Protein 1TBU (pdb70)

Structure (mmCIF, N/CA/C/O backbone):
data_1TBU
#
_entry.id   1TBU
#
_cell.length_a   80.261
_cell.length_b   80.261
_cell.length_c   137.079
_cell.angle_alpha   90.00
_cell.angle_beta   90.00
_cell.angle_gamma   120.00
#
_symmetry.space_group_name_H-M   'P 31 2 1'
#
loop_
_entity.id
_entity.type
_entity.pdbx_description
1 polymer 'Peroxisomal acyl-coenzyme A thioester hydrolase 1'
2 non-polymer 'FORMIC ACID'
3 water water
#
loop_
_atom_site.group_PDB
_atom_site.id
_atom_site.type_symbol
_atom_site.label_atom_id
_atom_site.label_alt_id
_atom_site.label_comp_id
_atom_site.label_asym_id
_atom_site.label_entity_id
_atom_site.label_seq_id
_atom_site.pdbx_PDB_ins_code
_atom_site.Cartn_x
_atom_site.Cartn_y
_atom_site.Cartn_z
_atom_site.occupancy
_atom_site.B_iso_or_equiv
_atom_site.auth_seq_id
_atom_site.auth_comp_id
_atom_site.auth_asym_id
_atom_site.auth_atom_id
_atom_site.pdbx_PDB_model_num
ATOM 1 N N . LYS A 1 13 ? 28.704 26.440 11.454 1.00 59.22 13 LYS A N 1
ATOM 2 C CA . LYS A 1 13 ? 29.972 26.646 10.695 1.00 60.20 13 LYS A CA 1
ATOM 3 C C . LYS A 1 13 ? 30.466 28.079 10.857 1.00 60.25 13 LYS A C 1
ATOM 4 O O . LYS A 1 13 ? 31.134 28.640 9.966 1.00 61.60 13 LYS A O 1
ATOM 10 N N . ILE A 1 14 ? 30.240 28.594 12.058 1.00 60.18 14 ILE A N 1
ATOM 11 C CA . ILE A 1 14 ? 29.959 30.008 12.347 1.00 59.37 14 ILE A CA 1
ATOM 12 C C . ILE A 1 14 ? 29.203 29.923 13.695 1.00 59.08 14 ILE A C 1
ATOM 13 O O . ILE A 1 14 ? 29.390 30.748 14.593 1.00 59.12 14 ILE A O 1
ATOM 18 N N . LEU A 1 15 ? 28.362 28.886 13.807 1.00 58.10 15 LEU A N 1
ATOM 19 C CA . LEU A 1 15 ? 27.927 28.334 15.088 1.00 57.45 15 LEU A CA 1
ATOM 20 C C . LEU A 1 15 ? 28.856 27.138 15.482 1.00 56.80 15 LEU A C 1
ATOM 21 O O . LEU A 1 15 ? 28.401 26.047 15.858 1.00 57.01 15 LEU A O 1
ATOM 26 N N . GLU A 1 16 ? 30.163 27.334 15.362 1.00 55.08 16 GLU A N 1
ATOM 27 C CA . GLU A 1 16 ? 31.107 26.246 15.585 1.00 53.89 16 GLU A CA 1
ATOM 28 C C . GLU A 1 16 ? 31.726 26.504 16.921 1.00 51.60 16 GLU A C 1
ATOM 29 O O . GLU A 1 16 ? 32.178 27.604 17.174 1.00 50.82 16 GLU A O 1
ATOM 35 N N . LEU A 1 17 ? 31.704 25.506 17.793 1.00 50.37 17 LEU A N 1
ATOM 36 C CA . LEU A 1 17 ? 32.389 25.591 19.079 1.00 48.38 17 LEU A CA 1
ATOM 37 C C . LEU A 1 17 ? 33.625 24.707 19.148 1.00 46.77 17 LEU A C 1
ATOM 38 O O . LEU A 1 17 ? 33.667 23.632 18.599 1.00 45.99 17 LEU A O 1
ATOM 43 N N . VAL A 1 18 ? 34.628 25.190 19.853 1.00 45.19 18 VAL A N 1
ATOM 44 C CA . VAL A 1 18 ? 35.797 24.426 20.169 1.00 44.20 18 VAL A CA 1
ATOM 45 C C . VAL A 1 18 ? 35.679 23.937 21.592 1.00 43.04 18 VAL A C 1
ATOM 46 O O . VAL A 1 18 ? 35.636 24.738 22.510 1.00 42.08 18 VAL A O 1
ATOM 50 N N . PRO A 1 19 ? 35.689 22.627 21.793 1.00 42.60 19 PRO A N 1
ATOM 51 C CA . PRO A 1 19 ? 35.737 22.080 23.145 1.00 41.93 19 PRO A CA 1
ATOM 52 C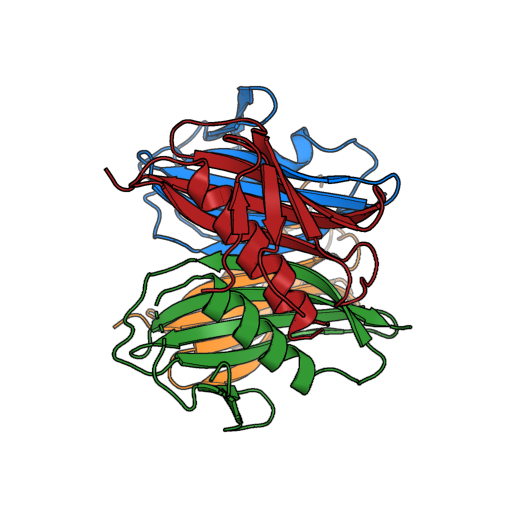 C . PRO A 1 19 ? 37.005 22.458 23.843 1.00 41.65 19 PRO A C 1
ATOM 53 O O . PRO A 1 19 ? 38.059 22.492 23.242 1.00 43.38 19 PRO A O 1
ATOM 57 N N . LEU A 1 20 ? 36.904 22.811 25.100 1.00 40.66 20 LEU A N 1
ATOM 58 C CA . LEU A 1 20 ? 38.072 23.058 25.900 1.00 39.88 20 LEU A CA 1
ATOM 59 C C . LEU A 1 20 ? 38.208 22.064 27.024 1.00 38.21 20 LEU A C 1
ATOM 60 O O . LEU A 1 20 ? 39.269 22.012 27.665 1.00 40.26 20 LEU A O 1
ATOM 65 N N . SER A 1 21 ? 37.137 21.340 27.318 1.00 34.95 21 SER A N 1
ATOM 66 C CA . SER A 1 21 ? 37.097 20.395 28.413 1.00 34.22 21 SER A CA 1
ATOM 67 C C . SER A 1 21 ? 35.797 19.618 28.247 1.00 33.40 21 SER A C 1
ATOM 68 O O . SER A 1 21 ? 35.078 19.835 27.268 1.00 32.77 21 SER A O 1
ATOM 71 N N . PRO A 1 22 ? 35.449 18.722 29.162 1.00 31.72 22 PRO A N 1
ATOM 72 C CA . PRO A 1 22 ? 34.163 18.047 29.016 1.00 31.81 22 PRO A CA 1
ATOM 73 C C . PRO A 1 22 ? 32.891 18.960 29.035 1.00 31.99 22 PRO A C 1
ATOM 74 O O . PRO A 1 22 ? 31.865 18.524 28.523 1.00 32.14 22 PRO A O 1
ATOM 78 N N . THR A 1 23 ? 33.000 20.191 29.546 1.00 31.62 23 THR A N 1
ATOM 79 C CA . THR A 1 23 ? 31.876 21.057 29.810 1.00 31.01 23 THR A CA 1
ATOM 80 C C . THR A 1 23 ? 32.081 22.465 29.373 1.00 31.18 23 THR A C 1
ATOM 81 O O . THR A 1 23 ? 31.271 23.270 29.710 1.00 31.67 23 THR A O 1
ATOM 85 N N . SER A 1 24 ? 33.155 22.790 28.665 1.00 31.14 24 SER A N 1
ATOM 86 C CA . SER A 1 24 ? 33.447 24.171 28.306 1.00 31.40 24 SER A CA 1
ATOM 87 C C . SER A 1 24 ? 33.828 24.229 26.845 1.00 31.83 24 SER A C 1
ATOM 88 O O . SER A 1 24 ? 34.445 23.273 26.322 1.00 32.29 24 SER A O 1
ATOM 91 N N . PHE A 1 25 ? 33.410 25.315 26.189 1.00 31.82 25 PHE A N 1
ATOM 92 C CA . PHE A 1 25 ? 33.439 25.468 24.734 1.00 33.98 25 PHE A CA 1
ATOM 93 C C . PHE A 1 25 ? 33.630 26.949 24.411 1.00 35.85 25 PHE A C 1
ATOM 94 O O . PHE A 1 25 ? 32.960 27.786 25.051 1.00 35.64 25 PHE A O 1
ATOM 102 N N . VAL A 1 26 ? 34.528 27.281 23.458 1.00 37.68 26 VAL A N 1
ATOM 103 C CA . VAL A 1 26 ? 34.709 28.670 22.981 1.00 39.11 26 VAL A CA 1
ATOM 104 C C . VAL A 1 26 ? 34.205 28.761 21.573 1.00 40.17 26 VAL A C 1
ATOM 105 O O . VAL A 1 26 ? 34.290 27.820 20.822 1.00 40.80 26 VAL A O 1
ATOM 109 N N . THR A 1 27 ? 33.765 29.933 21.175 1.00 41.89 27 THR A N 1
ATOM 110 C CA . THR A 1 27 ? 33.450 30.176 19.776 1.00 43.43 27 THR A CA 1
ATOM 111 C C . THR A 1 27 ? 34.761 30.242 18.971 1.00 45.89 27 THR A C 1
ATOM 112 O O . THR A 1 27 ? 35.764 30.810 19.435 1.00 43.72 27 THR A O 1
ATOM 116 N N . LYS A 1 28 ? 34.706 29.647 17.784 1.00 49.97 28 LYS A N 1
ATOM 117 C CA . LYS A 1 28 ? 35.836 29.502 16.859 1.00 53.84 28 LYS A CA 1
ATOM 118 C C . LYS A 1 28 ? 35.968 30.793 16.114 1.00 56.87 28 LYS A C 1
ATOM 119 O O . LYS A 1 28 ? 37.055 31.353 16.023 1.00 57.46 28 LYS A O 1
ATOM 125 N N . TYR A 1 29 ? 34.833 31.231 15.571 1.00 60.56 29 TYR A N 1
ATOM 126 C CA . TYR A 1 29 ? 34.693 32.522 14.905 1.00 63.64 29 TYR A CA 1
ATOM 127 C C . TYR A 1 29 ? 33.948 33.603 15.722 1.00 66.77 29 TYR A C 1
ATOM 128 O O . TYR A 1 29 ? 33.245 33.316 16.714 1.00 66.68 29 TYR A O 1
ATOM 137 N N . LEU A 1 30 ? 34.096 34.848 15.262 1.00 69.69 30 LEU A N 1
ATOM 138 C CA . LEU A 1 30 ? 33.526 36.021 15.927 1.00 71.57 30 LEU A CA 1
ATOM 139 C C . LEU A 1 30 ? 31.975 35.972 15.937 1.00 72.70 30 LEU A C 1
ATOM 140 O O . LEU A 1 30 ? 31.357 35.857 14.866 1.00 72.96 30 LEU A O 1
ATOM 145 N N . PRO A 1 31 ? 31.351 36.042 17.125 1.00 73.62 31 PRO A N 1
ATOM 146 C CA . PRO A 1 31 ? 29.890 36.244 17.220 1.00 74.17 31 PRO A CA 1
ATOM 147 C C . PRO A 1 31 ? 29.405 37.536 16.556 1.00 74.35 31 PRO A C 1
ATOM 148 O O . PRO A 1 31 ? 28.383 37.494 15.872 1.00 75.10 31 PRO A O 1
ATOM 152 N N . THR A 1 40 ? 26.324 40.478 20.710 1.00 54.69 40 THR A N 1
ATOM 153 C CA . THR A 1 40 ? 25.992 39.178 20.113 1.00 52.89 40 THR A CA 1
ATOM 154 C C . THR A 1 40 ? 24.525 39.118 19.818 1.00 51.72 40 THR A C 1
ATOM 155 O O . THR A 1 40 ? 23.724 39.609 20.625 1.00 53.71 40 THR A O 1
ATOM 159 N N . PHE A 1 41 ? 24.122 38.494 18.719 1.00 49.38 41 PHE A N 1
ATOM 160 C CA . PHE A 1 41 ? 22.704 38.241 18.613 1.00 47.53 41 PHE A CA 1
ATOM 161 C C . PHE A 1 41 ? 22.225 37.122 19.579 1.00 44.23 41 PHE A C 1
ATOM 162 O O . PHE A 1 41 ? 22.901 36.094 19.785 1.00 43.09 41 PHE A O 1
ATOM 170 N N . GLY A 1 42 ? 21.063 37.364 20.174 1.00 40.30 42 GLY A N 1
ATOM 171 C CA . GLY A 1 42 ? 20.408 36.425 21.058 1.00 38.19 42 GLY A CA 1
ATOM 172 C C . GLY A 1 42 ? 20.295 35.047 20.433 1.00 37.43 42 GLY A C 1
ATOM 173 O O . GLY A 1 42 ? 20.505 34.039 21.101 1.00 35.66 42 GLY A O 1
ATOM 174 N N . GLY A 1 43 ? 19.953 35.018 19.139 1.00 35.71 43 GLY A N 1
ATOM 175 C CA . GLY A 1 43 ? 19.711 33.790 18.414 1.00 35.36 43 GLY A CA 1
ATOM 176 C C . GLY A 1 43 ? 20.937 32.914 18.325 1.00 34.74 43 GLY A C 1
ATOM 177 O O . GLY A 1 43 ? 20.829 31.696 18.401 1.00 36.59 43 GLY A O 1
ATOM 178 N N . THR A 1 44 ? 22.090 33.553 18.192 1.00 33.30 44 THR A N 1
ATOM 179 C CA . THR A 1 44 ? 23.393 32.911 18.227 1.00 32.94 44 THR A CA 1
ATOM 180 C C . THR A 1 44 ? 23.722 32.366 19.632 1.00 32.00 44 THR A C 1
ATOM 181 O O . THR A 1 44 ? 24.202 31.252 19.774 1.00 30.90 44 THR A O 1
ATOM 185 N N . LEU A 1 45 ? 23.473 33.167 20.653 1.00 31.11 45 LEU A N 1
ATOM 186 C CA . LEU A 1 45 ? 23.619 32.751 22.037 1.00 32.70 45 LEU A CA 1
ATOM 187 C C . LEU A 1 45 ? 22.833 31.477 22.328 1.00 32.86 45 LEU A C 1
ATOM 188 O O . LEU A 1 45 ? 23.343 30.517 22.898 1.00 32.39 45 LEU A O 1
ATOM 193 N N . VAL A 1 46 ? 21.596 31.476 21.890 1.00 33.00 46 VAL A N 1
ATOM 194 C CA . VAL A 1 46 ? 20.716 30.389 22.187 1.00 33.86 46 VAL A CA 1
ATOM 195 C C . VAL A 1 46 ? 21.156 29.126 21.469 1.00 34.34 46 VAL A C 1
ATOM 196 O O . VAL A 1 46 ? 21.245 28.043 22.093 1.00 34.05 46 VAL A O 1
ATOM 200 N N . SER A 1 47 ? 21.483 29.266 20.182 1.00 33.66 47 SER A N 1
ATOM 201 C CA . SER A 1 47 ? 21.863 28.119 19.364 1.00 33.43 47 SER A CA 1
ATOM 202 C C . SER A 1 47 ? 23.217 27.514 19.769 1.00 33.75 47 SER A C 1
ATOM 203 O O . SER A 1 47 ? 23.396 26.296 19.791 1.00 34.31 47 SER A O 1
ATOM 206 N N . GLN A 1 48 ? 24.198 28.364 20.037 1.00 33.16 48 GLN A N 1
ATOM 207 C CA . GLN A 1 48 ? 25.485 27.886 20.506 1.00 33.27 48 GLN A CA 1
ATOM 208 C C . GLN A 1 48 ? 25.310 27.171 21.863 1.00 32.82 48 GLN A C 1
ATOM 209 O O . GLN A 1 48 ? 25.883 26.134 22.098 1.00 31.85 48 GLN A O 1
ATOM 215 N N . SER A 1 49 ? 24.466 27.703 22.734 1.00 31.60 49 SER A N 1
ATOM 216 C CA . SER A 1 49 ? 24.317 27.109 24.064 1.00 31.12 49 SER A CA 1
ATOM 217 C C . SER A 1 49 ? 23.604 25.730 23.935 1.00 30.03 49 SER A C 1
ATOM 218 O O . SER A 1 49 ? 23.894 24.778 24.650 1.00 28.41 49 SER A O 1
ATOM 221 N N . LEU A 1 50 ? 22.706 25.608 22.974 1.00 30.44 50 LEU A N 1
ATOM 222 C CA . LEU A 1 50 ? 22.035 24.335 22.719 1.00 30.68 50 LEU A CA 1
ATOM 223 C C . LEU A 1 50 ? 23.046 23.282 22.148 1.00 30.62 50 LEU A C 1
ATOM 224 O O . LEU A 1 50 ? 23.067 22.123 22.585 1.00 29.44 50 LEU A O 1
ATOM 229 N N . LEU A 1 51 ? 23.876 23.697 21.200 1.00 30.23 51 LEU A N 1
ATOM 230 C CA . LEU A 1 51 ? 24.905 22.818 20.630 1.00 31.76 51 LEU A CA 1
ATOM 231 C C . LEU A 1 51 ? 25.933 22.348 21.676 1.00 31.42 51 LEU A C 1
ATOM 232 O O . LEU A 1 51 ? 26.287 21.190 21.704 1.00 30.88 51 LEU A O 1
ATOM 237 N N . ALA A 1 52 ? 26.376 23.258 22.540 1.00 30.73 52 ALA A N 1
ATOM 238 C CA . ALA A 1 52 ? 27.217 22.938 23.688 1.00 30.49 52 ALA A CA 1
ATOM 239 C C . ALA A 1 52 ? 26.586 21.886 24.557 1.00 30.43 52 ALA A C 1
ATOM 240 O O . ALA A 1 52 ? 27.247 20.891 24.953 1.00 32.31 52 ALA A O 1
ATOM 242 N N . SER A 1 53 ? 25.306 22.063 24.867 1.00 29.60 53 SER A N 1
ATOM 243 C CA . SER A 1 53 ? 24.629 21.128 25.753 1.00 29.06 53 SER A CA 1
ATOM 244 C C . SER A 1 53 ? 24.516 19.767 25.060 1.00 30.14 53 SER A C 1
ATOM 245 O O . SER A 1 53 ? 24.615 18.749 25.707 1.00 31.45 53 SER A O 1
ATOM 248 N N . LEU A 1 54 ? 24.350 19.747 23.744 1.00 30.97 54 LEU A N 1
ATOM 249 C CA . LEU A 1 54 ? 24.131 18.491 23.041 1.00 32.07 54 LEU A CA 1
ATOM 250 C C . LEU A 1 54 ? 25.361 17.570 23.087 1.00 32.01 54 LEU A C 1
ATOM 251 O O . LEU A 1 54 ? 25.228 16.355 23.132 1.00 31.10 54 LEU A O 1
ATOM 256 N N . HIS A 1 55 ? 26.541 18.157 23.062 1.00 33.21 55 HIS A N 1
ATOM 257 C CA . HIS A 1 55 ? 27.786 17.421 23.331 1.00 34.66 55 HIS A CA 1
ATOM 258 C C . HIS A 1 55 ? 27.924 16.722 24.703 1.00 33.81 55 HIS A C 1
ATOM 259 O O . HIS A 1 55 ? 28.825 15.921 24.850 1.00 34.55 55 HIS A O 1
ATOM 266 N N . THR A 1 56 ? 27.070 17.020 25.693 1.00 32.72 56 THR A N 1
ATOM 267 C CA . THR A 1 56 ? 27.250 16.481 27.058 1.00 31.67 56 THR A CA 1
ATOM 268 C C . THR A 1 56 ? 26.126 15.572 27.536 1.00 31.52 56 THR A C 1
ATOM 269 O O . THR A 1 56 ? 26.106 15.119 28.655 1.00 31.45 56 THR A O 1
ATOM 273 N N . VAL A 1 57 ? 25.240 15.254 26.639 1.00 32.11 57 VAL A N 1
ATOM 274 C CA . VAL A 1 57 ? 24.044 14.540 26.941 1.00 33.51 57 VAL A CA 1
ATOM 275 C C . VAL A 1 57 ? 24.096 13.308 26.035 1.00 33.77 57 VAL A C 1
ATOM 276 O O . VAL A 1 57 ? 24.588 13.396 24.891 1.00 31.56 57 VAL A O 1
ATOM 280 N N . PRO A 1 58 ? 23.640 12.151 26.518 1.00 35.61 58 PRO A N 1
ATOM 281 C CA . PRO A 1 58 ? 23.697 10.952 25.679 1.00 36.63 58 PRO A CA 1
ATOM 282 C C . PRO A 1 58 ? 22.871 11.144 24.410 1.00 38.21 58 PRO A C 1
ATOM 283 O O . PRO A 1 58 ? 21.887 11.886 24.371 1.00 38.37 58 PRO A O 1
ATOM 287 N N . LEU A 1 59 ? 23.309 10.473 23.366 1.00 39.73 59 LEU A N 1
ATOM 288 C CA . LEU A 1 59 ? 22.705 10.568 22.041 1.00 41.11 59 LEU A CA 1
ATOM 289 C C . LEU A 1 59 ? 21.202 10.282 21.936 1.00 40.32 59 LEU A C 1
ATOM 290 O O . LEU A 1 59 ? 20.520 10.793 21.056 1.00 39.56 59 LEU A O 1
ATOM 295 N N . ASN A 1 60 ? 20.697 9.451 22.819 1.00 40.39 60 ASN A N 1
ATOM 296 C CA . ASN A 1 60 ? 19.276 9.144 22.799 1.00 41.11 60 ASN A CA 1
ATOM 297 C C . ASN A 1 60 ? 18.401 10.146 23.620 1.00 40.32 60 ASN A C 1
ATOM 298 O O . ASN A 1 60 ? 17.243 9.868 23.828 1.00 41.61 60 ASN A O 1
ATOM 303 N N . PHE A 1 61 ? 18.944 11.279 24.089 1.00 38.57 61 PHE A N 1
ATOM 304 C CA . PHE A 1 61 ? 18.117 12.261 24.813 1.00 37.88 61 PHE A CA 1
ATOM 305 C C . PHE A 1 61 ? 17.867 13.432 23.871 1.00 37.68 61 PHE A C 1
ATOM 306 O O . PHE A 1 61 ? 18.757 13.835 23.132 1.00 38.07 61 PHE A O 1
ATOM 314 N N . PHE A 1 62 ? 16.661 13.973 23.907 1.00 37.04 62 PHE A N 1
ATOM 315 C CA . PHE A 1 62 ? 16.276 15.062 23.029 1.00 36.59 62 PHE A CA 1
ATOM 316 C C . PHE A 1 62 ? 15.643 16.225 23.830 1.00 34.44 62 PHE A C 1
ATOM 317 O O . PHE A 1 62 ? 14.935 16.016 24.841 1.00 30.12 62 PHE A O 1
ATOM 325 N N . PRO A 1 63 ? 15.954 17.450 23.406 1.00 32.53 63 PRO A N 1
ATOM 326 C CA . PRO A 1 63 ? 15.465 18.643 24.114 1.00 32.20 63 PRO A CA 1
ATOM 327 C C . PRO A 1 63 ? 13.942 18.730 24.084 1.00 30.40 63 PRO A C 1
ATOM 328 O O . PRO A 1 63 ? 13.407 18.598 23.003 1.00 31.40 63 PRO A O 1
ATOM 332 N N . THR A 1 64 ? 13.262 18.909 25.208 1.00 29.58 64 THR A N 1
ATOM 333 C CA . THR A 1 64 ? 11.807 19.204 25.176 1.00 28.77 64 THR A CA 1
ATOM 334 C C . THR A 1 64 ? 11.479 20.692 25.285 1.00 28.49 64 THR A C 1
ATOM 335 O O . THR A 1 64 ? 10.453 21.158 24.762 1.00 28.19 64 THR A O 1
ATOM 339 N N . SER A 1 65 ? 12.320 21.411 26.011 1.00 27.82 65 SER A N 1
ATOM 340 C CA . SER A 1 65 ? 12.190 22.862 26.142 1.00 26.87 65 SER A CA 1
ATOM 341 C C . SER A 1 65 ? 13.512 23.524 26.518 1.00 26.62 65 SER A C 1
ATOM 342 O O . SER A 1 65 ? 14.465 22.896 26.970 1.00 25.29 65 SER A O 1
ATOM 345 N N . LEU A 1 66 ? 13.545 24.819 26.313 1.00 26.24 66 LEU A N 1
ATOM 346 C CA . LEU A 1 66 ? 14.753 25.586 26.557 1.00 26.80 66 LEU A CA 1
ATOM 347 C C . LEU A 1 66 ? 14.317 26.980 27.073 1.00 26.40 66 LEU A C 1
ATOM 348 O O . LEU A 1 66 ? 13.304 27.540 26.623 1.00 25.97 66 LEU A O 1
ATOM 353 N N . HIS A 1 67 ? 15.098 27.540 27.972 1.00 25.03 67 HIS A N 1
ATOM 354 C CA . HIS A 1 67 ? 14.685 28.716 28.717 1.00 24.68 67 HIS A CA 1
ATOM 355 C C . HIS A 1 67 ? 15.958 29.545 28.819 1.00 25.58 67 HIS A C 1
ATOM 356 O O . HIS A 1 67 ? 16.906 29.101 29.473 1.00 24.29 67 HIS A O 1
ATOM 363 N N . SER A 1 68 ? 15.980 30.729 28.190 1.00 24.37 68 SER A N 1
ATOM 364 C CA . SER A 1 68 ? 17.193 31.524 28.063 1.00 24.46 68 SER A CA 1
ATOM 365 C C . SER A 1 68 ? 16.964 32.927 28.653 1.00 25.48 68 SER A C 1
ATOM 366 O O . SER A 1 68 ? 15.914 33.515 28.446 1.00 25.97 68 SER A O 1
ATOM 369 N N . TYR A 1 69 ? 17.987 33.456 29.315 1.00 24.83 69 TYR A N 1
ATOM 370 C CA . TYR A 1 69 ? 17.944 34.655 30.085 1.00 25.18 69 TYR A CA 1
ATOM 371 C C . TYR A 1 69 ? 19.084 35.538 29.594 1.00 27.02 69 TYR A C 1
ATOM 372 O O . TYR A 1 69 ? 20.224 35.086 29.504 1.00 27.48 69 TYR A O 1
ATOM 381 N N . PHE A 1 70 ? 18.744 36.763 29.173 1.00 28.52 70 PHE A N 1
ATOM 382 C CA . PHE A 1 70 ? 19.670 37.704 28.559 1.00 30.07 70 PHE A CA 1
ATOM 383 C C . PHE A 1 70 ? 20.112 38.561 29.666 1.00 32.37 70 PHE A C 1
ATOM 384 O O . PHE A 1 70 ? 19.361 39.403 30.137 1.00 32.13 70 PHE A O 1
ATOM 392 N N . ILE A 1 71 ? 21.305 38.283 30.169 1.00 35.59 71 ILE A N 1
ATOM 393 C CA . ILE A 1 71 ? 21.757 38.901 31.407 1.00 37.84 71 ILE A CA 1
ATOM 394 C C . ILE A 1 71 ? 22.529 40.208 31.198 1.00 39.74 71 ILE A C 1
ATOM 395 O O . ILE A 1 71 ? 22.360 41.120 31.956 1.00 40.68 71 ILE A O 1
ATOM 400 N N . LYS A 1 72 ? 23.354 40.293 30.173 1.00 42.34 72 LYS A N 1
ATOM 401 C CA . LYS A 1 72 ? 24.084 41.521 29.856 1.00 45.20 72 LYS A CA 1
ATOM 402 C C . LYS A 1 72 ? 24.412 41.481 28.363 1.00 46.60 72 LYS A C 1
ATOM 403 O O . LYS A 1 72 ? 24.606 40.395 27.802 1.00 46.94 72 LYS A O 1
ATOM 409 N N . GLY A 1 73 ? 24.455 42.645 27.710 1.00 48.35 73 GLY A N 1
ATOM 410 C CA . GLY A 1 73 ? 24.623 42.712 26.263 1.00 49.54 73 GLY A CA 1
ATOM 411 C C . GLY A 1 73 ? 25.960 42.147 25.802 1.00 50.93 73 GLY A C 1
ATOM 412 O O . GLY A 1 73 ? 26.958 42.369 26.436 1.00 51.37 73 GLY A O 1
ATOM 413 N N . GLY A 1 74 ? 25.980 41.388 24.723 1.00 52.74 74 GLY A N 1
ATOM 414 C CA . GLY A 1 74 ? 27.234 40.863 24.221 1.00 55.06 74 GLY A CA 1
ATOM 415 C C . GLY A 1 74 ? 27.933 41.796 23.243 1.00 56.65 74 GLY A C 1
ATOM 416 O O . GLY A 1 74 ? 27.306 42.693 22.715 1.00 57.22 74 GLY A O 1
ATOM 417 N N . ASP A 1 75 ? 29.235 41.620 23.021 1.00 58.93 75 ASP A N 1
ATOM 418 C CA . ASP A 1 75 ? 29.866 42.239 21.846 1.00 60.34 75 ASP A CA 1
ATOM 419 C C . ASP A 1 75 ? 30.373 41.159 20.928 1.00 60.76 75 ASP A C 1
ATOM 420 O O . ASP A 1 75 ? 30.949 40.159 21.367 1.00 60.21 75 ASP A O 1
ATOM 425 N N . PRO A 1 76 ? 30.148 41.364 19.635 1.00 61.67 76 PRO A N 1
ATOM 426 C CA . PRO A 1 76 ? 30.368 40.307 18.650 1.00 61.66 76 PRO A CA 1
ATOM 427 C C . PRO A 1 76 ? 31.805 40.302 18.185 1.00 61.09 76 PRO A C 1
ATOM 428 O O . PRO A 1 76 ? 32.203 39.425 17.427 1.00 61.75 76 PRO A O 1
ATOM 432 N N . ARG A 1 77 ? 32.573 41.284 18.650 1.00 60.55 77 ARG A N 1
ATOM 433 C CA . ARG A 1 77 ? 34.009 41.346 18.427 1.00 59.92 77 ARG A CA 1
ATOM 434 C C . ARG A 1 77 ? 34.781 40.525 19.476 1.00 59.24 77 ARG A C 1
ATOM 435 O O . ARG A 1 77 ? 36.020 40.589 19.525 1.00 60.21 77 ARG A O 1
ATOM 443 N N . THR A 1 78 ? 34.067 39.801 20.349 1.00 57.35 78 THR A N 1
ATOM 444 C CA . THR A 1 78 ? 34.716 38.985 21.382 1.00 55.59 78 THR A CA 1
ATOM 445 C C . THR A 1 78 ? 34.210 37.548 21.355 1.00 52.81 78 THR A C 1
ATOM 446 O O . THR A 1 78 ? 33.085 37.276 20.959 1.00 50.97 78 THR A O 1
ATOM 450 N N . LYS A 1 79 ? 35.062 36.630 21.796 1.00 49.89 79 LYS A N 1
ATOM 451 C CA . LYS A 1 79 ? 34.707 35.225 21.799 1.00 48.18 79 LYS A CA 1
ATOM 452 C C . LYS A 1 79 ? 33.760 34.977 22.968 1.00 44.92 79 LYS A C 1
ATOM 453 O O . LYS A 1 79 ? 33.808 35.686 23.982 1.00 45.06 79 LYS A O 1
ATOM 459 N N . ILE A 1 80 ? 32.910 33.973 22.834 1.00 41.82 80 ILE A N 1
ATOM 460 C CA . ILE A 1 80 ? 32.027 33.559 23.940 1.00 39.05 80 ILE A CA 1
ATOM 461 C C . ILE A 1 80 ? 32.460 32.188 24.447 1.00 37.21 80 ILE A C 1
ATOM 462 O O . ILE A 1 80 ? 32.696 31.274 23.675 1.00 36.14 80 ILE A O 1
ATOM 467 N N . THR A 1 81 ? 32.538 32.065 25.755 1.00 35.34 81 THR A N 1
ATOM 468 C CA . THR A 1 81 ? 32.874 30.808 26.407 1.00 34.81 81 THR A CA 1
ATOM 469 C C . THR A 1 81 ? 31.623 30.271 27.088 1.00 32.85 81 THR A C 1
ATOM 470 O O . THR A 1 81 ? 30.958 31.006 27.810 1.00 33.26 81 THR A O 1
ATOM 474 N N . TYR A 1 82 ? 31.270 29.023 26.782 1.00 31.22 82 TYR A N 1
ATOM 475 C CA . TYR A 1 82 ? 30.053 28.379 27.275 1.00 30.34 82 TYR A CA 1
ATOM 476 C C . TYR A 1 82 ? 30.472 27.326 28.279 1.00 30.62 82 TYR A C 1
ATOM 477 O O . TYR A 1 82 ? 31.457 26.613 28.090 1.00 31.56 82 TYR A O 1
ATOM 486 N N . HIS A 1 83 ? 29.767 27.260 29.398 1.00 29.79 83 HIS A N 1
ATOM 487 C CA . HIS A 1 83 ? 30.015 26.245 30.410 1.00 28.87 83 HIS A CA 1
ATOM 488 C C . HIS A 1 83 ? 28.721 25.532 30.638 1.00 29.09 83 HIS A C 1
ATOM 489 O O . HIS A 1 83 ? 27.708 26.212 30.957 1.00 29.13 83 HIS A O 1
ATOM 496 N N . VAL A 1 84 ? 28.756 24.202 30.516 1.00 28.03 84 VAL A N 1
ATOM 497 C CA . VAL A 1 84 ? 27.624 23.352 30.728 1.00 29.21 84 VAL A CA 1
ATOM 498 C C . VAL A 1 84 ? 27.698 22.823 32.162 1.00 31.03 84 VAL A C 1
ATOM 499 O O . VAL A 1 84 ? 28.738 22.248 32.591 1.00 29.67 84 VAL A O 1
ATOM 503 N N . GLN A 1 85 ? 26.599 23.011 32.905 1.00 32.13 85 GLN A N 1
ATOM 504 C CA . GLN A 1 85 ? 26.529 22.665 34.337 1.00 33.69 85 GLN A CA 1
ATOM 505 C C . GLN A 1 85 ? 25.354 21.754 34.508 1.00 34.23 85 GLN A C 1
ATOM 506 O O . GLN A 1 85 ? 24.229 22.020 34.029 1.00 34.87 85 GLN A O 1
ATOM 512 N N . ASN A 1 86 ? 25.596 20.611 35.114 1.00 34.40 86 ASN A N 1
ATOM 513 C CA . ASN A 1 86 ? 24.554 19.615 35.232 1.00 36.24 86 ASN A CA 1
ATOM 514 C C . ASN A 1 86 ? 23.632 20.062 36.380 1.00 35.20 86 ASN A C 1
ATOM 515 O O . ASN A 1 86 ? 24.099 20.540 37.416 1.00 34.30 86 ASN A O 1
ATOM 520 N N . LEU A 1 87 ? 22.329 19.945 36.164 1.00 34.68 87 LEU A N 1
ATOM 521 C CA . LEU A 1 87 ? 21.346 20.353 37.172 1.00 34.21 87 LEU A CA 1
ATOM 522 C C . LEU A 1 87 ? 20.681 19.124 37.778 1.00 34.81 87 LEU A C 1
ATOM 523 O O . LEU A 1 87 ? 20.520 19.036 38.966 1.00 34.90 87 LEU A O 1
ATOM 528 N N . ARG A 1 88 ? 20.279 18.201 36.938 1.00 36.96 88 ARG A N 1
ATOM 529 C CA . ARG A 1 88 ? 19.649 16.995 37.375 1.00 39.86 88 ARG A CA 1
ATOM 530 C C . ARG A 1 88 ? 19.603 15.938 36.268 1.00 42.47 88 ARG A C 1
ATOM 531 O O . ARG A 1 88 ? 19.421 16.245 35.094 1.00 41.09 88 ARG A O 1
ATOM 539 N N . ASN A 1 89 ? 19.803 14.691 36.706 1.00 46.33 89 ASN A N 1
ATOM 540 C CA . ASN A 1 89 ? 19.783 13.457 35.912 1.00 49.07 89 ASN A CA 1
ATOM 541 C C . ASN A 1 89 ? 18.754 12.465 36.438 1.00 49.67 89 ASN A C 1
ATOM 542 O O . ASN A 1 89 ? 18.484 12.383 37.639 1.00 50.64 89 ASN A O 1
ATOM 547 N N . GLY A 1 90 ? 18.266 11.655 35.515 1.00 50.16 90 GLY A N 1
ATOM 548 C CA . GLY A 1 90 ? 17.514 10.454 35.805 1.00 49.75 90 GLY A CA 1
ATOM 549 C C . GLY A 1 90 ? 17.691 9.587 34.575 1.00 49.95 90 GLY A C 1
ATOM 550 O O . GLY A 1 90 ? 18.457 9.927 33.650 1.00 49.86 90 GLY A O 1
ATOM 551 N N . ARG A 1 91 ? 16.984 8.468 34.549 1.00 50.13 91 ARG A N 1
ATOM 552 C CA . ARG A 1 91 ? 16.990 7.603 33.375 1.00 49.72 91 ARG A CA 1
ATOM 553 C C . ARG A 1 91 ? 16.090 8.193 32.303 1.00 48.73 91 ARG A C 1
ATOM 554 O O . ARG A 1 91 ? 16.312 7.965 31.105 1.00 49.38 91 ARG A O 1
ATOM 562 N N . ASN A 1 92 ? 15.094 8.976 32.716 1.00 47.31 92 ASN A N 1
ATOM 563 C CA . ASN A 1 92 ? 14.140 9.545 31.754 1.00 45.82 92 ASN A CA 1
ATOM 564 C C . ASN A 1 92 ? 14.309 11.031 31.397 1.00 43.49 92 ASN A C 1
ATOM 565 O O . ASN A 1 92 ? 13.837 11.486 30.343 1.00 43.15 92 ASN A O 1
ATOM 570 N N . PHE A 1 93 ? 14.976 11.787 32.261 1.00 41.96 93 PHE A N 1
ATOM 571 C CA . PHE A 1 93 ? 15.075 13.246 32.117 1.00 40.04 93 PHE A CA 1
ATOM 572 C C . PHE A 1 93 ? 16.471 13.702 32.471 1.00 36.72 93 PHE A C 1
ATOM 573 O O . PHE A 1 93 ? 17.073 13.180 33.380 1.00 36.07 93 PHE A O 1
ATOM 581 N N . ILE A 1 94 ? 16.964 14.716 31.767 1.00 33.90 94 ILE A N 1
ATOM 582 C CA . ILE A 1 94 ? 18.209 15.422 32.111 1.00 31.05 94 ILE A CA 1
ATOM 583 C C . ILE A 1 94 ? 17.958 16.942 32.028 1.00 29.51 94 ILE A C 1
ATOM 584 O O . ILE A 1 94 ? 17.388 17.435 31.057 1.00 29.35 94 ILE A O 1
ATOM 589 N N . HIS A 1 95 ? 18.305 17.667 33.086 1.00 28.34 95 HIS A N 1
ATOM 590 C CA . HIS A 1 95 ? 18.367 19.123 33.089 1.00 26.83 95 HIS A CA 1
ATOM 591 C C . HIS A 1 95 ? 19.776 19.681 33.072 1.00 26.78 95 HIS A C 1
ATOM 592 O O . HIS A 1 95 ? 20.594 19.320 33.923 1.00 25.55 95 HIS A O 1
ATOM 599 N N . LYS A 1 96 ? 20.063 20.575 32.123 1.00 25.08 96 LYS A N 1
ATOM 600 C CA . LYS A 1 96 ? 21.333 21.239 32.051 1.00 25.75 96 LYS A CA 1
ATOM 601 C C . LYS A 1 96 ? 21.205 22.784 32.114 1.00 26.70 96 LYS A C 1
ATOM 602 O O . LYS A 1 96 ? 20.164 23.370 31.706 1.00 28.13 96 LYS A O 1
ATOM 608 N N . GLN A 1 97 ? 22.221 23.442 32.654 1.00 24.50 97 GLN A N 1
ATOM 609 C CA . GLN A 1 97 ? 22.329 24.853 32.535 1.00 25.08 97 GLN A CA 1
ATOM 610 C C . GLN A 1 97 ? 23.523 25.164 31.665 1.00 25.44 97 GLN A C 1
ATOM 611 O O . GLN A 1 97 ? 24.550 24.540 31.792 1.00 25.83 97 GLN A O 1
ATOM 617 N N . VAL A 1 98 ? 23.407 26.138 30.772 1.00 25.65 98 VAL A N 1
ATOM 618 C CA . VAL A 1 98 ? 24.544 26.599 30.005 1.00 24.81 98 VAL A CA 1
ATOM 619 C C . VAL A 1 98 ? 24.739 28.056 30.195 1.00 26.57 98 VAL A C 1
ATOM 620 O O . VAL A 1 98 ? 23.854 28.856 29.806 1.00 28.80 98 VAL A O 1
ATOM 624 N N . SER A 1 99 ? 25.912 28.454 30.704 1.00 27.40 99 SER A N 1
ATOM 625 C CA . SER A 1 99 ? 26.221 29.869 30.888 1.00 29.23 99 SER A CA 1
ATOM 626 C C . SER A 1 99 ? 27.307 30.369 29.912 1.00 29.25 99 SER A C 1
ATOM 627 O O . SER A 1 99 ? 28.271 29.669 29.606 1.00 28.61 99 SER A O 1
ATOM 630 N N . ALA A 1 100 ? 27.166 31.614 29.508 1.00 29.88 100 ALA A N 1
ATOM 631 C CA . ALA A 1 100 ? 27.979 32.202 28.472 1.00 31.71 100 ALA A CA 1
ATOM 632 C C . ALA A 1 100 ? 28.677 33.411 29.070 1.00 33.72 100 ALA A C 1
ATOM 633 O O . ALA A 1 100 ? 28.045 34.254 29.747 1.00 35.05 100 ALA A O 1
ATOM 635 N N . TYR A 1 101 ? 29.980 33.478 28.818 1.00 34.48 101 TYR A N 1
ATOM 636 C CA . TYR A 1 101 ? 30.872 34.463 29.403 1.00 35.12 101 TYR A CA 1
ATOM 637 C C . TYR A 1 101 ? 31.666 35.160 28.329 1.00 36.27 101 TYR A C 1
ATOM 638 O O . TYR A 1 101 ? 32.071 34.549 27.316 1.00 36.53 101 TYR A O 1
ATOM 647 N N . GLN A 1 102 ? 31.851 36.451 28.551 1.00 37.23 102 GLN A N 1
ATOM 648 C CA . GLN A 1 102 ? 32.717 37.317 27.754 1.00 38.94 102 GLN A CA 1
ATOM 649 C C . GLN A 1 102 ? 33.497 38.168 28.771 1.00 40.46 102 GLN A C 1
ATOM 650 O O . GLN A 1 102 ? 32.896 38.775 29.666 1.00 40.22 102 GLN A O 1
ATOM 656 N N . HIS A 1 103 ? 34.825 38.167 28.675 1.00 42.74 103 HIS A N 1
ATOM 657 C CA . HIS A 1 103 ? 35.664 39.023 29.543 1.00 44.03 103 HIS A CA 1
ATOM 658 C C . HIS A 1 103 ? 35.377 38.738 30.976 1.00 44.27 103 HIS A C 1
ATOM 659 O O . HIS A 1 103 ? 35.199 39.666 31.768 1.00 44.97 103 HIS A O 1
ATOM 666 N N . ASP A 1 104 ? 35.266 37.457 31.294 1.00 44.96 104 ASP A N 1
ATOM 667 C CA . ASP A 1 104 ? 35.029 37.033 32.662 1.00 45.41 104 ASP A CA 1
ATOM 668 C C . ASP A 1 104 ? 33.699 37.598 33.242 1.00 44.83 104 ASP A C 1
ATOM 669 O O . ASP A 1 104 ? 33.568 37.793 34.440 1.00 46.65 104 ASP A O 1
ATOM 674 N N . LYS A 1 105 ? 32.718 37.845 32.388 1.00 43.76 105 LYS A N 1
ATOM 675 C CA . LYS A 1 105 ? 31.415 38.334 32.833 1.00 43.77 105 LYS A CA 1
ATOM 676 C C . LYS A 1 105 ? 30.267 37.476 32.265 1.00 41.09 105 LYS A C 1
ATOM 677 O O . LYS A 1 105 ? 30.216 37.197 31.084 1.00 38.79 105 LYS A O 1
ATOM 683 N N . LEU A 1 106 ? 29.344 37.088 33.124 1.00 38.87 106 LEU A N 1
ATOM 684 C CA . LEU A 1 106 ? 28.217 36.287 32.690 1.00 37.23 106 LEU A CA 1
ATOM 685 C C . LEU A 1 106 ? 27.334 37.193 31.842 1.00 36.36 106 LEU A C 1
ATOM 686 O O . LEU A 1 106 ? 26.924 38.275 32.301 1.00 35.85 106 LEU A O 1
ATOM 691 N N . ILE A 1 107 ? 27.076 36.784 30.607 1.00 33.71 107 ILE A N 1
ATOM 692 C CA . ILE A 1 107 ? 26.220 37.576 29.755 1.00 34.00 107 ILE A CA 1
ATOM 693 C C . ILE A 1 107 ? 24.854 36.931 29.472 1.00 32.76 107 ILE A C 1
ATOM 694 O O . ILE A 1 107 ? 23.915 37.608 29.068 1.00 32.68 107 ILE A O 1
ATOM 699 N N . PHE A 1 108 ? 24.726 35.633 29.738 1.00 31.22 108 PHE A N 1
ATOM 700 C CA . PHE A 1 108 ? 23.623 34.866 29.196 1.00 29.84 108 PHE A CA 1
ATOM 701 C C . PHE A 1 108 ? 23.623 33.468 29.817 1.00 29.69 108 PHE A C 1
ATOM 702 O O . PHE A 1 108 ? 24.682 32.862 30.004 1.00 28.56 108 PHE A O 1
ATOM 710 N N . THR A 1 109 ? 22.433 32.986 30.158 1.00 27.94 109 THR A N 1
ATOM 711 C CA . THR A 1 109 ? 22.299 31.677 30.681 1.00 27.91 109 THR A CA 1
ATOM 712 C C . THR A 1 109 ? 21.020 30.991 30.164 1.00 27.84 109 THR A C 1
ATOM 713 O O . THR A 1 109 ? 19.967 31.615 29.886 1.00 27.96 109 THR A O 1
ATOM 717 N N . SER A 1 110 ? 21.119 29.696 29.993 1.00 27.39 110 SER A N 1
ATOM 718 C CA . SER A 1 110 ? 20.007 28.948 29.475 1.00 27.81 110 SER A CA 1
ATOM 719 C C . SER A 1 110 ? 19.855 27.631 30.295 1.00 26.98 110 SER A C 1
ATOM 720 O O . SER A 1 110 ? 20.850 27.053 30.754 1.00 27.66 110 SER A O 1
ATOM 723 N N . MET A 1 111 ? 18.611 27.250 30.598 1.00 23.83 111 MET A N 1
ATOM 724 C CA . MET A 1 111 ? 18.267 25.949 31.061 1.00 23.95 111 MET A CA 1
ATOM 725 C C . MET A 1 111 ? 17.662 25.098 29.901 1.00 24.41 111 MET A C 1
ATOM 726 O O . MET A 1 111 ? 16.754 25.536 29.211 1.00 24.23 111 MET A O 1
ATOM 731 N N . ILE A 1 112 ? 18.228 23.924 29.652 1.00 24.35 112 ILE A N 1
ATOM 732 C CA . ILE A 1 112 ? 17.736 23.028 28.610 1.00 24.44 112 ILE A CA 1
ATOM 733 C C . ILE A 1 112 ? 17.290 21.721 29.268 1.00 25.34 112 ILE A C 1
ATOM 734 O O . ILE A 1 112 ? 18.020 21.127 30.068 1.00 25.89 112 ILE A O 1
ATOM 739 N N . LEU A 1 113 ? 16.068 21.317 28.973 1.00 25.76 113 LEU A N 1
ATOM 740 C CA . LEU A 1 113 ? 15.434 20.122 29.516 1.00 26.99 113 LEU A CA 1
ATOM 741 C C . LEU A 1 113 ? 15.357 19.082 28.415 1.00 28.01 113 LEU A C 1
ATOM 742 O O . LEU A 1 113 ? 14.971 19.385 27.285 1.00 28.63 113 LEU A O 1
ATOM 747 N N . PHE A 1 114 ? 15.794 17.865 28.720 1.00 29.44 114 PHE A N 1
ATOM 748 C CA . PHE A 1 114 ? 15.886 16.788 27.748 1.00 29.57 114 PHE A CA 1
ATOM 749 C C . PHE A 1 114 ? 15.046 15.570 28.200 1.00 31.08 114 PHE A C 1
ATOM 750 O O . PHE A 1 114 ? 14.862 15.330 29.390 1.00 31.50 114 PHE A O 1
ATOM 758 N N . ALA A 1 115 ? 14.546 14.789 27.270 1.00 32.69 115 ALA A N 1
ATOM 759 C CA . ALA A 1 115 ? 13.831 13.551 27.632 1.00 34.97 115 ALA A CA 1
ATOM 760 C C . ALA A 1 115 ? 14.346 12.422 26.736 1.00 36.93 115 ALA A C 1
ATOM 761 O O . ALA A 1 115 ? 14.879 12.670 25.651 1.00 36.93 115 ALA A O 1
ATOM 763 N N . VAL A 1 116 ? 14.232 11.211 27.243 1.00 39.20 116 VAL A N 1
ATOM 764 C CA . VAL A 1 116 ? 14.789 10.024 26.592 1.00 41.73 116 VAL A CA 1
ATOM 765 C C . VAL A 1 116 ? 13.886 9.534 25.463 1.00 42.62 116 VAL A C 1
ATOM 766 O O . VAL A 1 116 ? 12.687 9.843 25.456 1.00 43.60 116 VAL A O 1
ATOM 770 N N . LYS B 1 13 ? 21.404 36.397 8.155 1.00 62.22 13 LYS B N 1
ATOM 771 C CA . LYS B 1 13 ? 21.109 35.935 6.752 1.00 62.39 13 LYS B CA 1
ATOM 772 C C . LYS B 1 13 ? 21.229 34.405 6.609 1.00 62.51 13 LYS B C 1
ATOM 773 O O . LYS B 1 13 ? 22.239 33.792 7.034 1.00 63.08 13 LYS B O 1
ATOM 779 N N . ILE B 1 14 ? 20.208 33.794 5.997 1.00 61.94 14 ILE B N 1
ATOM 780 C CA . ILE B 1 14 ? 19.965 32.345 6.141 1.00 60.80 14 ILE B CA 1
ATOM 781 C C . ILE B 1 14 ? 18.750 32.068 7.057 1.00 59.81 14 ILE B C 1
ATOM 782 O O . ILE B 1 14 ? 18.026 31.083 6.882 1.00 60.19 14 ILE B O 1
ATOM 787 N N . LEU B 1 15 ? 18.547 32.951 8.038 1.00 57.97 15 LEU B N 1
ATOM 788 C CA . LEU B 1 15 ? 17.405 32.884 8.951 1.00 56.46 15 LEU B CA 1
ATOM 789 C C . LEU B 1 15 ? 16.287 33.887 8.545 1.00 54.57 15 LEU B C 1
ATOM 790 O O . LEU B 1 15 ? 15.273 33.986 9.221 1.00 53.71 15 LEU B O 1
ATOM 795 N N . GLU B 1 16 ? 16.501 34.599 7.429 1.00 52.87 16 GLU B N 1
ATOM 796 C CA . GLU B 1 16 ? 15.601 35.619 6.873 1.00 50.93 16 GLU B CA 1
ATOM 797 C C . GLU B 1 16 ? 14.176 35.125 6.785 1.00 48.03 16 GLU B C 1
ATOM 798 O O . GLU B 1 16 ? 13.912 33.999 6.363 1.00 46.62 16 GLU B O 1
ATOM 804 N N . LEU B 1 17 ? 13.270 35.991 7.224 1.00 45.78 17 LEU B N 1
ATOM 805 C CA . LEU B 1 17 ? 11.852 35.751 7.187 1.00 43.82 17 LEU B CA 1
ATOM 806 C C . LEU B 1 17 ? 11.217 36.757 6.222 1.00 42.81 17 LEU B C 1
ATOM 807 O O . LEU B 1 17 ? 11.689 37.868 6.091 1.00 41.99 17 LEU B O 1
ATOM 812 N N . VAL B 1 18 ? 10.144 36.351 5.575 1.00 41.79 18 VAL B N 1
ATOM 813 C CA . VAL B 1 18 ? 9.340 37.225 4.757 1.00 41.92 18 VAL B CA 1
ATOM 814 C C . VAL B 1 18 ? 8.102 37.519 5.585 1.00 41.11 18 VAL B C 1
ATOM 815 O O . VAL B 1 18 ? 7.391 36.590 5.968 1.00 40.60 18 VAL B O 1
ATOM 819 N N . PRO B 1 19 ? 7.862 38.790 5.876 1.00 40.94 19 PRO B N 1
ATOM 820 C CA . PRO B 1 19 ? 6.662 39.199 6.609 1.00 40.79 19 PRO B CA 1
ATOM 821 C C . PRO B 1 19 ? 5.430 39.060 5.753 1.00 40.26 19 PRO B C 1
ATOM 822 O O . PRO B 1 19 ? 5.425 39.590 4.654 1.00 39.93 19 PRO B O 1
ATOM 826 N N . LEU B 1 20 ? 4.447 38.313 6.236 1.00 39.74 20 LEU B N 1
ATOM 827 C CA . LEU B 1 20 ? 3.173 38.150 5.590 1.00 39.44 20 LEU B CA 1
ATOM 828 C C . LEU B 1 20 ? 2.205 39.215 6.067 1.00 40.04 20 LEU B C 1
ATOM 829 O O . LEU B 1 20 ? 1.219 39.553 5.394 1.00 39.91 20 LEU B O 1
ATOM 834 N N . SER B 1 21 ? 2.474 39.711 7.267 1.00 40.13 21 SER B N 1
ATOM 835 C CA . SER B 1 21 ? 1.656 40.710 7.910 1.00 40.17 21 SER B CA 1
ATOM 836 C C . SER B 1 21 ? 2.474 41.267 9.086 1.00 40.91 21 SER B C 1
ATOM 837 O O . SER B 1 21 ? 3.655 40.882 9.281 1.00 40.02 21 SER B O 1
ATOM 840 N N . PRO B 1 22 ? 1.894 42.196 9.839 1.00 40.23 22 PRO B N 1
ATOM 841 C CA . PRO B 1 22 ? 2.603 42.708 11.029 1.00 40.42 22 PRO B CA 1
ATOM 842 C C . PRO B 1 22 ? 2.872 41.610 12.078 1.00 39.77 22 PRO B C 1
ATOM 843 O O . PRO B 1 22 ? 3.800 41.761 12.834 1.00 39.11 22 PRO B O 1
ATOM 847 N N . THR B 1 23 ? 2.100 40.533 12.102 1.00 39.43 23 THR B N 1
ATOM 848 C CA . THR B 1 23 ? 2.327 39.481 13.088 1.00 39.54 23 THR B CA 1
ATOM 849 C C . THR B 1 23 ? 2.554 38.054 12.514 1.00 38.70 23 THR B C 1
ATOM 850 O O . THR B 1 23 ? 2.407 37.074 13.245 1.00 37.59 23 THR B O 1
ATOM 854 N N . SER B 1 24 ? 2.885 37.949 11.221 1.00 37.83 24 SER B N 1
ATOM 855 C CA . SER B 1 24 ? 3.049 36.651 10.545 1.00 37.15 24 SER B CA 1
ATOM 856 C C . SER B 1 24 ? 4.234 36.691 9.622 1.00 36.62 24 SER B C 1
ATOM 857 O O . SER B 1 24 ? 4.460 37.675 8.940 1.00 35.31 24 SER B O 1
ATOM 860 N N . PHE B 1 25 ? 5.035 35.636 9.659 1.00 37.25 25 PHE B N 1
ATOM 861 C CA . PHE B 1 25 ? 6.2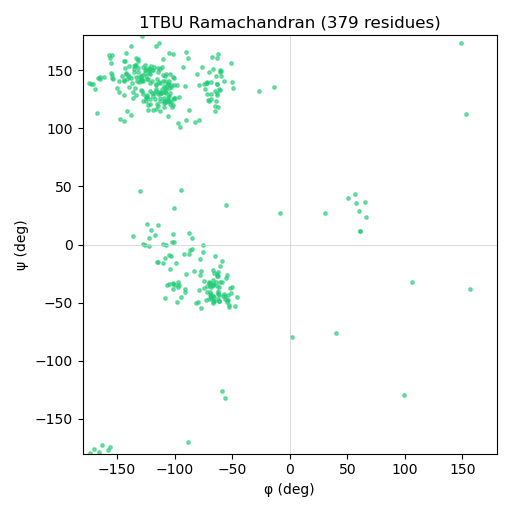75 35.575 8.897 1.00 37.58 25 PHE B CA 1
ATOM 862 C C . PHE B 1 25 ? 6.442 34.169 8.419 1.00 38.62 25 PHE B C 1
ATOM 863 O O . PHE B 1 25 ? 5.933 33.261 9.050 1.00 39.86 25 PHE B O 1
ATOM 871 N N . VAL B 1 26 ? 7.128 33.990 7.297 1.00 39.34 26 VAL B N 1
ATOM 872 C CA . VAL B 1 26 ? 7.491 32.658 6.800 1.00 40.11 26 VAL B CA 1
ATOM 873 C C . VAL B 1 26 ? 8.944 32.705 6.351 1.00 39.82 26 VAL B C 1
ATOM 874 O O . VAL B 1 26 ? 9.440 33.713 5.913 1.00 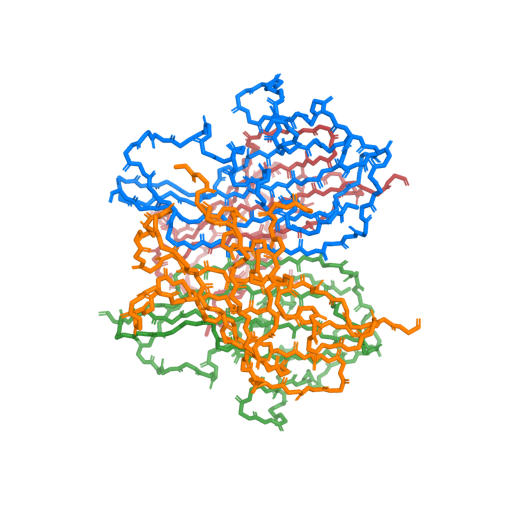37.78 26 VAL B O 1
ATOM 878 N N . THR B 1 27 ? 9.624 31.590 6.491 1.00 41.92 27 THR B N 1
ATOM 879 C CA . THR B 1 27 ? 10.984 31.439 6.012 1.00 44.07 27 THR B CA 1
ATOM 880 C C . THR B 1 27 ? 11.041 31.725 4.498 1.00 47.05 27 THR B C 1
ATOM 881 O O . THR B 1 27 ? 10.118 31.367 3.755 1.00 46.91 27 THR B O 1
ATOM 885 N N . LYS B 1 28 ? 12.099 32.402 4.083 1.00 50.11 28 LYS B N 1
ATOM 886 C CA . LYS B 1 28 ? 12.356 32.700 2.687 1.00 54.12 28 LYS B CA 1
ATOM 887 C C . LYS B 1 28 ? 12.903 31.434 2.001 1.00 56.36 28 LYS B C 1
ATOM 888 O O . LYS B 1 28 ? 12.336 30.953 1.031 1.00 55.75 28 LYS B O 1
ATOM 894 N N . TYR B 1 29 ? 13.978 30.877 2.569 1.00 59.80 29 TYR B N 1
ATOM 895 C CA . TYR B 1 29 ? 14.745 29.766 1.985 1.00 62.26 29 TYR B CA 1
ATOM 896 C C . TYR B 1 29 ? 14.843 28.536 2.887 1.00 64.27 29 TYR B C 1
ATOM 897 O O . TYR B 1 29 ? 15.514 28.609 3.928 1.00 65.33 29 TYR B O 1
ATOM 906 N N . LEU B 1 30 ? 14.267 27.396 2.474 1.00 66.01 30 LEU B N 1
ATOM 907 C CA . LEU B 1 30 ? 14.273 26.162 3.314 1.00 67.09 30 LEU B CA 1
ATOM 908 C C . LEU B 1 30 ? 15.679 25.744 3.849 1.00 67.56 30 LEU B C 1
ATOM 909 O O . LEU B 1 30 ? 15.885 24.626 4.382 1.00 68.37 30 LEU B O 1
ATOM 914 N N . GLY B 1 39 ? 19.785 17.515 15.593 1.00 58.39 39 GLY B N 1
ATOM 915 C CA . GLY B 1 39 ? 20.563 18.428 16.417 1.00 58.18 39 GLY B CA 1
ATOM 916 C C . GLY B 1 39 ? 19.991 19.835 16.496 1.00 58.01 39 GLY B C 1
ATOM 917 O O . GLY B 1 39 ? 19.398 20.159 17.534 1.00 59.66 39 GLY B O 1
ATOM 918 N N . THR B 1 40 ? 20.155 20.665 15.434 1.00 57.23 40 THR B N 1
ATOM 919 C CA . THR B 1 40 ? 19.695 22.095 15.459 1.00 55.77 40 THR B CA 1
ATOM 920 C C . THR B 1 40 ? 18.813 22.677 14.299 1.00 52.87 40 THR B C 1
ATOM 921 O O . THR B 1 40 ? 18.919 23.800 13.830 1.00 51.52 40 THR B O 1
ATOM 925 N N . PHE B 1 41 ? 17.835 21.891 13.955 1.00 49.75 41 PHE B N 1
ATOM 926 C CA . PHE B 1 41 ? 16.571 22.463 13.667 1.00 48.04 41 PHE B CA 1
ATOM 927 C C . PHE B 1 41 ? 16.190 23.421 14.861 1.00 44.90 41 PHE B C 1
ATOM 928 O O . PHE B 1 41 ? 15.628 24.485 14.652 1.00 43.28 41 PHE B O 1
ATOM 936 N N . GLY B 1 42 ? 16.548 23.039 16.082 1.00 41.39 42 GLY B N 1
ATOM 937 C CA . GLY B 1 42 ? 16.112 23.721 17.271 1.00 39.56 42 GLY B CA 1
ATOM 938 C C . GLY B 1 42 ? 16.568 25.159 17.342 1.00 37.62 42 GLY B C 1
ATOM 939 O O . GLY B 1 42 ? 15.788 26.058 17.632 1.00 36.22 42 GLY B O 1
ATOM 940 N N . GLY B 1 43 ? 17.844 25.358 17.102 1.00 35.42 43 GLY B N 1
ATOM 941 C CA . GLY B 1 43 ? 18.426 26.667 17.175 1.00 35.46 43 GLY B CA 1
ATOM 942 C C . GLY B 1 43 ? 17.852 27.586 16.136 1.00 34.85 43 GLY B C 1
ATOM 943 O O . GLY B 1 43 ? 17.732 28.794 16.348 1.00 34.98 43 GLY B O 1
ATOM 944 N N . THR B 1 44 ? 17.490 27.012 15.001 1.00 34.17 44 THR B N 1
ATOM 945 C CA . THR B 1 44 ? 16.885 27.765 13.923 1.00 33.30 44 THR B CA 1
ATOM 946 C C . THR B 1 44 ? 15.471 28.244 14.278 1.00 31.77 44 THR B C 1
ATOM 947 O O . THR B 1 44 ? 15.128 29.395 14.026 1.00 29.54 44 THR B O 1
ATOM 951 N N . LEU B 1 45 ? 14.683 27.356 14.880 1.00 30.60 45 LEU B N 1
ATOM 952 C CA . LEU B 1 45 ? 13.349 27.666 15.327 1.00 31.12 45 LEU B CA 1
ATOM 953 C C . LEU B 1 45 ? 13.329 28.759 16.408 1.00 30.74 45 LEU B C 1
ATOM 954 O O . LEU B 1 45 ? 12.494 29.654 16.363 1.00 31.34 45 LEU B O 1
ATOM 959 N N . VAL B 1 46 ? 14.262 28.686 17.338 1.00 30.32 46 VAL B N 1
ATOM 960 C CA . VAL B 1 46 ? 14.363 29.664 18.402 1.00 30.47 46 VAL B CA 1
ATOM 961 C C . VAL B 1 46 ? 14.787 30.974 17.812 1.00 30.61 46 VAL B C 1
ATOM 962 O O . VAL B 1 46 ? 14.162 32.015 18.090 1.00 29.65 46 VAL B O 1
ATOM 966 N N . SER B 1 47 ? 15.795 30.905 16.934 1.00 30.50 47 SER B N 1
ATOM 967 C CA . SER B 1 47 ? 16.326 32.091 16.296 1.00 30.29 47 SER B CA 1
ATOM 968 C C . SER B 1 47 ? 15.313 32.833 15.437 1.00 29.78 47 SER B C 1
ATOM 969 O O . SER B 1 47 ? 15.196 34.026 15.560 1.00 29.57 47 SER B O 1
ATOM 972 N N . GLN B 1 48 ? 14.598 32.138 14.577 1.00 29.31 48 GLN B N 1
ATOM 973 C CA . GLN B 1 48 ? 13.601 32.788 13.759 1.00 30.19 48 GLN B CA 1
ATOM 974 C C . GLN B 1 48 ? 12.405 33.253 14.571 1.00 29.73 48 GLN B C 1
ATOM 975 O O . GLN B 1 48 ? 11.758 34.179 14.182 1.00 30.75 48 GLN B O 1
ATOM 981 N N . SER B 1 49 ? 12.063 32.542 15.627 1.00 29.24 49 SER B N 1
ATOM 982 C CA . SER B 1 49 ? 10.991 32.938 16.517 1.00 29.36 49 SER B CA 1
ATOM 983 C C . SER B 1 49 ? 11.305 34.291 17.162 1.00 28.77 49 SER B C 1
ATOM 984 O O . SER B 1 49 ? 10.443 35.166 17.247 1.00 26.95 49 SER B O 1
ATOM 987 N N . LEU B 1 50 ? 12.550 34.438 17.582 1.00 27.24 50 LEU B N 1
ATOM 988 C CA . LEU B 1 50 ? 12.994 35.643 18.217 1.00 28.26 50 LEU B CA 1
ATOM 989 C C . LEU B 1 50 ? 12.965 36.776 17.216 1.00 29.50 50 LEU B C 1
ATOM 990 O O . LEU B 1 50 ? 12.439 37.855 17.522 1.00 29.38 50 LEU B O 1
ATOM 995 N N . LEU B 1 51 ? 13.532 36.544 16.027 1.00 29.69 51 LEU B N 1
ATOM 996 C CA . LEU B 1 51 ? 13.501 37.552 14.978 1.00 30.05 51 LEU B CA 1
ATOM 997 C C . LEU B 1 51 ? 12.094 37.978 14.641 1.00 29.47 51 LEU B C 1
ATOM 998 O O . LEU B 1 51 ? 11.840 39.158 14.494 1.00 28.30 51 LEU B O 1
ATOM 1003 N N . ALA B 1 52 ? 11.181 37.024 14.512 1.00 28.11 52 ALA B N 1
ATOM 1004 C CA . ALA B 1 52 ? 9.808 37.370 14.242 1.00 28.79 52 ALA B CA 1
ATOM 1005 C C . ALA B 1 52 ? 9.238 38.343 15.308 1.00 28.98 52 ALA B C 1
ATOM 1006 O O . ALA B 1 52 ? 8.547 39.317 14.961 1.00 29.31 52 ALA B O 1
ATOM 1008 N N . SER B 1 53 ? 9.483 38.017 16.589 1.00 28.16 53 SER B N 1
ATOM 1009 C CA . SER B 1 53 ? 8.961 38.768 17.715 1.00 26.50 53 SER B CA 1
ATOM 1010 C C . SER B 1 53 ? 9.593 40.146 17.726 1.00 26.27 53 SER B C 1
ATOM 1011 O O . SER B 1 53 ? 8.925 41.112 18.062 1.00 25.39 53 SER B O 1
ATOM 1014 N N . LEU B 1 54 ? 10.852 40.243 17.323 1.00 26.41 54 LEU B N 1
ATOM 1015 C CA . LEU B 1 54 ? 11.554 41.506 17.315 1.00 28.02 54 LEU B CA 1
ATOM 1016 C C . LEU B 1 54 ? 10.973 42.509 16.305 1.00 29.42 54 LEU B C 1
ATOM 1017 O O . LEU B 1 54 ? 11.045 43.714 16.532 1.00 28.73 54 LEU B O 1
ATOM 1022 N N . HIS B 1 55 ? 10.308 41.999 15.277 1.00 31.19 55 HIS B N 1
ATOM 1023 C CA . HIS B 1 55 ? 9.566 42.856 14.354 1.00 33.11 55 HIS B CA 1
ATOM 1024 C C . HIS B 1 55 ? 8.244 43.416 14.874 1.00 32.40 55 HIS B C 1
ATOM 1025 O O . HIS B 1 55 ? 7.621 44.164 14.155 1.00 32.99 55 HIS B O 1
ATOM 1032 N N . THR B 1 56 ? 7.776 43.003 16.055 1.00 30.78 56 THR B N 1
ATOM 1033 C CA . THR B 1 56 ? 6.531 43.498 16.583 1.00 29.39 56 THR B CA 1
ATOM 1034 C C . THR B 1 56 ? 6.702 44.473 17.759 1.00 29.20 56 THR B C 1
ATOM 1035 O O . THR B 1 56 ? 5.701 44.957 18.287 1.00 28.84 56 THR B O 1
ATOM 1039 N N . VAL B 1 57 ? 7.941 44.756 18.164 1.00 29.09 57 VAL B N 1
ATOM 1040 C CA . VAL B 1 57 ? 8.179 45.617 19.316 1.00 28.53 57 VAL B CA 1
ATOM 1041 C C . VAL B 1 57 ? 9.092 46.750 18.968 1.00 27.77 57 VAL B C 1
ATOM 1042 O O . VAL B 1 57 ? 9.900 46.640 18.068 1.00 26.88 57 VAL B O 1
ATOM 1046 N N . PRO B 1 58 ? 8.980 47.853 19.709 1.00 28.25 58 PRO B N 1
ATOM 1047 C CA . PRO B 1 58 ? 9.840 49.016 19.490 1.00 28.56 58 PRO B CA 1
ATOM 1048 C C . PRO B 1 58 ? 11.285 48.752 19.736 1.00 29.21 58 PRO B C 1
ATOM 1049 O O . PRO B 1 58 ? 11.611 47.761 20.443 1.00 31.12 58 PRO B O 1
ATOM 1053 N N . LEU B 1 59 ? 12.139 49.602 19.185 1.00 29.75 59 LEU B N 1
ATOM 1054 C CA . LEU B 1 59 ? 13.583 49.396 19.202 1.00 31.77 59 LEU B CA 1
ATOM 1055 C C . LEU B 1 59 ? 14.130 49.113 20.611 1.00 34.30 59 LEU B C 1
ATOM 1056 O O . LEU B 1 59 ? 15.003 48.292 20.758 1.00 35.40 59 LEU B O 1
ATOM 1061 N N . ASN B 1 60 ? 13.581 49.769 21.636 1.00 36.20 60 ASN B N 1
ATOM 1062 C CA . ASN B 1 60 ? 14.191 49.773 22.960 1.00 37.05 60 ASN B CA 1
ATOM 1063 C C . ASN B 1 60 ? 13.525 48.811 23.945 1.00 37.16 60 ASN B C 1
ATOM 1064 O O . ASN B 1 60 ? 13.812 48.818 25.134 1.00 35.88 60 ASN B O 1
ATOM 1069 N N . PHE B 1 61 ? 12.623 47.991 23.412 1.00 37.12 61 PHE B N 1
ATOM 1070 C CA . PHE B 1 61 ? 12.138 46.845 24.119 1.00 36.71 61 PHE B CA 1
ATOM 1071 C C . PHE B 1 61 ? 13.071 45.680 23.767 1.00 36.15 61 PHE B C 1
ATOM 1072 O O . PHE B 1 61 ? 13.055 45.183 22.668 1.00 37.76 61 PHE B O 1
ATOM 1080 N N . PHE B 1 62 ? 13.908 45.279 24.717 1.00 34.76 62 PHE B N 1
ATOM 1081 C CA . PHE B 1 62 ? 14.851 44.162 24.533 1.00 33.99 62 PHE B CA 1
ATOM 1082 C C . PHE B 1 62 ? 14.388 42.897 25.251 1.00 31.71 62 PHE B C 1
ATOM 1083 O O . PHE B 1 62 ? 13.797 42.962 26.326 1.00 29.87 62 PHE B O 1
ATOM 1091 N N . PRO B 1 63 ? 14.705 41.754 24.664 1.00 30.03 63 PRO B N 1
ATOM 1092 C CA . PRO B 1 63 ? 14.316 40.455 25.216 1.00 28.72 63 PRO B CA 1
ATOM 1093 C C . PRO B 1 63 ? 15.008 40.246 26.562 1.00 27.15 63 PRO B C 1
ATOM 1094 O O . PRO B 1 63 ? 16.214 40.474 26.650 1.00 25.24 63 PRO B O 1
ATOM 1098 N N . THR B 1 64 ? 14.274 39.840 27.591 1.00 26.05 64 THR B N 1
ATOM 1099 C CA . THR B 1 64 ? 14.902 39.514 28.887 1.00 25.24 64 THR B CA 1
ATOM 1100 C C . THR B 1 64 ? 14.955 38.016 29.099 1.00 24.91 64 THR B C 1
ATOM 1101 O O . THR B 1 64 ? 15.916 37.488 29.708 1.00 23.48 64 THR B O 1
ATOM 1105 N N . SER B 1 65 ? 13.929 37.318 28.599 1.00 24.67 65 SER B N 1
ATOM 1106 C CA . SER B 1 65 ? 13.968 35.871 28.570 1.00 24.92 65 SER B CA 1
ATOM 1107 C C . SER B 1 65 ? 13.074 35.267 27.473 1.00 25.54 65 SER B C 1
ATOM 1108 O O . SER B 1 65 ? 12.127 35.907 26.987 1.00 24.77 65 SER B O 1
ATOM 1111 N N . LEU B 1 66 ? 13.408 34.048 27.064 1.00 26.45 66 LEU B N 1
ATOM 1112 C CA . LEU B 1 66 ? 12.579 33.237 26.190 1.00 27.30 66 LEU B CA 1
ATOM 1113 C C . LEU B 1 66 ? 12.406 31.833 26.687 1.00 25.96 66 LEU B C 1
ATOM 1114 O O . LEU B 1 66 ? 13.228 31.315 27.427 1.00 26.07 66 LEU B O 1
ATOM 1119 N N . HIS B 1 67 ? 11.346 31.204 26.225 1.00 25.08 67 HIS B N 1
ATOM 1120 C CA . HIS B 1 67 ? 10.981 29.912 26.701 1.00 25.05 67 HIS B CA 1
ATOM 1121 C C . HIS B 1 67 ? 10.355 29.168 25.590 1.00 25.70 67 HIS B C 1
ATOM 1122 O O . HIS B 1 67 ? 9.231 29.497 25.175 1.00 25.53 67 HIS B O 1
ATOM 1129 N N . SER B 1 68 ? 11.092 28.185 25.084 1.00 24.74 68 SER B N 1
ATOM 1130 C CA . SER B 1 68 ? 10.764 27.499 23.875 1.00 25.63 68 SER B CA 1
ATOM 1131 C C . SER B 1 68 ? 10.468 26.052 24.122 1.00 26.79 68 SER B C 1
ATOM 1132 O O . SER B 1 68 ? 11.250 25.385 24.797 1.00 27.57 68 SER B O 1
ATOM 1135 N N . TYR B 1 69 ? 9.351 25.582 23.559 1.00 26.65 69 TYR B N 1
ATOM 1136 C CA . TYR B 1 69 ? 8.856 24.244 23.691 1.00 27.22 69 TYR B CA 1
ATOM 1137 C C . TYR B 1 69 ? 8.903 23.527 22.328 1.00 28.86 69 TYR B C 1
ATOM 1138 O O . TYR B 1 69 ? 8.294 24.006 21.349 1.00 29.79 69 TYR B O 1
ATOM 1147 N N . PHE B 1 70 ? 9.675 22.432 22.265 1.00 30.22 70 PHE B N 1
ATOM 1148 C CA . PHE B 1 70 ? 9.772 21.539 21.101 1.00 32.98 70 PHE B CA 1
ATOM 1149 C C . PHE B 1 70 ? 8.611 20.597 21.017 1.00 34.42 70 PHE B C 1
ATOM 1150 O O . PHE B 1 70 ? 8.465 19.739 21.809 1.00 34.62 70 PHE B O 1
ATOM 1158 N N . ILE B 1 71 ? 7.719 20.819 20.077 1.00 38.31 71 ILE B N 1
ATOM 1159 C CA . ILE B 1 71 ? 6.434 20.104 20.083 1.00 40.30 71 ILE B CA 1
ATOM 1160 C C . ILE B 1 71 ? 6.394 18.940 19.075 1.00 42.35 71 ILE B C 1
ATOM 1161 O O . ILE B 1 71 ? 5.784 17.946 19.331 1.00 42.67 71 ILE B O 1
ATOM 1166 N N . LYS B 1 72 ? 7.079 19.075 17.957 1.00 45.73 72 LYS B N 1
ATOM 1167 C CA . LYS B 1 72 ? 7.090 18.058 16.911 1.00 48.41 72 LYS B CA 1
ATOM 1168 C C . LYS B 1 72 ? 8.279 18.387 15.971 1.00 49.61 72 LYS B C 1
ATOM 1169 O O . LYS B 1 72 ? 8.627 19.576 15.757 1.00 48.41 72 LYS B O 1
ATOM 1175 N N . GLY B 1 73 ? 8.942 17.341 15.461 1.00 51.36 73 GLY B N 1
ATOM 1176 C CA . GLY B 1 73 ? 10.053 17.511 14.534 1.00 52.52 73 GLY B CA 1
ATOM 1177 C C . GLY B 1 73 ? 9.637 18.241 13.262 1.00 54.09 73 GLY B C 1
ATOM 1178 O O . GLY B 1 73 ? 8.502 18.132 12.779 1.00 53.76 73 GLY B O 1
ATOM 1179 N N . GLY B 1 74 ? 10.542 19.046 12.734 1.00 56.48 74 GLY B N 1
ATOM 1180 C CA . GLY B 1 74 ? 10.239 19.793 11.528 1.00 58.32 74 GLY B CA 1
ATOM 1181 C C . GLY B 1 74 ? 10.582 19.008 10.286 1.00 59.85 74 GLY B C 1
ATOM 1182 O O . GLY B 1 74 ? 10.936 17.846 10.383 1.00 60.46 74 GLY B O 1
ATOM 1183 N N . ASP B 1 75 ? 10.544 19.676 9.136 1.00 61.74 75 ASP B N 1
ATOM 1184 C CA . ASP B 1 75 ? 10.537 19.001 7.856 1.00 63.45 75 ASP B CA 1
ATOM 1185 C C . ASP B 1 75 ? 11.678 19.375 6.896 1.00 64.20 75 ASP B C 1
ATOM 1186 O O . ASP B 1 75 ? 11.759 18.778 5.791 1.00 64.74 75 ASP B O 1
ATOM 1191 N N . PRO B 1 76 ? 12.643 20.181 7.343 1.00 64.24 76 PRO B N 1
ATOM 1192 C CA . PRO B 1 76 ? 13.419 21.125 6.504 1.00 64.12 76 PRO B CA 1
ATOM 1193 C C . PRO B 1 76 ? 13.241 21.062 4.965 1.00 63.34 76 PRO B C 1
ATOM 1194 O O . PRO B 1 76 ? 14.126 21.452 4.222 1.00 64.10 76 PRO B O 1
ATOM 1198 N N . ARG B 1 77 ? 12.079 20.602 4.523 1.00 62.39 77 ARG B N 1
ATOM 1199 C CA . ARG B 1 77 ? 11.726 20.481 3.130 1.00 61.04 77 ARG B CA 1
ATOM 1200 C C . ARG B 1 77 ? 10.396 21.205 2.974 1.00 59.72 77 ARG B C 1
ATOM 1201 O O . ARG B 1 77 ? 9.841 21.228 1.868 1.00 60.01 77 ARG B O 1
ATOM 1209 N N . THR B 1 78 ? 9.864 21.776 4.069 1.00 57.41 78 THR B N 1
ATOM 1210 C CA . THR B 1 78 ? 8.837 22.808 3.938 1.00 55.41 78 THR B CA 1
ATOM 1211 C C . THR B 1 78 ? 9.122 24.079 4.782 1.00 52.62 78 THR B C 1
ATOM 1212 O O . THR B 1 78 ? 9.787 24.061 5.816 1.00 53.50 78 THR B O 1
ATOM 1216 N N . LYS B 1 79 ? 8.746 25.195 4.190 1.00 49.11 79 LYS B N 1
ATOM 1217 C CA . LYS B 1 79 ? 8.305 26.399 4.853 1.00 46.71 79 LYS B CA 1
ATOM 1218 C C . LYS B 1 79 ? 7.960 26.296 6.363 1.00 43.29 79 LYS B C 1
ATOM 1219 O O . LYS B 1 79 ? 7.247 25.391 6.778 1.00 41.73 79 LYS B O 1
ATOM 1225 N N . ILE B 1 80 ? 8.420 27.268 7.143 1.00 39.80 80 ILE B N 1
ATOM 1226 C CA . ILE B 1 80 ? 7.903 27.483 8.506 1.00 37.35 80 ILE B CA 1
ATOM 1227 C C . ILE B 1 80 ? 7.204 28.800 8.567 1.00 34.82 80 ILE B C 1
ATOM 1228 O O . ILE B 1 80 ? 7.742 29.789 8.156 1.00 33.98 80 ILE B O 1
ATOM 1233 N N . THR B 1 81 ? 5.984 28.793 9.083 1.00 34.07 81 THR B N 1
ATOM 1234 C CA . THR B 1 81 ? 5.206 30.007 9.282 1.00 32.92 81 THR B CA 1
ATOM 1235 C C . THR B 1 81 ? 5.145 30.367 10.780 1.00 31.11 81 THR B C 1
ATOM 1236 O O . THR B 1 81 ? 4.746 29.572 11.598 1.00 29.43 81 THR B O 1
ATOM 1240 N N . TYR B 1 82 ? 5.571 31.563 11.132 1.00 30.49 82 TYR B N 1
ATOM 1241 C CA . TYR B 1 82 ? 5.511 32.052 12.533 1.00 30.36 82 TYR B CA 1
ATOM 1242 C C . TYR B 1 82 ? 4.370 33.058 12.720 1.00 30.27 82 TYR B C 1
ATOM 1243 O O . TYR B 1 82 ? 4.249 34.022 11.958 1.00 30.57 82 TYR B O 1
ATOM 1252 N N . HIS B 1 83 ? 3.552 32.838 13.745 1.00 30.33 83 HIS B N 1
ATOM 1253 C CA . HIS B 1 83 ? 2.548 33.798 14.183 1.00 31.31 83 HIS B CA 1
ATOM 1254 C C . HIS B 1 83 ? 2.919 34.355 15.561 1.00 30.44 83 HIS B C 1
ATOM 1255 O O . HIS B 1 83 ? 3.229 33.589 16.486 1.00 30.38 83 HIS B O 1
ATOM 1262 N N . VAL B 1 84 ? 2.885 35.679 15.685 1.00 29.85 84 VAL B N 1
ATOM 1263 C CA . VAL B 1 84 ? 3.234 36.397 16.911 1.00 30.08 84 VAL B CA 1
ATOM 1264 C C . VAL B 1 84 ? 1.932 36.875 17.519 1.00 31.96 84 VAL B C 1
ATOM 1265 O O . VAL B 1 84 ? 1.128 37.537 16.872 1.00 32.17 84 VAL B O 1
ATOM 1269 N N . GLN B 1 85 ? 1.693 36.514 18.768 1.00 33.13 85 GLN B N 1
ATOM 1270 C CA . GLN B 1 85 ? 0.486 36.931 19.451 1.00 34.46 85 GLN B CA 1
ATOM 1271 C C . GLN B 1 85 ? 0.901 37.714 20.713 1.00 34.34 85 GLN B C 1
ATOM 1272 O O . GLN B 1 85 ? 1.866 37.357 21.387 1.00 30.70 85 GLN B O 1
ATOM 1278 N N . ASN B 1 86 ? 0.192 38.806 20.981 1.00 35.17 86 ASN B N 1
ATOM 1279 C CA . ASN B 1 86 ? 0.477 39.673 22.124 1.00 37.19 86 ASN B CA 1
ATOM 1280 C C . ASN B 1 86 ? -0.263 39.134 23.303 1.00 38.81 86 ASN B C 1
ATOM 1281 O O . ASN B 1 86 ? -1.479 39.080 23.262 1.00 39.26 86 ASN B O 1
ATOM 1286 N N . LEU B 1 87 ? 0.468 38.685 24.317 1.00 40.45 87 LEU B N 1
ATOM 1287 C CA . LEU B 1 87 ? -0.149 38.023 25.472 1.00 43.12 87 LEU B CA 1
ATOM 1288 C C . LEU B 1 87 ? -0.493 38.989 26.577 1.00 44.31 87 LEU B C 1
ATOM 1289 O O . LEU B 1 87 ? -1.546 38.879 27.186 1.00 44.60 87 LEU B O 1
ATOM 1294 N N . ARG B 1 88 ? 0.408 39.919 26.821 1.00 45.60 88 ARG B N 1
ATOM 1295 C CA . ARG B 1 88 ? 0.306 40.812 27.962 1.00 47.77 88 ARG B CA 1
ATOM 1296 C C . ARG B 1 88 ? 1.198 42.025 27.734 1.00 48.55 88 ARG B C 1
ATOM 1297 O O . ARG B 1 88 ? 2.243 41.956 27.064 1.00 48.08 88 ARG B O 1
ATOM 1305 N N . ASN B 1 89 ? 0.700 43.149 28.217 1.00 49.63 89 ASN B N 1
ATOM 1306 C CA . ASN B 1 89 ? 1.478 44.357 28.436 1.00 50.38 89 ASN B CA 1
ATOM 1307 C C . ASN B 1 89 ? 1.418 44.701 29.932 1.00 50.46 89 ASN B C 1
ATOM 1308 O O . ASN B 1 89 ? 0.404 44.468 30.591 1.00 50.02 89 ASN B O 1
ATOM 1313 N N . GLY B 1 90 ? 2.549 45.144 30.458 1.00 51.05 90 GLY B N 1
ATOM 1314 C CA . GLY B 1 90 ? 2.644 45.836 31.730 1.00 51.86 90 GLY B CA 1
ATOM 1315 C C . GLY B 1 90 ? 3.414 47.111 31.456 1.00 52.18 90 GLY B C 1
ATOM 1316 O O . GLY B 1 90 ? 3.783 47.356 30.312 1.00 52.74 90 GLY B O 1
ATOM 1317 N N . ARG B 1 91 ? 3.640 47.947 32.464 1.00 53.41 91 ARG B N 1
ATOM 1318 C CA . ARG B 1 91 ? 4.341 49.232 32.244 1.00 53.64 91 ARG B CA 1
ATOM 1319 C C . ARG B 1 91 ? 5.597 49.033 31.408 1.00 52.27 91 ARG B C 1
ATOM 1320 O O . ARG B 1 91 ? 5.834 49.661 30.344 1.00 52.99 91 ARG B O 1
ATOM 1328 N N . ASN B 1 92 ? 6.380 48.098 31.917 1.00 49.54 92 ASN B N 1
ATOM 1329 C CA . ASN B 1 92 ? 7.759 47.956 31.561 1.00 47.84 92 ASN B CA 1
ATOM 1330 C C . ASN B 1 92 ? 8.031 46.780 30.628 1.00 45.28 92 ASN B C 1
ATOM 1331 O O . ASN B 1 92 ? 9.153 46.638 30.133 1.00 44.60 92 ASN B O 1
ATOM 1336 N N . PHE B 1 93 ? 7.017 45.943 30.413 1.00 41.73 93 PHE B N 1
ATOM 1337 C CA . PHE B 1 93 ? 7.231 44.667 29.733 1.00 39.85 93 PHE B CA 1
ATOM 1338 C C . PHE B 1 93 ? 6.193 44.339 28.656 1.00 36.63 93 PHE B C 1
ATOM 1339 O O . PHE B 1 93 ? 5.065 44.807 28.652 1.00 35.67 93 PHE B O 1
ATOM 1347 N N . ILE B 1 94 ? 6.635 43.542 27.716 1.00 34.18 94 ILE B N 1
ATOM 1348 C CA . ILE B 1 94 ? 5.785 43.014 26.671 1.00 33.00 94 ILE B CA 1
ATOM 1349 C C . ILE B 1 94 ? 6.019 41.519 26.656 1.00 30.42 94 ILE B C 1
ATOM 1350 O O . ILE B 1 94 ? 7.150 41.073 26.684 1.00 29.22 94 ILE B O 1
ATOM 1355 N N . HIS B 1 95 ? 4.956 40.760 26.615 1.00 29.03 95 HIS B N 1
ATOM 1356 C CA . HIS B 1 95 ? 5.044 39.321 26.515 1.00 30.21 95 HIS B CA 1
ATOM 1357 C C . HIS B 1 95 ? 4.451 38.825 25.232 1.00 27.94 95 HIS B C 1
ATOM 1358 O O . HIS B 1 95 ? 3.250 38.932 25.076 1.00 28.50 95 HIS B O 1
ATOM 1365 N N . LYS B 1 96 ? 5.246 38.215 24.362 1.00 27.50 96 LYS B N 1
ATOM 1366 C CA . LYS B 1 96 ? 4.741 37.606 23.103 1.00 27.16 96 LYS B CA 1
ATOM 1367 C C . LYS B 1 96 ? 4.728 36.094 23.111 1.00 28.03 96 LYS B C 1
ATOM 1368 O O . LYS B 1 96 ? 5.610 35.468 23.705 1.00 29.44 96 LYS B O 1
ATOM 1374 N N . GLN B 1 97 ? 3.758 35.479 22.440 1.00 27.46 97 GLN B N 1
ATOM 1375 C CA . GLN B 1 97 ? 3.833 34.079 22.134 1.00 28.01 97 GLN B CA 1
ATOM 1376 C C . GLN B 1 97 ? 4.066 33.899 20.629 1.00 28.70 97 GLN B C 1
ATOM 1377 O O . GLN B 1 97 ? 3.310 34.419 19.818 1.00 28.84 97 GLN B O 1
ATOM 1383 N N . VAL B 1 98 ? 5.150 33.195 20.267 1.00 28.57 98 VAL B N 1
ATOM 1384 C CA . VAL B 1 98 ? 5.447 32.871 18.876 1.00 27.97 98 VAL B CA 1
ATOM 1385 C C . VAL B 1 98 ? 5.234 31.386 18.645 1.00 29.67 98 VAL B C 1
ATOM 1386 O O . VAL B 1 98 ? 5.874 30.561 19.273 1.00 29.92 98 VAL B O 1
ATOM 1390 N N . SER B 1 99 ? 4.348 31.076 17.697 1.00 30.38 99 SER B N 1
ATOM 1391 C CA . SER B 1 99 ? 4.009 29.726 17.316 1.00 31.50 99 SER B CA 1
ATOM 1392 C C . SER B 1 99 ? 4.516 29.472 15.877 1.00 31.67 99 SER B C 1
ATOM 1393 O O . SER B 1 99 ? 4.324 30.298 14.975 1.00 32.08 99 SER B O 1
ATOM 1396 N N . ALA B 1 100 ? 5.221 28.366 15.691 1.00 32.21 100 ALA B N 1
ATOM 1397 C CA . ALA B 1 100 ? 5.703 27.927 14.393 1.00 32.56 100 ALA B CA 1
ATOM 1398 C C . ALA B 1 100 ? 4.876 26.752 13.880 1.00 33.46 100 ALA B C 1
ATOM 1399 O O . ALA B 1 100 ? 4.548 25.828 14.614 1.00 33.61 100 ALA B O 1
ATOM 1401 N N . TYR B 1 101 ? 4.581 26.823 12.588 1.00 34.98 101 TYR B N 1
ATOM 1402 C CA . TYR B 1 101 ? 3.774 25.860 11.875 1.00 36.06 101 TYR B CA 1
ATOM 1403 C C . TYR B 1 101 ? 4.413 25.417 10.580 1.00 36.75 101 TYR B C 1
ATOM 1404 O O . TYR B 1 101 ? 5.159 26.154 9.906 1.00 37.50 101 TYR B O 1
ATOM 1413 N N . GLN B 1 102 ? 4.050 24.199 10.233 1.00 38.76 102 GLN B N 1
ATOM 1414 C CA . GLN B 1 102 ? 4.359 23.534 8.950 1.00 39.46 102 GLN B CA 1
ATOM 1415 C C . GLN B 1 102 ? 3.132 22.695 8.623 1.00 39.91 102 GLN B C 1
ATOM 1416 O O . GLN B 1 102 ? 2.635 21.992 9.499 1.00 39.18 102 GLN B O 1
ATOM 1422 N N . HIS B 1 103 ? 2.589 22.846 7.406 1.00 42.07 103 HIS B N 1
ATOM 1423 C CA . HIS B 1 103 ? 1.326 22.161 6.984 1.00 43.22 103 HIS B CA 1
ATOM 1424 C C . HIS B 1 103 ? 0.118 22.457 7.865 1.00 43.42 103 HIS B C 1
ATOM 1425 O O . HIS B 1 103 ? -0.711 21.574 8.127 1.00 43.02 103 HIS B O 1
ATOM 1432 N N . ASP B 1 104 ? 0.044 23.689 8.357 1.00 43.70 104 ASP B N 1
ATOM 1433 C CA . ASP B 1 104 ? -0.962 24.075 9.356 1.00 44.63 104 ASP B CA 1
ATOM 1434 C C . ASP B 1 104 ? -0.908 23.316 10.701 1.00 43.73 104 ASP B C 1
ATOM 1435 O O . ASP B 1 104 ? -1.796 23.448 11.526 1.00 44.89 104 ASP B O 1
ATOM 1440 N N . LYS B 1 105 ? 0.153 22.557 10.960 1.00 43.15 105 LYS B N 1
ATOM 1441 C CA . LYS B 1 105 ? 0.335 21.916 12.280 1.00 42.35 105 LYS B CA 1
ATOM 1442 C C . LYS B 1 105 ? 1.385 22.636 13.186 1.00 39.70 105 LYS B C 1
ATOM 1443 O O . LYS B 1 105 ? 2.477 22.963 12.760 1.00 37.89 105 LYS B O 1
ATOM 1449 N N . LEU B 1 106 ? 1.059 22.817 14.456 1.00 39.33 106 LEU B N 1
ATOM 1450 C CA . LEU B 1 106 ? 2.016 23.388 15.443 1.00 38.17 106 LEU B CA 1
ATOM 1451 C C . LEU B 1 106 ? 3.264 22.528 15.646 1.00 36.96 106 LEU B C 1
ATOM 1452 O O . LEU B 1 106 ? 3.152 21.402 16.048 1.00 37.21 106 LEU B O 1
ATOM 1457 N N . ILE B 1 107 ? 4.456 23.053 15.349 1.00 36.60 107 ILE B N 1
ATOM 1458 C CA . ILE B 1 107 ? 5.690 22.303 15.596 1.00 35.32 107 ILE B CA 1
ATOM 1459 C C . ILE B 1 107 ? 6.537 22.859 16.779 1.00 35.60 107 ILE B C 1
ATOM 1460 O O . ILE B 1 107 ? 7.473 22.191 17.257 1.00 35.31 107 ILE B O 1
ATOM 1465 N N . PHE B 1 108 ? 6.197 24.049 17.264 1.00 33.79 108 PHE B N 1
ATOM 1466 C CA . PHE B 1 108 ? 7.089 24.786 18.158 1.00 34.12 108 PHE B CA 1
ATOM 1467 C C . PHE B 1 108 ? 6.397 26.066 18.678 1.00 34.09 108 PHE B C 1
ATOM 1468 O O . PHE B 1 108 ? 5.669 26.710 17.924 1.00 33.48 108 PHE B O 1
ATOM 1476 N N . THR B 1 109 ? 6.563 26.393 19.962 1.00 33.85 109 THR B N 1
ATOM 1477 C CA . THR B 1 109 ? 6.180 27.724 20.494 1.00 33.47 109 THR B CA 1
ATOM 1478 C C . THR B 1 109 ? 7.252 28.271 21.396 1.00 33.08 109 THR B C 1
ATOM 1479 O O . THR B 1 109 ? 7.905 27.513 22.109 1.00 32.34 109 THR B O 1
ATOM 1483 N N . SER B 1 110 ? 7.346 29.594 21.443 1.00 31.72 110 SER B N 1
ATOM 1484 C CA . SER B 1 110 ? 8.054 30.275 22.491 1.00 31.80 110 SER B CA 1
ATOM 1485 C C . SER B 1 110 ? 7.270 31.417 23.116 1.00 30.58 110 SER B C 1
ATOM 1486 O O . SER B 1 110 ? 6.555 32.128 22.426 1.00 31.43 110 SER B O 1
ATOM 1489 N N . MET B 1 111 ? 7.520 31.638 24.404 1.00 28.87 111 MET B N 1
ATOM 1490 C CA . MET B 1 111 ? 7.066 32.779 25.125 1.00 28.22 111 MET B CA 1
ATOM 1491 C C . MET B 1 111 ? 8.310 33.674 25.217 1.00 27.34 111 MET B C 1
ATOM 1492 O O . MET B 1 111 ? 9.345 33.252 25.701 1.00 26.63 111 MET B O 1
ATOM 1497 N N . ILE B 1 112 ? 8.257 34.869 24.655 1.00 25.89 112 ILE B N 1
ATOM 1498 C CA . ILE B 1 112 ? 9.381 35.782 24.683 1.00 25.60 112 ILE B CA 1
ATOM 1499 C C . ILE B 1 112 ? 8.971 37.029 25.448 1.00 25.94 112 ILE B C 1
ATOM 1500 O O . ILE B 1 112 ? 7.932 37.653 25.156 1.00 26.14 112 ILE B O 1
ATOM 1505 N N . LEU B 1 113 ? 9.751 37.360 26.466 1.00 26.30 113 LEU B N 1
ATOM 1506 C CA . LEU B 1 113 ? 9.509 38.498 27.340 1.00 27.01 113 LEU B CA 1
ATOM 1507 C C . LEU B 1 113 ? 10.505 39.586 27.036 1.00 27.52 113 LEU B C 1
ATOM 1508 O O . LEU B 1 113 ? 11.704 39.340 26.860 1.00 26.71 113 LEU B O 1
ATOM 1513 N N . PHE B 1 114 ? 9.999 40.810 26.986 1.00 28.28 114 PHE B N 1
ATOM 1514 C CA . PHE B 1 114 ? 10.794 41.990 26.664 1.00 29.41 114 PHE B CA 1
ATOM 1515 C C . PHE B 1 114 ? 10.648 43.039 27.759 1.00 30.37 114 PHE B C 1
ATOM 1516 O O . PHE B 1 114 ? 9.583 43.182 28.378 1.00 30.21 114 PHE B O 1
ATOM 1524 N N . ALA B 1 115 ? 11.708 43.794 27.980 1.00 32.39 115 ALA B N 1
ATOM 1525 C CA . ALA B 1 115 ? 11.641 44.966 28.855 1.00 34.33 115 ALA B CA 1
ATOM 1526 C C . ALA B 1 115 ? 12.198 46.189 28.166 1.00 35.90 115 ALA B C 1
ATOM 1527 O O . ALA B 1 115 ? 13.141 46.072 27.397 1.00 34.37 115 ALA B O 1
ATOM 1529 N N . VAL B 1 116 ? 11.602 47.351 28.480 1.00 38.75 116 VAL B N 1
ATOM 1530 C CA . VAL B 1 116 ? 12.121 48.635 28.034 1.00 41.88 116 VAL B CA 1
ATOM 1531 C C . VAL B 1 116 ? 13.343 48.967 28.802 1.00 44.06 116 VAL B C 1
ATOM 1532 O O . VAL B 1 116 ? 13.369 48.843 30.059 1.00 43.19 116 VAL B O 1
ATOM 1536 N N . GLN B 1 117 ? 14.337 49.404 28.040 1.00 46.78 117 GLN B N 1
ATOM 1537 C CA . GLN B 1 117 ? 15.439 50.164 28.565 1.00 49.41 117 GLN B CA 1
ATOM 1538 C C . GLN B 1 117 ? 15.194 51.647 28.228 1.00 50.97 117 GLN B C 1
ATOM 1539 O O . GLN B 1 117 ? 14.650 51.984 27.166 1.00 51.79 117 GLN B O 1
ATOM 1545 N N . ARG B 1 118 ? 15.597 52.521 29.146 1.00 52.87 118 ARG B N 1
ATOM 1546 C CA . ARG B 1 118 ? 15.342 53.961 29.074 1.00 53.92 118 ARG B CA 1
ATOM 1547 C C . ARG B 1 118 ? 16.636 54.797 29.143 1.00 53.88 118 ARG B C 1
ATOM 1548 O O . ARG B 1 118 ? 17.673 54.324 29.639 1.00 54.31 118 ARG B O 1
ATOM 1556 N N . ILE C 1 14 ? 5.597 39.064 57.477 1.00 53.40 14 ILE C N 1
ATOM 1557 C CA . ILE C 1 14 ? 6.325 40.011 56.554 1.00 53.53 14 ILE C CA 1
ATOM 1558 C C . ILE C 1 14 ? 7.168 39.327 55.463 1.00 53.74 14 ILE C C 1
ATOM 1559 O O . ILE C 1 14 ? 8.318 39.689 55.261 1.00 55.02 14 ILE C O 1
ATOM 1564 N N . LEU C 1 15 ? 6.586 38.301 54.809 1.00 52.84 15 LEU C N 1
ATOM 1565 C CA . LEU C 1 15 ? 6.921 37.795 53.465 1.00 50.81 15 LEU C CA 1
ATOM 1566 C C . LEU C 1 15 ? 5.662 38.100 52.627 1.00 49.85 15 LEU C C 1
ATOM 1567 O O . LEU C 1 15 ? 5.452 37.591 51.520 1.00 49.63 15 LEU C O 1
ATOM 1572 N N . GLU C 1 16 ? 4.837 38.983 53.182 1.00 47.95 16 GLU C N 1
ATOM 1573 C CA . GLU C 1 16 ? 3.460 39.228 52.765 1.00 46.60 16 GLU C CA 1
ATOM 1574 C C . GLU C 1 16 ? 3.382 40.005 51.457 1.00 44.55 16 GLU C C 1
ATOM 1575 O O . GLU C 1 16 ? 4.114 40.967 51.256 1.00 42.67 16 GLU C O 1
ATOM 1581 N N . LEU C 1 17 ? 2.457 39.591 50.597 1.00 43.34 17 LEU C N 1
ATOM 1582 C CA . LEU C 1 17 ? 2.217 40.226 49.303 1.00 42.70 17 LEU C CA 1
ATOM 1583 C C . LEU C 1 17 ? 0.784 40.727 49.217 1.00 41.16 17 LEU C C 1
ATOM 1584 O O . LEU C 1 17 ? -0.081 40.160 49.833 1.00 40.70 17 LEU C O 1
ATOM 1589 N N . VAL C 1 18 ? 0.584 41.758 48.400 1.00 40.24 18 VAL C N 1
ATOM 1590 C CA . VAL C 1 18 ? -0.679 42.349 48.046 1.00 40.16 18 VAL C CA 1
ATOM 1591 C C . VAL C 1 18 ? -0.995 42.093 46.559 1.00 40.10 18 VAL C C 1
ATOM 1592 O O . VAL C 1 18 ? -0.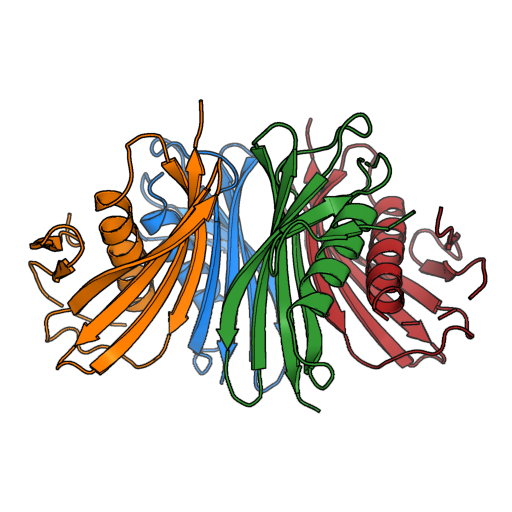305 42.599 45.697 1.00 39.12 18 VAL C O 1
ATOM 1596 N N . PRO C 1 19 ? -2.054 41.331 46.253 1.00 40.43 19 PRO C N 1
ATOM 1597 C CA . PRO C 1 19 ? -2.517 41.159 44.869 1.00 39.83 19 PRO C CA 1
ATOM 1598 C C . PRO C 1 19 ? -3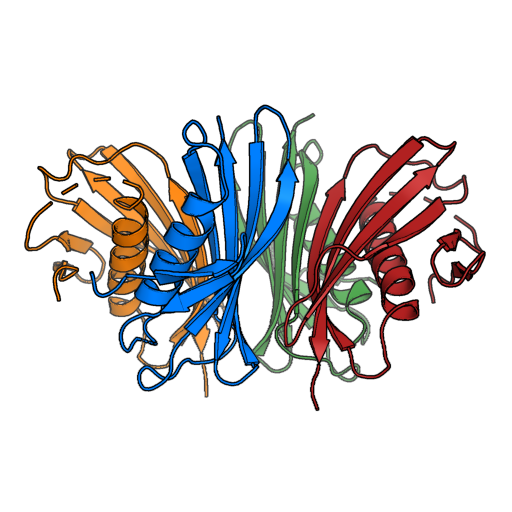.039 42.400 44.202 1.00 39.64 19 PRO C C 1
ATOM 1599 O O . PRO C 1 19 ? -4.029 42.945 44.596 1.00 41.52 19 PRO C O 1
ATOM 1603 N N . LEU C 1 20 ? -2.376 42.865 43.169 1.00 39.48 20 LEU C N 1
ATOM 1604 C CA . LEU C 1 20 ? -2.885 43.968 42.391 1.00 39.09 20 LEU C CA 1
ATOM 1605 C C . LEU C 1 20 ? -3.708 43.411 41.251 1.00 38.39 20 LEU C C 1
ATOM 1606 O O . LEU C 1 20 ? -4.314 44.159 40.481 1.00 40.08 20 LEU C O 1
ATOM 1611 N N . SER C 1 21 ? -3.683 42.102 41.062 1.00 36.17 21 SER C N 1
ATOM 1612 C CA . SER C 1 21 ? -4.367 41.546 39.904 1.00 34.49 21 SER C CA 1
ATOM 1613 C C . SER C 1 21 ? -4.325 40.052 40.008 1.00 33.52 21 SER C C 1
ATOM 1614 O O . SER C 1 21 ? -3.781 39.492 40.969 1.00 32.96 21 SER C O 1
ATOM 1617 N N . PRO C 1 22 ? -4.894 39.356 39.036 1.00 33.05 22 PRO C N 1
ATOM 1618 C CA . PRO C 1 22 ? -4.815 37.890 39.090 1.00 31.78 22 PRO C CA 1
ATOM 1619 C C . PRO C 1 22 ? -3.349 37.372 39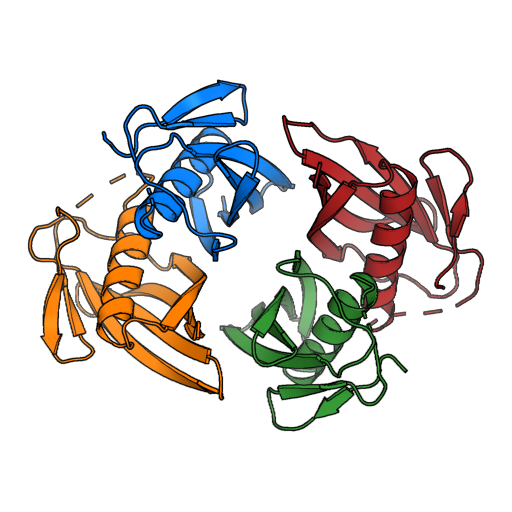.004 1.00 31.18 22 PRO C C 1
ATOM 1620 O O . PRO C 1 22 ? -3.041 36.264 39.516 1.00 29.26 22 PRO C O 1
ATOM 1624 N N . THR C 1 23 ? -2.476 38.191 38.394 1.00 31.24 23 THR C N 1
ATOM 1625 C CA . THR C 1 23 ? -1.086 37.799 38.104 1.00 32.02 23 THR C CA 1
ATOM 1626 C C . THR C 1 23 ? -0.002 38.695 38.700 1.00 32.41 23 THR C C 1
ATOM 1627 O O . THR C 1 23 ? 1.164 38.429 38.535 1.00 33.02 23 THR C O 1
ATOM 1631 N N . SER C 1 24 ? -0.366 39.741 39.387 1.00 33.32 24 SER C N 1
ATOM 1632 C CA . SER C 1 24 ? 0.614 40.704 39.845 1.00 34.69 24 SER C CA 1
ATOM 1633 C C . SER C 1 24 ? 0.422 40.963 41.348 1.00 34.98 24 SER C C 1
ATOM 1634 O O . SER C 1 24 ? -0.710 40.958 41.859 1.00 34.16 24 SER C O 1
ATOM 1637 N N . PHE C 1 25 ? 1.554 41.097 42.049 1.00 34.78 25 PHE C N 1
ATOM 1638 C CA . PHE C 1 25 ? 1.645 41.097 43.511 1.00 34.41 25 PHE C CA 1
ATOM 1639 C C . PHE C 1 25 ? 2.761 42.105 43.900 1.00 35.12 25 PHE C C 1
ATOM 1640 O O . PHE C 1 25 ? 3.736 42.196 43.159 1.00 34.33 25 PHE C O 1
ATOM 1648 N N . VAL C 1 26 ? 2.578 42.905 44.978 1.00 35.19 26 VAL C N 1
ATOM 1649 C CA . VAL C 1 26 ? 3.603 43.819 45.508 1.00 35.92 26 VAL C CA 1
ATOM 1650 C C . VAL C 1 26 ? 3.817 43.419 46.931 1.00 35.63 26 VAL C C 1
ATOM 1651 O O . VAL C 1 26 ? 2.892 43.046 47.636 1.00 34.65 26 VAL C O 1
ATOM 1655 N N . THR C 1 27 ? 5.033 43.583 47.392 1.00 34.72 27 THR C N 1
ATOM 1656 C CA . THR C 1 27 ? 5.292 43.381 48.788 1.00 35.26 27 THR C CA 1
ATOM 1657 C C . THR C 1 27 ? 4.501 44.436 49.603 1.00 35.40 27 THR C C 1
ATOM 1658 O O . THR C 1 27 ? 4.279 45.561 49.155 1.00 32.84 27 THR C O 1
ATOM 1662 N N . LYS C 1 28 ? 4.046 43.995 50.762 1.00 37.59 28 LYS C N 1
ATOM 1663 C CA . LYS C 1 28 ? 3.327 44.838 51.723 1.00 39.97 28 LYS C CA 1
ATOM 1664 C C . LYS C 1 28 ? 4.327 45.685 52.516 1.00 40.88 28 LYS C C 1
ATOM 1665 O O . LYS C 1 28 ? 4.139 46.875 52.659 1.00 39.25 28 LYS C O 1
ATOM 1671 N N . TYR C 1 29 ? 5.355 45.014 53.034 1.00 43.31 29 TYR C N 1
ATOM 1672 C CA . TYR C 1 29 ? 6.445 45.643 53.764 1.00 45.89 29 TYR C CA 1
ATOM 1673 C C . TYR C 1 29 ? 7.694 45.784 52.862 1.00 47.50 29 TYR C C 1
ATOM 1674 O O . TYR C 1 29 ? 7.768 45.213 51.763 1.00 47.07 29 TYR C O 1
ATOM 1683 N N . LEU C 1 30 ? 8.627 46.634 53.298 1.00 49.07 30 LEU C N 1
ATOM 1684 C CA . LEU C 1 30 ? 9.845 46.869 52.531 1.00 49.95 30 LEU C CA 1
ATOM 1685 C C . LEU C 1 30 ? 10.715 45.617 52.663 1.00 50.95 30 LEU C C 1
ATOM 1686 O O . LEU C 1 30 ? 10.751 45.035 53.739 1.00 50.54 30 LEU C O 1
ATOM 1691 N N . PRO C 1 31 ? 11.361 45.179 51.569 1.00 51.74 31 PRO C N 1
ATOM 1692 C CA . PRO C 1 31 ? 12.400 44.142 51.644 1.00 52.41 31 PRO C CA 1
ATOM 1693 C C . PRO C 1 31 ? 13.531 44.537 52.607 1.00 53.35 31 PRO C C 1
ATOM 1694 O O . PRO C 1 31 ? 13.738 43.808 53.591 1.00 54.63 31 PRO C O 1
ATOM 1698 N N . THR C 1 40 ? 19.124 43.257 48.956 1.00 52.53 40 THR C N 1
ATOM 1699 C CA . THR C 1 40 ? 17.909 42.452 49.212 1.00 51.78 40 THR C CA 1
ATOM 1700 C C . THR C 1 40 ? 18.279 40.966 49.227 1.00 50.31 40 THR C C 1
ATOM 1701 O O . THR C 1 40 ? 18.981 40.494 48.326 1.00 51.40 40 THR C O 1
ATOM 1705 N N . PHE C 1 41 ? 17.834 40.240 50.247 1.00 47.30 41 PHE C N 1
ATOM 1706 C CA . PHE C 1 41 ? 18.193 38.858 50.361 1.00 45.71 41 PHE C CA 1
ATOM 1707 C C . PHE C 1 41 ? 17.472 38.102 49.177 1.00 44.04 41 PHE C C 1
ATOM 1708 O O . PHE C 1 41 ? 16.327 38.419 48.760 1.00 42.46 41 PHE C O 1
ATOM 1716 N N . GLY C 1 42 ? 18.216 37.167 48.601 1.00 41.13 42 GLY C N 1
ATOM 1717 C CA . GLY C 1 42 ? 17.788 36.436 47.438 1.00 39.23 42 GLY C CA 1
ATOM 1718 C C . GLY C 1 42 ? 16.751 35.444 47.890 1.00 38.16 42 GLY C C 1
ATOM 1719 O O . GLY C 1 42 ? 15.852 35.160 47.143 1.00 35.72 42 GLY C O 1
ATOM 1720 N N . GLY C 1 43 ? 16.886 34.958 49.140 1.00 37.69 43 GLY C N 1
ATOM 1721 C CA . GLY C 1 43 ? 15.912 34.095 49.782 1.00 36.88 43 GLY C CA 1
ATOM 1722 C C . GLY C 1 43 ? 14.535 34.702 49.887 1.00 35.67 43 GLY C C 1
ATOM 1723 O O . GLY C 1 43 ? 13.555 33.992 49.799 1.00 37.93 43 GLY C O 1
ATOM 1724 N N . THR C 1 44 ? 14.452 36.005 50.044 1.00 34.23 44 THR C N 1
ATOM 1725 C CA . THR C 1 44 ? 13.181 36.694 50.078 1.00 34.04 44 THR C CA 1
ATOM 1726 C C . THR C 1 44 ? 12.515 36.740 48.684 1.00 32.96 44 THR C C 1
ATOM 1727 O O . THR C 1 44 ? 11.309 36.684 48.535 1.00 31.30 44 THR C O 1
ATOM 1731 N N . LEU C 1 45 ? 13.359 36.972 47.704 1.00 32.72 45 LEU C N 1
ATOM 1732 C CA . LEU C 1 45 ? 13.009 36.992 46.310 1.00 32.76 45 LEU C CA 1
ATOM 1733 C C . LEU C 1 45 ? 12.494 35.605 45.894 1.00 32.23 45 LEU C C 1
ATOM 1734 O O . LEU C 1 45 ? 11.450 35.495 45.273 1.00 29.48 45 LEU C O 1
ATOM 1739 N N . VAL C 1 46 ? 13.193 34.541 46.276 1.00 32.96 46 VAL C N 1
ATOM 1740 C CA . VAL C 1 46 ? 12.758 33.221 45.846 1.00 33.65 46 VAL C CA 1
ATOM 1741 C C . VAL C 1 46 ? 11.455 32.836 46.531 1.00 33.77 46 VAL C C 1
ATOM 1742 O O . VAL C 1 46 ? 10.575 32.259 45.885 1.00 33.46 46 VAL C O 1
ATOM 1746 N N . SER C 1 47 ? 11.351 33.144 47.822 1.00 33.14 47 SER C N 1
ATOM 1747 C CA . SER C 1 47 ? 10.196 32.755 48.627 1.00 33.52 47 SER C CA 1
ATOM 1748 C C . SER C 1 47 ? 8.932 33.472 48.184 1.00 32.53 47 SER C C 1
ATOM 1749 O O . SER C 1 47 ? 7.906 32.825 48.056 1.00 31.72 47 SER C O 1
ATOM 1752 N N . GLN C 1 48 ? 9.027 34.784 47.938 1.00 30.92 48 GLN C N 1
ATOM 1753 C CA . GLN C 1 48 ? 7.850 35.566 47.608 1.00 31.12 48 GLN C CA 1
ATOM 1754 C C . GLN C 1 48 ? 7.432 35.244 46.181 1.00 31.28 48 GLN C C 1
ATOM 1755 O O . GLN C 1 48 ? 6.246 35.160 45.884 1.00 31.91 48 GLN C O 1
ATOM 1761 N N . SER C 1 49 ? 8.406 35.049 45.301 1.00 30.09 49 SER C N 1
ATOM 1762 C CA . SER C 1 49 ? 8.098 34.647 43.944 1.00 29.99 49 SER C CA 1
ATOM 1763 C C . SER C 1 49 ? 7.377 33.296 43.921 1.00 28.96 49 SER C C 1
ATOM 1764 O O . SER C 1 49 ? 6.427 33.104 43.150 1.00 30.17 49 SER C O 1
ATOM 1767 N N . LEU C 1 50 ? 7.745 32.395 44.810 1.00 29.01 50 LEU C N 1
ATOM 1768 C CA . LEU C 1 50 ? 7.077 31.111 44.907 1.00 29.34 50 LEU C CA 1
ATOM 1769 C C . LEU C 1 50 ? 5.619 31.280 45.395 1.00 29.97 50 LEU C C 1
ATOM 1770 O O . LEU C 1 50 ? 4.678 30.705 44.791 1.00 29.08 50 LEU C O 1
ATOM 1775 N N . LEU C 1 51 ? 5.440 32.018 46.504 1.00 30.28 51 LEU C N 1
ATOM 1776 C CA . LEU C 1 51 ? 4.096 32.289 47.034 1.00 31.14 51 LEU C CA 1
ATOM 1777 C C . LEU C 1 51 ? 3.229 32.894 45.925 1.00 31.42 51 LEU C C 1
ATOM 1778 O O . LEU C 1 51 ? 2.083 32.499 45.722 1.00 31.11 51 LEU C O 1
ATOM 1783 N N . ALA C 1 52 ? 3.809 33.828 45.185 1.00 30.21 52 ALA C N 1
ATOM 1784 C CA . ALA C 1 52 ? 3.063 34.520 44.181 1.00 30.72 52 ALA C CA 1
ATOM 1785 C C . ALA C 1 52 ? 2.492 33.518 43.180 1.00 30.96 52 ALA C C 1
ATOM 1786 O O . ALA C 1 52 ? 1.310 33.595 42.821 1.00 32.42 52 ALA C O 1
ATOM 1788 N N . SER C 1 53 ? 3.320 32.567 42.777 1.00 30.08 53 SER C N 1
ATOM 1789 C CA . SER C 1 53 ? 2.974 31.577 41.759 1.00 30.00 53 SER C CA 1
ATOM 1790 C C . SER C 1 53 ? 1.894 30.618 42.305 1.00 30.25 53 SER C C 1
ATOM 1791 O O . SER C 1 53 ? 1.025 30.179 41.574 1.00 29.97 53 SER C O 1
ATOM 1794 N N . LEU C 1 54 ? 1.982 30.300 43.577 1.00 30.84 54 LEU C N 1
ATOM 1795 C CA . LEU C 1 54 ? 1.023 29.392 44.203 1.00 32.34 54 LEU C CA 1
ATOM 1796 C C . LEU C 1 54 ? -0.400 29.941 44.190 1.00 32.60 54 LEU C C 1
ATOM 1797 O O . LEU C 1 54 ? -1.345 29.167 44.205 1.00 32.48 54 LEU C O 1
ATOM 1802 N N . HIS C 1 55 ? -0.546 31.264 44.170 1.00 32.93 55 HIS C N 1
ATOM 1803 C CA . HIS C 1 55 ? -1.874 31.860 44.082 1.00 33.69 55 HIS C CA 1
ATOM 1804 C C . HIS C 1 55 ? -2.447 31.812 42.671 1.00 33.18 55 HIS C C 1
ATOM 1805 O O . HIS C 1 55 ? -3.626 32.080 42.520 1.00 34.38 55 HIS C O 1
ATOM 1812 N N . THR C 1 56 ? -1.639 31.500 41.645 1.00 32.89 56 THR C N 1
ATOM 1813 C CA . THR C 1 56 ? -2.126 31.416 40.251 1.00 32.18 56 THR C CA 1
ATOM 1814 C C . THR C 1 56 ? -2.344 30.001 39.721 1.00 32.44 56 THR C C 1
ATOM 1815 O O . THR C 1 56 ? -2.705 29.815 38.577 1.00 32.86 56 THR C O 1
ATOM 1819 N N . VAL C 1 57 ? -2.122 29.023 40.556 1.00 32.73 57 VAL C N 1
ATOM 1820 C CA . VAL C 1 57 ? -2.129 27.623 40.146 1.00 35.02 57 VAL C CA 1
ATOM 1821 C C . VAL C 1 57 ? -3.191 26.845 40.951 1.00 35.30 57 VAL C C 1
ATOM 1822 O O . VAL C 1 57 ? -3.380 27.161 42.129 1.00 33.68 57 VAL C O 1
ATOM 1826 N N . PRO C 1 58 ? -3.846 25.824 40.369 1.00 36.37 58 PRO C N 1
ATOM 1827 C CA . PRO C 1 58 ? -4.822 25.048 41.154 1.00 37.23 58 PRO C CA 1
ATOM 1828 C C . PRO C 1 58 ? -4.243 24.376 42.381 1.00 38.15 58 PRO C C 1
ATOM 1829 O O . PRO C 1 58 ? -3.067 23.955 42.393 1.00 38.61 58 PRO C O 1
ATOM 1833 N N . LEU C 1 59 ? -5.101 24.240 43.390 1.00 39.13 59 LEU C N 1
ATOM 1834 C CA . LEU C 1 59 ? -4.730 23.735 44.686 1.00 40.27 59 LEU C CA 1
ATOM 1835 C C . LEU C 1 59 ? -4.200 22.341 44.604 1.00 40.48 59 LEU C C 1
ATOM 1836 O O . LEU C 1 59 ? -3.357 22.015 45.373 1.00 41.44 59 LEU C O 1
ATOM 1841 N N . ASN C 1 60 ? -4.671 21.517 43.670 1.00 41.10 60 ASN C N 1
ATOM 1842 C CA . ASN C 1 60 ? -4.073 20.190 43.455 1.00 41.83 60 ASN C CA 1
ATOM 1843 C C . ASN C 1 60 ? -2.704 20.144 42.709 1.00 41.80 60 ASN C C 1
ATOM 1844 O O . ASN C 1 60 ? -2.134 19.067 42.510 1.00 43.40 60 ASN C O 1
ATOM 1849 N N . PHE C 1 61 ? -2.153 21.279 42.305 1.00 41.19 61 PHE C N 1
ATOM 1850 C CA . PHE C 1 61 ? -0.832 21.266 41.627 1.00 39.83 61 PHE C CA 1
ATOM 1851 C C . PHE C 1 61 ? 0.229 21.664 42.650 1.00 38.75 61 PHE C C 1
ATOM 1852 O O . PHE C 1 61 ? 0.019 22.576 43.423 1.00 38.68 61 PHE C O 1
ATOM 1860 N N . PHE C 1 62 ? 1.367 20.972 42.651 1.00 37.57 62 PHE C N 1
ATOM 1861 C CA . PHE C 1 62 ? 2.469 21.283 43.537 1.00 37.52 62 PHE C CA 1
ATOM 1862 C C . PHE C 1 62 ? 3.790 21.491 42.776 1.00 35.75 62 PHE C C 1
ATOM 1863 O O . PHE C 1 62 ? 4.035 20.850 41.765 1.00 33.50 62 PHE C O 1
ATOM 1871 N N . PRO C 1 63 ? 4.654 22.334 43.328 1.00 34.18 63 PRO C N 1
ATOM 1872 C CA . PRO C 1 63 ? 5.983 22.560 42.740 1.00 33.86 63 PRO C CA 1
ATOM 1873 C C . PRO C 1 63 ? 6.864 21.306 42.739 1.00 32.27 63 PRO C C 1
ATOM 1874 O O . PRO C 1 63 ? 7.019 20.663 43.764 1.00 32.22 63 PRO C O 1
ATOM 1878 N N . THR C 1 64 ? 7.458 20.995 41.586 1.00 30.84 64 THR C N 1
ATOM 1879 C CA . THR C 1 64 ? 8.515 19.980 41.513 1.00 29.52 64 THR C CA 1
ATOM 1880 C C . THR C 1 64 ? 9.924 20.594 41.443 1.00 28.33 64 THR C C 1
ATOM 1881 O O . THR C 1 64 ? 10.901 19.995 41.903 1.00 28.59 64 THR C O 1
ATOM 1885 N N . SER C 1 65 ? 10.065 21.734 40.795 1.00 26.63 65 SER C N 1
ATOM 1886 C CA . SER C 1 65 ? 11.335 22.410 40.815 1.00 25.35 65 SER C CA 1
ATOM 1887 C C . SER C 1 65 ? 11.181 23.896 40.598 1.00 25.79 65 SER C C 1
ATOM 1888 O O . SER C 1 65 ? 10.113 24.407 40.215 1.00 24.96 65 SER C O 1
ATOM 1891 N N . LEU C 1 66 ? 12.216 24.621 40.936 1.00 26.27 66 LEU C N 1
ATOM 1892 C CA . LEU C 1 66 ? 12.268 26.021 40.565 1.00 27.03 66 LEU C CA 1
ATOM 1893 C C . LEU C 1 66 ? 13.655 26.462 40.211 1.00 26.64 66 LEU C C 1
ATOM 1894 O O . LEU C 1 66 ? 14.639 25.878 40.634 1.00 25.97 66 LEU C O 1
ATOM 1899 N N . HIS C 1 67 ? 13.710 27.539 39.460 1.00 25.37 67 HIS C N 1
ATOM 1900 C CA . HIS C 1 67 ? 14.926 27.956 38.862 1.00 25.66 67 HIS C CA 1
ATOM 1901 C C . HIS C 1 67 ? 14.967 29.434 38.866 1.00 24.86 67 HIS C C 1
ATOM 1902 O O . HIS C 1 67 ? 14.239 30.033 38.100 1.00 25.37 67 HIS C O 1
ATOM 1909 N N . SER C 1 68 ? 15.787 30.020 39.749 1.00 23.36 68 SER C N 1
ATOM 1910 C CA . SER C 1 68 ? 15.829 31.454 39.936 1.00 23.19 68 SER C CA 1
ATOM 1911 C C . SER C 1 68 ? 17.105 32.111 39.437 1.00 23.58 68 SER C C 1
ATOM 1912 O O . SER C 1 68 ? 18.213 31.564 39.622 1.00 24.91 68 SER C O 1
ATOM 1915 N N . TYR C 1 69 ? 16.955 33.272 38.836 1.00 23.09 69 TYR C N 1
ATOM 1916 C CA . TYR C 1 69 ? 18.067 34.009 38.198 1.00 24.41 69 TYR C CA 1
ATOM 1917 C C . TYR C 1 69 ? 18.104 35.399 38.796 1.00 25.13 69 TYR C C 1
ATOM 1918 O O . TYR C 1 69 ? 17.091 36.111 38.804 1.00 21.88 69 TYR C O 1
ATOM 1927 N N . PHE C 1 70 ? 19.276 35.729 39.340 1.00 26.95 70 PHE C N 1
ATOM 1928 C CA . PHE C 1 70 ? 19.519 36.994 40.068 1.00 28.81 70 PHE C CA 1
ATOM 1929 C C . PHE C 1 70 ? 20.148 37.944 39.091 1.00 29.94 70 PHE C C 1
ATOM 1930 O O . PHE C 1 70 ? 21.297 37.809 38.773 1.00 30.22 70 PHE C O 1
ATOM 1938 N N . ILE C 1 71 ? 19.376 38.899 38.606 1.00 31.91 71 ILE C N 1
ATOM 1939 C CA . ILE C 1 71 ? 19.772 39.753 37.497 1.00 33.42 71 ILE C CA 1
ATOM 1940 C C . ILE C 1 71 ? 20.353 41.088 37.955 1.00 34.71 71 ILE C C 1
ATOM 1941 O O . ILE C 1 71 ? 21.279 41.590 37.342 1.00 36.24 71 ILE C O 1
ATOM 1946 N N . LYS C 1 72 ? 19.846 41.644 39.042 1.00 36.05 72 LYS C N 1
ATOM 1947 C CA . LYS C 1 72 ? 20.360 42.899 39.578 1.00 37.21 72 LYS C CA 1
ATOM 1948 C C . LYS C 1 72 ? 20.050 42.939 41.073 1.00 38.51 72 LYS C C 1
ATOM 1949 O O . LYS C 1 72 ? 19.035 42.418 41.524 1.00 38.44 72 LYS C O 1
ATOM 1955 N N . GLY C 1 73 ? 20.938 43.490 41.890 1.00 40.33 73 GLY C N 1
ATOM 1956 C CA . GLY C 1 73 ? 20.702 43.495 43.319 1.00 41.51 73 GLY C CA 1
ATOM 1957 C C . GLY C 1 73 ? 19.583 44.423 43.717 1.00 42.82 73 GLY C C 1
ATOM 1958 O O . GLY C 1 73 ? 19.333 45.377 42.999 1.00 43.79 73 GLY C O 1
ATOM 1959 N N . GLY C 1 74 ? 18.843 44.099 44.781 1.00 44.77 74 GLY C N 1
ATOM 1960 C CA . GLY C 1 74 ? 18.660 45.087 45.867 1.00 46.93 74 GLY C CA 1
ATOM 1961 C C . GLY C 1 74 ? 17.474 46.011 46.104 1.00 47.85 74 GLY C C 1
ATOM 1962 O O . GLY C 1 74 ? 16.343 45.615 45.972 1.00 50.21 74 GLY C O 1
ATOM 1963 N N . ASP C 1 75 ? 17.766 47.288 46.294 1.00 48.59 75 ASP C N 1
ATOM 1964 C CA . ASP C 1 75 ? 17.427 47.968 47.522 1.00 48.53 75 ASP C CA 1
ATOM 1965 C C . ASP C 1 75 ? 16.284 47.500 48.330 1.00 47.01 75 ASP C C 1
ATOM 1966 O O . ASP C 1 75 ? 15.173 47.324 47.870 1.00 45.87 75 ASP C O 1
ATOM 1971 N N . PRO C 1 76 ? 16.632 47.398 49.602 1.00 46.24 76 PRO C N 1
ATOM 1972 C CA . PRO C 1 76 ? 15.663 47.259 50.690 1.00 45.71 76 PRO C CA 1
ATOM 1973 C C . PRO C 1 76 ? 14.753 48.465 50.888 1.00 44.65 76 PRO C C 1
ATOM 1974 O O . PRO C 1 76 ? 13.785 48.329 51.586 1.00 44.82 76 PRO C O 1
ATOM 1978 N N . ARG C 1 77 ? 15.007 49.586 50.239 1.00 44.52 77 ARG C N 1
ATOM 1979 C CA . ARG C 1 77 ? 14.250 50.819 50.490 1.00 44.58 77 ARG C CA 1
ATOM 1980 C C . ARG C 1 77 ? 13.002 50.933 49.645 1.00 43.17 77 ARG C C 1
ATOM 1981 O O . ARG C 1 77 ? 12.234 51.877 49.828 1.00 43.05 77 ARG C O 1
ATOM 1989 N N . THR C 1 78 ? 12.811 50.028 48.684 1.00 41.37 78 THR C N 1
ATOM 1990 C CA . THR C 1 78 ? 11.615 50.107 47.848 1.00 39.73 78 THR C CA 1
ATOM 1991 C C . THR C 1 78 ? 10.934 48.742 47.706 1.00 38.44 78 THR C C 1
ATOM 1992 O O . THR C 1 78 ? 11.549 47.695 47.960 1.00 38.31 78 THR C O 1
ATOM 1996 N N . LYS C 1 79 ? 9.660 48.786 47.315 1.00 37.03 79 LYS C N 1
ATOM 1997 C CA . LYS C 1 79 ? 8.806 47.621 47.181 1.00 36.33 79 LYS C CA 1
ATOM 1998 C C . LYS C 1 79 ? 9.285 46.732 46.023 1.00 35.21 79 LYS C C 1
ATOM 1999 O O . LYS C 1 79 ? 10.005 47.179 45.125 1.00 34.75 79 LYS C O 1
ATOM 2005 N N . ILE C 1 80 ? 8.850 45.489 46.048 1.00 33.82 80 ILE C N 1
ATOM 2006 C CA . ILE C 1 80 ? 9.024 44.615 44.896 1.00 33.46 80 ILE C CA 1
ATOM 2007 C C . ILE C 1 80 ? 7.693 44.248 44.259 1.00 31.98 80 ILE C C 1
ATOM 2008 O O . ILE C 1 80 ? 6.787 43.817 44.935 1.00 31.23 80 ILE C O 1
ATOM 2013 N N . THR C 1 81 ? 7.606 44.397 42.941 1.00 31.68 81 THR C N 1
ATOM 2014 C CA . THR C 1 81 ? 6.447 43.936 42.178 1.00 31.83 81 THR C CA 1
ATOM 2015 C C . THR C 1 81 ? 6.813 42.636 41.466 1.00 31.67 81 THR C C 1
ATOM 2016 O O . THR C 1 81 ? 7.842 42.565 40.777 1.00 29.83 81 THR C O 1
ATOM 2020 N N . TYR C 1 82 ? 6.024 41.600 41.750 1.00 30.67 82 TYR C N 1
ATOM 2021 C CA . TYR C 1 82 ? 6.030 40.359 41.035 1.00 30.94 82 TYR C CA 1
ATOM 2022 C C . TYR C 1 82 ? 4.928 40.271 39.983 1.00 31.70 82 TYR C C 1
ATOM 2023 O O . TYR C 1 82 ? 3.779 40.609 40.237 1.00 31.30 82 TYR C O 1
ATOM 2032 N N . HIS C 1 83 ? 5.285 39.750 38.812 1.00 31.61 83 HIS C N 1
ATOM 2033 C CA . HIS C 1 83 ? 4.334 39.414 37.733 1.00 31.61 83 HIS C CA 1
ATOM 2034 C C . HIS C 1 83 ? 4.503 37.946 37.376 1.00 31.14 83 HIS C C 1
ATOM 2035 O O . HIS C 1 83 ? 5.604 37.491 37.076 1.00 30.83 83 HIS C O 1
ATOM 2042 N N . VAL C 1 84 ? 3.413 37.209 37.383 1.00 30.82 84 VAL C N 1
ATOM 2043 C CA . VAL C 1 84 ? 3.404 35.796 37.025 1.00 30.56 84 VAL C CA 1
ATOM 2044 C C . VAL C 1 84 ? 2.895 35.659 35.597 1.00 31.80 84 VAL C C 1
ATOM 2045 O O . VAL C 1 84 ? 1.773 36.131 35.252 1.00 32.57 84 VAL C O 1
ATOM 2049 N N . GLN C 1 85 ? 3.692 34.973 34.776 1.00 31.75 85 GLN C N 1
ATOM 2050 C CA . GLN C 1 85 ? 3.327 34.690 33.401 1.00 32.09 85 GLN C CA 1
ATOM 2051 C C . GLN C 1 85 ? 3.234 33.183 33.176 1.00 30.92 85 GLN C C 1
ATOM 2052 O O . GLN C 1 85 ? 4.116 32.432 33.544 1.00 29.96 85 GLN C O 1
ATOM 2058 N N . ASN C 1 86 ? 2.145 32.726 32.579 1.00 30.34 86 ASN C N 1
ATOM 2059 C CA . ASN C 1 86 ? 1.959 31.310 32.239 1.00 30.73 86 ASN C CA 1
ATOM 2060 C C . ASN C 1 86 ? 2.886 30.966 31.075 1.00 30.50 86 ASN C C 1
ATOM 2061 O O . ASN C 1 86 ? 2.974 31.697 30.137 1.00 31.25 86 ASN C O 1
ATOM 2066 N N . LEU C 1 87 ? 3.660 29.904 31.187 1.00 30.34 87 LEU C N 1
ATOM 2067 C CA . LEU C 1 87 ? 4.548 29.527 30.098 1.00 29.83 87 LEU C CA 1
ATOM 2068 C C . LEU C 1 87 ? 3.944 28.382 29.309 1.00 31.14 87 LEU C C 1
ATOM 2069 O O . LEU C 1 87 ? 4.022 28.337 28.129 1.00 30.78 87 LEU C O 1
ATOM 2074 N N . ARG C 1 88 ? 3.320 27.476 30.012 1.00 34.73 88 ARG C N 1
ATOM 2075 C CA . ARG C 1 88 ? 2.907 26.205 29.471 1.00 36.87 88 ARG C CA 1
ATOM 2076 C C . ARG C 1 88 ? 2.000 25.595 30.496 1.00 38.65 88 ARG C C 1
ATOM 2077 O O . ARG C 1 88 ? 2.285 25.614 31.673 1.00 38.06 88 ARG C O 1
ATOM 2085 N N . ASN C 1 89 ? 0.870 25.078 30.037 1.00 41.51 89 ASN C N 1
ATOM 2086 C CA . ASN C 1 89 ? 0.112 24.171 30.850 1.00 43.94 89 ASN C CA 1
ATOM 2087 C C . ASN C 1 89 ? -0.542 23.016 30.100 1.00 45.65 89 ASN C C 1
ATOM 2088 O O . ASN C 1 89 ? -0.612 22.937 28.850 1.00 46.04 89 ASN C O 1
ATOM 2093 N N . GLY C 1 90 ? -0.931 22.074 30.924 1.00 46.49 90 GLY C N 1
ATOM 2094 C CA . GLY C 1 90 ? -1.445 20.814 30.490 1.00 47.21 90 GLY C CA 1
ATOM 2095 C C . GLY C 1 90 ? -2.150 20.210 31.675 1.00 47.95 90 GLY C C 1
ATOM 2096 O O . GLY C 1 90 ? -2.315 20.841 32.762 1.00 47.23 90 GLY C O 1
ATOM 2097 N N . ARG C 1 91 ? -2.534 18.959 31.434 1.00 49.20 91 ARG C N 1
ATOM 2098 C CA . ARG C 1 91 ? -3.320 18.149 32.330 1.00 49.78 91 ARG C CA 1
ATOM 2099 C C . ARG C 1 91 ? -2.520 17.878 33.580 1.00 48.16 91 ARG C C 1
ATOM 2100 O O . ARG C 1 91 ? -3.015 18.059 34.686 1.00 47.98 91 ARG C O 1
ATOM 2108 N N . ASN C 1 92 ? -1.274 17.444 33.386 1.00 47.13 92 ASN C N 1
ATOM 2109 C CA . ASN C 1 92 ? -0.407 16.983 34.484 1.00 46.19 92 ASN C CA 1
ATOM 2110 C C . ASN C 1 92 ? 0.671 17.962 34.930 1.00 43.56 92 ASN C C 1
ATOM 2111 O O . ASN C 1 92 ? 1.326 17.728 35.929 1.00 43.60 92 ASN C O 1
ATOM 2116 N N . PHE C 1 93 ? 0.867 19.026 34.175 1.00 41.39 93 PHE C N 1
ATOM 2117 C CA . PHE C 1 93 ? 2.001 19.944 34.395 1.00 40.08 93 PHE C CA 1
ATOM 2118 C C . PHE C 1 93 ? 1.576 21.389 34.185 1.00 37.48 93 PHE C C 1
ATOM 2119 O O . PHE C 1 93 ? 0.779 21.655 33.308 1.00 36.46 93 PHE C O 1
ATOM 2127 N N . ILE C 1 94 ? 2.156 22.311 34.965 1.00 34.82 94 ILE C N 1
ATOM 2128 C CA . ILE C 1 94 ? 2.107 23.748 34.704 1.00 32.00 94 ILE C CA 1
ATOM 2129 C C . ILE C 1 94 ? 3.514 24.367 34.882 1.00 30.69 94 ILE C C 1
ATOM 2130 O O . ILE C 1 94 ? 4.203 24.116 35.879 1.00 28.66 94 ILE C O 1
ATOM 2135 N N . HIS C 1 95 ? 3.904 25.217 33.934 1.00 29.44 95 HIS C N 1
ATOM 2136 C CA . HIS C 1 95 ? 5.101 26.043 34.046 1.00 28.25 95 HIS C CA 1
ATOM 2137 C C . HIS C 1 95 ? 4.767 27.515 34.156 1.00 27.27 95 HIS C C 1
ATOM 2138 O O . HIS C 1 95 ? 4.116 28.084 33.240 1.00 26.72 95 HIS C O 1
ATOM 2145 N N . LYS C 1 96 ? 5.292 28.157 35.205 1.00 25.13 96 LYS C N 1
ATOM 2146 C CA . LYS C 1 96 ? 5.160 29.627 35.396 1.00 25.27 96 LYS C CA 1
ATOM 2147 C C . LYS C 1 96 ? 6.498 30.342 35.410 1.00 25.01 96 LYS C C 1
ATOM 2148 O O . LYS C 1 96 ? 7.494 29.758 35.782 1.00 25.37 96 LYS C O 1
ATOM 2154 N N . GLN C 1 97 ? 6.515 31.589 34.979 1.00 24.08 97 GLN C N 1
ATOM 2155 C CA . GLN C 1 97 ? 7.657 32.476 35.159 1.00 25.17 97 GLN C CA 1
ATOM 2156 C C . GLN C 1 97 ? 7.185 33.602 36.049 1.00 25.45 97 GLN C C 1
ATOM 2157 O O . GLN C 1 97 ? 6.123 34.169 35.814 1.00 25.33 97 GLN C O 1
ATOM 2163 N N . VAL C 1 98 ? 7.973 33.937 37.054 1.00 24.97 98 VAL C N 1
ATOM 2164 C CA . VAL C 1 98 ? 7.678 35.060 37.913 1.00 25.88 98 VAL C CA 1
ATOM 2165 C C . VAL C 1 98 ? 8.776 36.093 37.846 1.00 25.56 98 VAL C C 1
ATOM 2166 O O . VAL C 1 98 ? 9.893 35.785 38.201 1.00 27.28 98 VAL C O 1
ATOM 2170 N N . SER C 1 99 ? 8.487 37.282 37.362 1.00 26.11 99 SER C N 1
ATOM 2171 C CA . SER C 1 99 ? 9.485 38.374 37.260 1.00 27.16 99 SER C CA 1
ATOM 2172 C C . SER C 1 99 ? 9.279 39.391 38.356 1.00 27.02 99 SER C C 1
ATOM 2173 O O . SER C 1 99 ? 8.149 39.777 38.655 1.00 26.54 99 SER C O 1
ATOM 2176 N N . ALA C 1 100 ? 10.367 39.836 38.947 1.00 27.94 100 ALA C N 1
ATOM 2177 C CA . ALA C 1 100 ? 10.333 40.833 39.990 1.00 28.10 100 ALA C CA 1
ATOM 2178 C C . ALA C 1 100 ? 10.970 42.125 39.476 1.00 29.52 100 ALA C C 1
ATOM 2179 O O . ALA C 1 100 ? 12.068 42.107 38.908 1.00 29.09 100 ALA C O 1
ATOM 2181 N N . TYR C 1 101 ? 10.261 43.238 39.662 1.00 30.82 101 TYR C N 1
ATOM 2182 C CA . TYR C 1 101 ? 10.731 44.551 39.296 1.00 32.13 101 TYR C CA 1
ATOM 2183 C C . TYR C 1 101 ? 10.965 45.413 40.529 1.00 33.13 101 TYR C C 1
ATOM 2184 O O . TYR C 1 101 ? 10.334 45.238 41.542 1.00 33.31 101 TYR C O 1
ATOM 2193 N N . GLN C 1 102 ? 11.909 46.345 40.425 1.00 34.43 102 GLN C N 1
ATOM 2194 C CA . GLN C 1 102 ? 11.993 47.517 41.309 1.00 34.11 102 GLN C CA 1
ATOM 2195 C C . GLN C 1 102 ? 12.415 48.664 40.447 1.00 35.50 102 GLN C C 1
ATOM 2196 O O . GLN C 1 102 ? 13.263 48.492 39.568 1.00 34.87 102 GLN C O 1
ATOM 2202 N N . HIS C 1 103 ? 11.864 49.847 40.711 1.00 37.04 103 HIS C N 1
ATOM 2203 C CA . HIS C 1 103 ? 12.179 51.043 39.933 1.00 38.16 103 HIS C CA 1
ATOM 2204 C C . HIS C 1 103 ? 12.039 50.780 38.436 1.00 38.61 103 HIS C C 1
ATOM 2205 O O . HIS C 1 103 ? 12.830 51.281 37.640 1.00 38.37 103 HIS C O 1
ATOM 2212 N N . ASP C 1 104 ? 11.003 50.027 38.055 1.00 39.59 104 ASP C N 1
ATOM 2213 C CA . ASP C 1 104 ? 10.677 49.786 36.649 1.00 40.32 104 ASP C CA 1
ATOM 2214 C C . ASP C 1 104 ? 11.748 48.964 35.909 1.00 39.33 104 ASP C C 1
ATOM 2215 O O . ASP C 1 104 ? 11.891 49.063 34.680 1.00 39.49 104 ASP C O 1
ATOM 2220 N N . LYS C 1 105 ? 12.517 48.203 36.672 1.00 38.38 105 LYS C N 1
ATOM 2221 C CA . LYS C 1 105 ? 13.591 47.401 36.132 1.00 37.32 105 LYS C CA 1
ATOM 2222 C C . LYS C 1 105 ? 13.514 45.973 36.660 1.00 34.56 105 LYS C C 1
ATOM 2223 O O . LYS C 1 105 ? 13.235 45.767 37.825 1.00 33.26 105 LYS C O 1
ATOM 2229 N N . LEU C 1 106 ? 13.784 45.001 35.790 1.00 32.03 106 LEU C N 1
ATOM 2230 C CA . LEU C 1 106 ? 13.786 43.607 36.148 1.00 31.70 106 LEU C CA 1
ATOM 2231 C C . LEU C 1 106 ? 14.929 43.316 37.077 1.00 30.18 106 LEU C C 1
ATOM 2232 O O . LEU C 1 106 ? 16.035 43.648 36.795 1.00 31.74 106 LEU C O 1
ATOM 2237 N N . ILE C 1 107 ? 14.695 42.741 38.225 1.00 29.54 107 ILE C N 1
ATOM 2238 C CA . ILE C 1 107 ? 15.857 42.395 39.085 1.00 29.94 107 ILE C CA 1
ATOM 2239 C C . ILE C 1 107 ? 16.070 40.894 39.287 1.00 28.71 107 ILE C C 1
ATOM 2240 O O . ILE C 1 107 ? 17.123 40.489 39.736 1.00 28.45 107 ILE C O 1
ATOM 2245 N N . PHE C 1 108 ? 15.061 40.094 38.952 1.00 27.23 108 PHE C N 1
ATOM 2246 C CA . PHE C 1 108 ? 14.973 38.714 39.396 1.00 27.43 108 PHE C CA 1
ATOM 2247 C C . PHE C 1 108 ? 13.816 38.055 38.632 1.00 27.15 108 PHE C C 1
ATOM 2248 O O . PHE C 1 108 ? 12.789 38.691 38.337 1.00 25.52 108 PHE C O 1
ATOM 2256 N N . THR C 1 109 ? 14.060 36.826 38.206 1.00 26.83 109 THR C N 1
ATOM 2257 C CA . THR C 1 109 ? 13.093 36.048 37.472 1.00 26.96 109 THR C CA 1
ATOM 2258 C C . THR C 1 109 ? 13.238 34.597 37.899 1.00 27.14 109 THR C C 1
ATOM 2259 O O . THR C 1 109 ? 14.328 34.110 38.178 1.00 26.84 109 THR C O 1
ATOM 2263 N N . SER C 1 110 ? 12.109 33.927 38.003 1.00 27.57 110 SER C N 1
ATOM 2264 C CA . SER C 1 110 ? 12.076 32.566 38.443 1.00 27.98 110 SER C CA 1
ATOM 2265 C C . SER C 1 110 ? 11.130 31.729 37.586 1.00 27.31 110 SER C C 1
ATOM 2266 O O . SER C 1 110 ? 10.001 32.119 37.316 1.00 26.27 110 SER C O 1
ATOM 2269 N N . MET C 1 111 ? 11.601 30.572 37.133 1.00 26.10 111 MET C N 1
ATOM 2270 C CA . MET C 1 111 ? 10.731 29.591 36.522 1.00 25.42 111 MET C CA 1
ATOM 2271 C C . MET C 1 111 ? 10.362 28.497 37.517 1.00 25.29 111 MET C C 1
ATOM 2272 O O . MET C 1 111 ? 11.237 27.827 38.074 1.00 24.48 111 MET C O 1
ATOM 2277 N N . ILE C 1 112 ? 9.055 28.272 37.671 1.00 24.80 112 ILE C N 1
ATOM 2278 C CA . ILE C 1 112 ? 8.542 27.307 38.609 1.00 24.25 112 ILE C CA 1
ATOM 2279 C C . ILE C 1 112 ? 7.715 26.260 37.898 1.00 24.38 112 ILE C C 1
ATOM 2280 O O . ILE C 1 112 ? 6.804 26.568 37.139 1.00 23.42 112 ILE C O 1
ATOM 2285 N N . LEU C 1 113 ? 8.080 25.009 38.116 1.00 25.03 113 LEU C N 1
ATOM 2286 C CA . LEU C 1 113 ? 7.434 23.890 37.489 1.00 26.10 113 LEU C CA 1
ATOM 2287 C C . LEU C 1 113 ? 6.553 23.214 38.483 1.00 26.10 113 LEU C C 1
ATOM 2288 O O . LEU C 1 113 ? 6.963 22.967 39.599 1.00 26.66 113 LEU C O 1
ATOM 2293 N N . PHE C 1 114 ? 5.338 22.885 38.053 1.00 27.50 114 PHE C N 1
ATOM 2294 C CA . PHE C 1 114 ? 4.348 22.251 38.908 1.00 28.83 114 PHE C CA 1
ATOM 2295 C C . PHE C 1 114 ? 3.843 20.955 38.278 1.00 30.76 114 PHE C C 1
ATOM 2296 O O . PHE C 1 114 ? 3.779 20.813 37.041 1.00 30.41 114 PHE C O 1
ATOM 2304 N N . ALA C 1 115 ? 3.438 20.024 39.125 1.00 32.72 115 ALA C N 1
ATOM 2305 C CA . ALA C 1 115 ? 2.795 18.808 38.662 1.00 35.49 115 ALA C CA 1
ATOM 2306 C C . ALA C 1 115 ? 1.574 18.517 39.518 1.00 37.98 115 ALA C C 1
ATOM 2307 O O . ALA C 1 115 ? 1.515 18.906 40.660 1.00 36.22 115 ALA C O 1
ATOM 2309 N N . VAL C 1 116 ? 0.620 17.789 38.928 1.00 42.64 116 VAL C N 1
ATOM 2310 C CA . VAL C 1 116 ? -0.637 17.416 39.577 1.00 45.56 116 VAL C CA 1
ATOM 2311 C C . VAL C 1 116 ? -0.419 16.226 40.472 1.00 48.53 116 VAL C C 1
ATOM 2312 O O . VAL C 1 116 ? 0.449 15.428 40.212 1.00 48.81 116 VAL C O 1
ATOM 2316 N N . GLN C 1 117 ? -1.161 16.175 41.579 1.00 52.96 117 GLN C N 1
ATOM 2317 C CA . GLN C 1 117 ? -1.428 14.939 42.366 1.00 55.36 117 GLN C CA 1
ATOM 2318 C C . GLN C 1 117 ? -0.730 13.653 41.903 1.00 56.89 117 GLN C C 1
ATOM 2319 O O . GLN C 1 117 ? -1.411 12.642 41.628 1.00 58.53 117 GLN C O 1
ATOM 2325 N N . ILE D 1 14 ? 17.616 35.595 61.456 1.00 61.06 14 ILE D N 1
ATOM 2326 C CA . ILE D 1 14 ? 17.365 35.198 60.024 1.00 61.53 14 ILE D CA 1
ATOM 2327 C C . ILE D 1 14 ? 17.560 33.689 59.753 1.00 61.10 14 ILE D C 1
ATOM 2328 O O . ILE D 1 14 ? 18.711 33.231 59.621 1.00 62.02 14 ILE D O 1
ATOM 2333 N N . LEU D 1 15 ? 16.443 32.941 59.663 1.00 59.75 15 LEU D N 1
ATOM 2334 C CA . LEU D 1 15 ? 16.414 31.492 59.326 1.00 57.98 15 LEU D CA 1
ATOM 2335 C C . LEU D 1 15 ? 17.659 30.688 59.779 1.00 57.09 15 LEU D C 1
ATOM 2336 O O . LEU D 1 15 ? 17.979 29.620 59.226 1.00 56.14 15 LEU D O 1
ATOM 2341 N N . GLU D 1 16 ? 18.296 31.189 60.837 1.00 56.01 16 GLU D N 1
ATOM 2342 C CA . GLU D 1 16 ? 19.665 30.826 61.226 1.00 55.72 16 GLU D CA 1
ATOM 2343 C C . GLU D 1 16 ? 19.908 29.319 61.309 1.00 53.86 16 GLU D C 1
ATOM 2344 O O . GLU D 1 16 ? 19.057 28.553 61.762 1.00 52.78 16 GLU D O 1
ATOM 2350 N N . LEU D 1 17 ? 21.079 28.930 60.827 1.00 52.64 17 LEU D N 1
ATOM 2351 C CA . LEU D 1 17 ? 21.597 27.563 60.887 1.00 52.10 17 LEU D CA 1
ATOM 2352 C C . LEU D 1 17 ? 22.760 27.492 61.853 1.00 51.79 17 LEU D C 1
ATOM 2353 O O . LEU D 1 17 ? 23.407 28.486 62.139 1.00 52.24 17 LEU D O 1
ATOM 2358 N N . VAL D 1 18 ? 23.054 26.299 62.319 1.00 52.05 18 VAL D N 1
ATOM 2359 C CA . VAL D 1 18 ? 24.199 26.085 63.169 1.00 52.28 18 VAL D CA 1
ATOM 2360 C C . VAL D 1 18 ? 25.190 25.237 62.389 1.00 52.63 18 VAL D C 1
ATOM 2361 O O . VAL D 1 18 ? 24.855 24.133 61.953 1.00 52.30 18 VAL D O 1
ATOM 2365 N N . PRO D 1 19 ? 26.416 25.724 62.228 1.00 53.31 19 PRO D N 1
ATOM 2366 C CA . PRO D 1 19 ? 27.440 24.941 61.537 1.00 53.86 19 PRO D CA 1
ATOM 2367 C C . PRO D 1 19 ? 27.842 23.728 62.344 1.00 54.59 19 PRO D C 1
ATOM 2368 O O . PRO D 1 19 ? 28.105 23.827 63.523 1.00 55.49 19 PRO D O 1
ATOM 2372 N N . LEU D 1 20 ? 27.831 22.579 61.709 1.00 55.71 20 LEU D N 1
ATOM 2373 C CA . LEU D 1 20 ? 28.437 21.382 62.260 1.00 56.44 20 LEU D CA 1
ATOM 2374 C C . LEU D 1 20 ? 29.805 21.183 61.670 1.00 56.67 20 LEU D C 1
ATOM 2375 O O . LEU D 1 20 ? 30.567 20.372 62.167 1.00 57.19 20 LEU D O 1
ATOM 2380 N N . SER D 1 21 ? 30.083 21.872 60.566 1.00 56.70 21 SER D N 1
ATOM 2381 C CA . SER D 1 21 ? 31.406 21.861 59.958 1.00 56.85 21 SER D CA 1
ATOM 2382 C C . SER D 1 21 ? 31.577 23.128 59.084 1.00 56.84 21 SER D C 1
ATOM 2383 O O . SER D 1 21 ? 30.722 24.019 59.085 1.00 57.05 21 SER D O 1
ATOM 2386 N N . PRO D 1 22 ? 32.690 23.281 58.385 1.00 56.86 22 PRO D N 1
ATOM 2387 C CA . PRO D 1 22 ? 32.711 24.284 57.316 1.00 56.57 22 PRO D CA 1
ATOM 2388 C C . PRO D 1 22 ? 31.554 24.069 56.305 1.00 55.46 22 PRO D C 1
ATOM 2389 O O . PRO D 1 22 ? 31.077 25.026 55.697 1.00 55.45 22 PRO D O 1
ATOM 2393 N N . THR D 1 23 ? 31.082 22.828 56.199 1.00 53.78 23 THR D N 1
ATOM 2394 C CA . THR D 1 23 ? 30.340 22.350 55.051 1.00 52.05 23 THR D CA 1
ATOM 2395 C C . THR D 1 23 ? 28.958 21.722 55.364 1.00 51.71 23 THR D C 1
ATOM 2396 O O . THR D 1 23 ? 28.249 21.362 54.447 1.00 51.54 23 THR D O 1
ATOM 2400 N N . SER D 1 24 ? 28.544 21.650 56.641 1.00 51.04 24 SER D N 1
ATOM 2401 C CA . SER D 1 24 ? 27.236 21.084 57.016 1.00 49.78 24 SER D CA 1
ATOM 2402 C C . SER D 1 24 ? 26.597 21.887 58.107 1.00 49.69 24 SER D C 1
ATOM 2403 O O . SER D 1 24 ? 27.298 22.519 58.886 1.00 49.86 24 SER D O 1
ATOM 2406 N N . PHE D 1 25 ? 25.268 21.856 58.161 1.00 48.93 25 PHE D N 1
ATOM 2407 C CA . PHE D 1 25 ? 24.486 22.838 58.915 1.00 49.77 25 PHE D CA 1
ATOM 2408 C C . PHE D 1 25 ? 23.144 22.242 59.353 1.00 49.97 25 PHE D C 1
ATOM 2409 O O . PHE D 1 25 ? 22.561 21.486 58.595 1.00 49.81 25 PHE D O 1
ATOM 2417 N N . VAL D 1 26 ? 22.669 22.572 60.556 1.00 50.50 26 VAL D N 1
ATOM 2418 C CA . VAL D 1 26 ? 21.359 22.109 61.022 1.00 51.59 26 VAL D CA 1
ATOM 2419 C C . VAL D 1 26 ? 20.500 23.307 61.305 1.00 52.26 26 VAL D C 1
ATOM 2420 O O . VAL D 1 26 ? 21.009 24.367 61.659 1.00 51.80 26 VAL D O 1
ATOM 2424 N N . THR D 1 27 ? 19.196 23.153 61.149 1.00 53.94 27 THR D N 1
ATOM 2425 C CA . THR D 1 27 ? 18.290 24.201 61.590 1.00 55.99 27 THR D CA 1
ATOM 2426 C C . THR D 1 27 ? 18.454 24.375 63.118 1.00 58.05 27 THR D C 1
ATOM 2427 O O . THR D 1 27 ? 18.555 23.396 63.870 1.00 56.42 27 THR D O 1
ATOM 2431 N N . LYS D 1 28 ? 18.547 25.644 63.511 1.00 60.75 28 LYS D N 1
ATOM 2432 C CA . LYS D 1 28 ? 18.709 26.072 64.892 1.00 62.95 28 LYS D CA 1
ATOM 2433 C C . LYS D 1 28 ? 17.361 26.003 65.589 1.00 64.78 28 LYS D C 1
ATOM 2434 O O . LYS D 1 28 ? 17.266 25.587 66.741 1.00 64.76 28 LYS D O 1
ATOM 2440 N N . TYR D 1 29 ? 16.331 26.393 64.839 1.00 67.28 29 TYR D N 1
ATOM 2441 C CA . TYR D 1 29 ? 14.994 26.665 65.342 1.00 68.99 29 TYR D CA 1
ATOM 2442 C C . TYR D 1 29 ? 13.909 25.719 64.800 1.00 70.23 29 TYR D C 1
ATOM 2443 O O . TYR D 1 29 ? 14.147 24.892 63.904 1.00 70.59 29 TYR D O 1
ATOM 2452 N N . LEU D 1 30 ? 12.729 25.867 65.414 1.00 71.66 30 LEU D N 1
ATOM 2453 C CA . LEU D 1 30 ? 11.379 25.554 64.868 1.00 72.39 30 LEU D CA 1
ATOM 2454 C C . LEU D 1 30 ? 10.438 25.125 66.003 1.00 72.62 30 LEU D C 1
ATOM 2455 O O . LEU D 1 30 ? 10.687 25.440 67.173 1.00 72.73 30 LEU D O 1
ATOM 2460 N N . GLY D 1 39 ? 3.258 27.003 50.907 1.00 59.11 39 GLY D N 1
ATOM 2461 C CA . GLY D 1 39 ? 4.622 26.823 50.429 1.00 59.34 39 GLY D CA 1
ATOM 2462 C C . GLY D 1 39 ? 5.684 27.774 51.007 1.00 59.03 39 GLY D C 1
ATOM 2463 O O . GLY D 1 39 ? 6.613 28.186 50.331 1.00 59.65 39 GLY D O 1
ATOM 2464 N N . THR D 1 40 ? 5.523 28.143 52.267 1.00 58.11 40 THR D N 1
ATOM 2465 C CA . THR D 1 40 ? 6.551 28.845 53.001 1.00 57.35 40 THR D CA 1
ATOM 2466 C C . THR D 1 40 ? 7.595 27.789 53.388 1.00 55.44 40 THR D C 1
ATOM 2467 O O . THR D 1 40 ? 8.744 28.125 53.690 1.00 55.61 40 THR D O 1
ATOM 2471 N N . PHE D 1 41 ? 7.184 26.519 53.425 1.00 52.48 41 PHE D N 1
ATOM 2472 C CA . PHE D 1 41 ? 8.113 25.458 53.693 1.00 50.33 41 PHE D CA 1
ATOM 2473 C C . PHE D 1 41 ? 9.102 25.392 52.541 1.00 47.86 41 PHE D C 1
ATOM 2474 O O . PHE D 1 41 ? 10.302 25.395 52.773 1.00 47.33 41 PHE D O 1
ATOM 2482 N N . GLY D 1 42 ? 8.594 25.386 51.311 1.00 44.52 42 GLY D N 1
ATOM 2483 C CA . GLY D 1 42 ? 9.440 25.423 50.134 1.00 42.53 42 GLY D CA 1
ATOM 2484 C C . GLY D 1 42 ? 10.406 26.601 50.143 1.00 41.11 42 GLY D C 1
ATOM 2485 O O . GLY D 1 42 ? 11.606 26.430 49.923 1.00 36.97 42 GLY D O 1
ATOM 2486 N N . GLY D 1 43 ? 9.855 27.788 50.405 1.00 39.53 43 GLY D N 1
ATOM 2487 C CA . GLY D 1 43 ? 10.639 28.995 50.494 1.00 40.44 43 GLY D CA 1
ATOM 2488 C C . GLY D 1 43 ? 11.651 28.934 51.620 1.00 40.37 43 GLY D C 1
ATOM 2489 O O . GLY D 1 43 ? 12.695 29.557 51.539 1.00 41.72 43 GLY D O 1
ATOM 2490 N N . THR D 1 44 ? 11.360 28.154 52.648 1.00 39.09 44 THR D N 1
ATOM 2491 C CA . THR D 1 44 ? 12.287 27.963 53.739 1.00 38.99 44 THR D CA 1
ATOM 2492 C C . THR D 1 44 ? 13.461 27.098 53.338 1.00 37.76 44 THR D C 1
ATOM 2493 O O . THR D 1 44 ? 14.624 27.432 53.616 1.00 36.18 44 THR D O 1
ATOM 2497 N N . LEU D 1 45 ? 13.155 25.980 52.691 1.00 36.87 45 LEU D N 1
ATOM 2498 C CA . LEU D 1 45 ? 14.198 25.086 52.241 1.00 37.37 45 LEU D CA 1
ATOM 2499 C C . LEU D 1 45 ? 15.203 25.822 51.316 1.00 36.47 45 LEU D C 1
ATOM 2500 O O . LEU D 1 45 ? 16.421 25.656 51.449 1.00 35.88 45 LEU D O 1
ATOM 2505 N N . VAL D 1 46 ? 14.683 26.645 50.419 1.00 35.07 46 VAL D N 1
ATOM 2506 C CA . VAL D 1 46 ? 15.522 27.305 49.423 1.00 35.98 46 VAL D CA 1
ATOM 2507 C C . VAL D 1 46 ? 16.397 28.369 50.101 1.00 35.46 46 VAL D C 1
ATOM 2508 O O . VAL D 1 46 ? 17.577 28.466 49.844 1.00 34.72 46 VAL D O 1
ATOM 2512 N N . SER D 1 47 ? 15.762 29.172 50.945 1.00 35.15 47 SER D N 1
ATOM 2513 C CA . SER D 1 47 ? 16.440 30.157 51.737 1.00 35.07 47 SER D CA 1
ATOM 2514 C C . SER D 1 47 ? 17.591 29.624 52.557 1.00 35.09 47 SER D C 1
ATOM 2515 O O . SER D 1 47 ? 18.689 30.180 52.531 1.00 35.72 47 SER D O 1
ATOM 2518 N N . GLN D 1 48 ? 17.320 28.589 53.320 1.00 34.40 48 GLN D N 1
ATOM 2519 C CA . GLN D 1 48 ? 18.292 28.043 54.192 1.00 35.10 48 GLN D CA 1
ATOM 2520 C C . GLN D 1 48 ? 19.366 27.384 53.346 1.00 35.03 48 GLN D C 1
ATOM 2521 O O . GLN D 1 48 ? 20.524 27.366 53.710 1.00 33.95 48 GLN D O 1
ATOM 2527 N N . SER D 1 49 ? 18.975 26.785 52.237 1.00 33.92 49 SER D N 1
ATOM 2528 C CA . SER D 1 49 ? 19.952 26.071 51.466 1.00 34.51 49 SER D CA 1
ATOM 2529 C C . SER D 1 49 ? 20.912 27.115 50.851 1.00 33.35 49 SER D C 1
ATOM 2530 O O . SER D 1 49 ? 22.094 26.897 50.751 1.00 32.31 49 SER D O 1
ATOM 2533 N N . LEU D 1 50 ? 20.392 28.278 50.538 1.00 32.52 50 LEU D N 1
ATOM 2534 C CA . LEU D 1 50 ? 21.173 29.369 50.078 1.00 33.09 50 LEU D CA 1
ATOM 2535 C C . LEU D 1 50 ? 22.060 30.022 51.178 1.00 34.67 50 LEU D C 1
ATOM 2536 O O . LEU D 1 50 ? 23.213 30.457 50.887 1.00 33.18 50 LEU D O 1
ATOM 2541 N N . LEU D 1 51 ? 21.546 30.084 52.416 1.00 35.30 51 LEU D N 1
ATOM 2542 C CA . LEU D 1 51 ? 22.336 30.581 53.536 1.00 35.85 51 LEU D CA 1
ATOM 2543 C C . LEU D 1 51 ? 23.468 29.637 53.796 1.00 35.08 51 LEU D C 1
ATOM 2544 O O . LEU D 1 51 ? 24.607 30.057 53.923 1.00 35.18 51 LEU D O 1
ATOM 2549 N N . ALA D 1 52 ? 23.171 28.350 53.811 1.00 33.84 52 ALA D N 1
ATOM 2550 C CA . ALA D 1 52 ? 24.189 27.376 53.980 1.00 33.77 52 ALA D CA 1
ATOM 2551 C C . ALA D 1 52 ? 25.319 27.582 52.973 1.00 34.12 52 ALA D C 1
ATOM 2552 O O . ALA D 1 52 ? 26.495 27.647 53.359 1.00 35.08 52 ALA D O 1
ATOM 2554 N N . SER D 1 53 ? 24.974 27.639 51.677 1.00 32.82 53 SER D N 1
ATOM 2555 C CA . SER D 1 53 ? 25.988 27.685 50.603 1.00 31.39 53 SER D CA 1
ATOM 2556 C C . SER D 1 53 ? 26.775 29.007 50.669 1.00 29.94 53 SER D C 1
ATOM 2557 O O . SER D 1 53 ? 27.955 29.055 50.377 1.00 29.91 53 SER D O 1
ATOM 2560 N N . LEU D 1 54 ? 26.128 30.062 51.132 1.00 30.01 54 LEU D N 1
ATOM 2561 C CA . LEU D 1 54 ? 26.764 31.360 51.274 1.00 31.51 54 LEU D CA 1
ATOM 2562 C C . LEU D 1 54 ? 27.874 31.361 52.356 1.00 33.64 54 LEU D C 1
ATOM 2563 O O . LEU D 1 54 ? 28.785 32.206 52.327 1.00 33.92 54 LEU D O 1
ATOM 2568 N N . HIS D 1 55 ? 27.806 30.419 53.283 1.00 35.21 55 HIS D N 1
ATOM 2569 C CA . HIS D 1 55 ? 28.794 30.351 54.344 1.00 37.54 55 HIS D CA 1
ATOM 2570 C C . HIS D 1 55 ? 30.003 29.593 53.887 1.00 36.37 55 HIS D C 1
ATOM 2571 O O . HIS D 1 55 ? 30.941 29.483 54.645 1.00 36.21 55 HIS D O 1
ATOM 2578 N N . THR D 1 56 ? 29.966 29.047 52.662 1.00 35.31 56 THR D N 1
ATOM 2579 C CA . THR D 1 56 ? 31.074 28.279 52.115 1.00 33.37 56 THR D CA 1
ATOM 2580 C C . THR D 1 56 ? 31.818 28.954 50.988 1.00 31.45 56 THR D C 1
ATOM 2581 O O . THR D 1 56 ? 32.721 28.353 50.449 1.00 30.54 56 THR D O 1
ATOM 2585 N N . VAL D 1 57 ? 31.410 30.149 50.618 1.00 30.99 57 VAL D N 1
ATOM 2586 C CA . VAL D 1 57 ? 31.988 30.900 49.510 1.00 31.26 57 VAL D CA 1
ATOM 2587 C C . VAL D 1 57 ? 32.599 32.198 50.016 1.00 31.55 57 VAL D C 1
ATOM 2588 O O . VAL D 1 57 ? 32.142 32.717 51.003 1.00 31.44 57 VAL D O 1
ATOM 2592 N N . PRO D 1 58 ? 33.620 32.735 49.334 1.00 33.09 58 PRO D N 1
ATOM 2593 C CA . PRO D 1 58 ? 34.238 34.014 49.751 1.00 33.70 58 PRO D CA 1
ATOM 2594 C C . PRO D 1 58 ? 33.325 35.221 49.737 1.00 35.09 58 PRO D C 1
ATOM 2595 O O . PRO D 1 58 ? 32.275 35.211 49.078 1.00 35.36 58 PRO D O 1
ATOM 2599 N N . LEU D 1 59 ? 33.769 36.268 50.415 1.00 36.31 59 LEU D N 1
ATOM 2600 C CA . LEU D 1 59 ? 33.003 37.482 50.606 1.00 38.30 59 LEU D CA 1
ATOM 2601 C C . LEU D 1 59 ? 32.343 37.994 49.324 1.00 39.75 59 LEU D C 1
ATOM 2602 O O . LEU D 1 59 ? 31.187 38.397 49.350 1.00 40.80 59 LEU D O 1
ATOM 2607 N N . ASN D 1 60 ? 33.081 38.016 48.220 1.00 41.56 60 ASN D N 1
ATOM 2608 C CA . ASN D 1 60 ? 32.566 38.632 46.984 1.00 42.46 60 ASN D CA 1
ATOM 2609 C C . ASN D 1 60 ? 32.036 37.590 45.965 1.00 42.85 60 ASN D C 1
ATOM 2610 O O . ASN D 1 60 ? 32.146 37.781 44.756 1.00 43.65 60 ASN D O 1
ATOM 2615 N N . PHE D 1 61 ? 31.500 36.482 46.452 1.00 42.16 61 PHE D N 1
ATOM 2616 C CA . PHE D 1 61 ? 30.824 35.556 45.573 1.00 41.78 61 PHE D CA 1
ATOM 2617 C C . PHE D 1 61 ? 29.375 35.683 45.893 1.00 40.64 61 PHE D C 1
ATOM 2618 O O . PHE D 1 61 ? 28.990 35.603 47.048 1.00 40.65 61 PHE D O 1
ATOM 2626 N N . PHE D 1 62 ? 28.595 35.993 44.859 1.00 39.87 62 PHE D N 1
ATOM 2627 C CA . PHE D 1 62 ? 27.147 36.143 44.998 1.00 39.12 62 PHE D CA 1
ATOM 2628 C C . PHE D 1 62 ? 26.424 35.253 44.027 1.00 36.53 62 PHE D C 1
ATOM 2629 O O . PHE D 1 62 ? 26.883 35.076 42.912 1.00 33.88 62 PHE D O 1
ATOM 2637 N N . PRO D 1 63 ? 25.266 34.719 44.441 1.00 35.17 63 PRO D N 1
ATOM 2638 C CA . PRO D 1 63 ? 24.501 33.800 43.601 1.00 33.25 63 PRO D CA 1
ATOM 2639 C C . PRO D 1 63 ? 24.078 34.467 42.283 1.00 31.17 63 PRO D C 1
ATOM 2640 O O . PRO D 1 63 ? 23.605 35.570 42.285 1.00 29.18 63 PRO D O 1
ATOM 2644 N N . THR D 1 64 ? 24.271 33.777 41.177 1.00 29.50 64 THR D N 1
ATOM 2645 C CA . THR D 1 64 ? 23.743 34.200 39.887 1.00 28.30 64 THR D CA 1
ATOM 2646 C C . THR D 1 64 ? 22.457 33.426 39.573 1.00 27.29 64 THR D C 1
ATOM 2647 O O . THR D 1 64 ? 21.527 33.944 38.920 1.00 26.69 64 THR D O 1
ATOM 2651 N N . SER D 1 65 ? 22.433 32.183 39.990 1.00 25.67 65 SER D N 1
ATOM 2652 C CA . SER D 1 65 ? 21.275 31.380 39.818 1.00 26.44 65 SER D CA 1
ATOM 2653 C C . SER D 1 65 ? 21.195 30.247 40.809 1.00 26.93 65 SER D C 1
ATOM 2654 O O . SER D 1 65 ? 22.146 29.889 41.451 1.00 26.87 65 SER D O 1
ATOM 2657 N N . LEU D 1 66 ? 19.986 29.729 40.959 1.00 28.07 66 LEU D N 1
ATOM 2658 C CA . LEU D 1 66 ? 19.679 28.711 41.943 1.00 27.61 66 LEU D CA 1
ATOM 2659 C C . LEU D 1 66 ? 18.573 27.816 41.371 1.00 26.99 66 LEU D C 1
ATOM 2660 O O . LEU D 1 66 ? 17.649 28.311 40.746 1.00 27.36 66 LEU D O 1
ATOM 2665 N N . HIS D 1 67 ? 18.672 26.512 41.614 1.00 26.30 67 HIS D N 1
ATOM 2666 C CA . HIS D 1 67 ? 17.830 25.507 41.020 1.00 25.76 67 HIS D CA 1
ATOM 2667 C C . HIS D 1 67 ? 17.476 24.531 42.114 1.00 26.56 67 HIS D C 1
ATOM 2668 O O . HIS D 1 67 ? 18.336 23.793 42.610 1.00 26.30 67 HIS D O 1
ATOM 2675 N N . SER D 1 68 ? 16.214 24.510 42.508 1.00 26.63 68 SER D N 1
ATOM 2676 C CA . SER D 1 68 ? 15.804 23.616 43.571 1.00 27.33 68 SER D CA 1
ATOM 2677 C C . SER D 1 68 ? 14.805 22.568 43.107 1.00 28.09 68 SER D C 1
ATOM 2678 O O . SER D 1 68 ? 13.852 22.879 42.382 1.00 26.80 68 SER D O 1
ATOM 2681 N N . TYR D 1 69 ? 15.042 21.345 43.592 1.00 29.03 69 TYR D N 1
ATOM 2682 C CA . TYR D 1 69 ? 14.235 20.168 43.327 1.00 29.81 69 TYR D CA 1
ATOM 2683 C C . TYR D 1 69 ? 13.582 19.675 44.603 1.00 32.13 69 TYR D C 1
ATOM 2684 O O . TYR D 1 69 ? 14.290 19.337 45.561 1.00 32.16 69 TYR D O 1
ATOM 2693 N N . PHE D 1 70 ? 12.240 19.629 44.575 1.00 33.95 70 PHE D N 1
ATOM 2694 C CA . PHE D 1 70 ? 11.393 19.182 45.663 1.00 36.53 70 PHE D CA 1
ATOM 2695 C C . PHE D 1 70 ? 11.344 17.645 45.606 1.00 39.25 70 PHE D C 1
ATOM 2696 O O . PHE D 1 70 ? 10.739 17.067 44.710 1.00 40.40 70 PHE D O 1
ATOM 2704 N N . ILE D 1 71 ? 12.029 16.963 46.508 1.00 42.59 71 ILE D N 1
ATOM 2705 C CA . ILE D 1 71 ? 12.098 15.496 46.417 1.00 44.70 71 ILE D CA 1
ATOM 2706 C C . ILE D 1 71 ? 11.014 14.808 47.272 1.00 46.14 71 ILE D C 1
ATOM 2707 O O . ILE D 1 71 ? 10.352 13.875 46.833 1.00 46.40 71 ILE D O 1
ATOM 2712 N N . LYS D 1 72 ? 10.824 15.262 48.493 1.00 48.12 72 LYS D N 1
ATOM 2713 C CA . LYS D 1 72 ? 9.749 14.704 49.315 1.00 50.53 72 LYS D CA 1
ATOM 2714 C C . LYS D 1 72 ? 9.393 15.787 50.308 1.00 52.21 72 LYS D C 1
ATOM 2715 O O . LYS D 1 72 ? 10.251 16.589 50.678 1.00 51.72 72 LYS D O 1
ATOM 2721 N N . GLY D 1 73 ? 8.108 15.865 50.656 1.00 54.85 73 GLY D N 1
ATOM 2722 C CA . GLY D 1 73 ? 7.645 16.787 51.678 1.00 56.75 73 GLY D CA 1
ATOM 2723 C C . GLY D 1 73 ? 8.350 16.415 52.978 1.00 58.73 73 GLY D C 1
ATOM 2724 O O . GLY D 1 73 ? 8.697 15.242 53.197 1.00 58.84 73 GLY D O 1
ATOM 2725 N N . GLY D 1 74 ? 8.599 17.420 53.814 1.00 61.05 74 GLY D N 1
ATOM 2726 C CA . GLY D 1 74 ? 9.197 17.216 55.121 1.00 62.54 74 GLY D CA 1
ATOM 2727 C C . GLY D 1 74 ? 8.196 17.567 56.188 1.00 63.71 74 GLY D C 1
ATOM 2728 O O . GLY D 1 74 ? 7.111 18.049 55.858 1.00 63.77 74 GLY D O 1
ATOM 2729 N N . ASP D 1 75 ? 8.537 17.301 57.452 1.00 65.17 75 ASP D N 1
ATOM 2730 C CA . ASP D 1 75 ? 7.746 17.815 58.580 1.00 66.38 75 ASP D CA 1
ATOM 2731 C C . ASP D 1 75 ? 8.530 18.942 59.211 1.00 67.12 75 ASP D C 1
ATOM 2732 O O . ASP D 1 75 ? 9.742 18.862 59.366 1.00 66.47 75 ASP D O 1
ATOM 2737 N N . PRO D 1 76 ? 7.820 19.995 59.576 1.00 68.55 76 PRO D N 1
ATOM 2738 C CA . PRO D 1 76 ? 8.421 21.108 60.313 1.00 69.26 76 PRO D CA 1
ATOM 2739 C C . PRO D 1 76 ? 8.465 20.782 61.810 1.00 69.37 76 PRO D C 1
ATOM 2740 O O . PRO D 1 76 ? 9.286 21.319 62.545 1.00 69.66 76 PRO D O 1
ATOM 2744 N N . ARG D 1 77 ? 7.598 19.877 62.242 1.00 69.25 77 ARG D N 1
ATOM 2745 C CA . ARG D 1 77 ? 9.201 19.500 63.089 0.00 70.63 77 ARG D CA 1
ATOM 2746 C C . ARG D 1 77 ? 9.825 18.619 63.787 1.00 60.47 77 ARG D C 1
ATOM 2747 O O . ARG D 1 77 ? 8.592 18.633 63.745 1.00 61.30 77 ARG D O 1
ATOM 2755 N N . THR D 1 78 ? 10.570 18.553 62.686 1.00 59.55 78 THR D N 1
ATOM 2756 C CA . THR D 1 78 ? 11.865 17.872 62.641 1.00 58.49 78 THR D CA 1
ATOM 2757 C C . THR D 1 78 ? 12.926 18.818 62.065 1.00 56.64 78 THR D C 1
ATOM 2758 O O . THR D 1 78 ? 12.651 19.565 61.110 1.00 56.56 78 THR D O 1
ATOM 2762 N N . LYS D 1 79 ? 14.127 18.777 62.635 1.00 53.99 79 LYS D N 1
ATOM 2763 C CA . LYS D 1 79 ? 15.231 19.619 62.176 1.00 52.44 79 LYS D CA 1
ATOM 2764 C C . LYS D 1 79 ? 15.668 19.215 60.748 1.00 50.63 79 LYS D C 1
ATOM 2765 O O . LYS D 1 79 ? 15.532 18.052 60.344 1.00 51.54 79 LYS D O 1
ATOM 2771 N N . ILE D 1 80 ? 16.186 20.170 59.981 1.00 47.75 80 ILE D N 1
ATOM 2772 C CA . ILE D 1 80 ? 16.782 19.865 58.664 1.00 45.14 80 ILE D CA 1
ATOM 2773 C C . ILE D 1 80 ? 18.314 20.013 58.724 1.00 44.17 80 ILE D C 1
ATOM 2774 O O . ILE D 1 80 ? 18.855 20.996 59.221 1.00 43.18 80 ILE D O 1
ATOM 2779 N N . THR D 1 81 ? 18.994 19.034 58.159 1.00 43.34 81 THR D N 1
ATOM 2780 C CA . THR D 1 81 ? 20.429 19.035 58.006 1.00 43.39 81 THR D CA 1
ATOM 2781 C C . THR D 1 81 ? 20.844 19.246 56.529 1.00 42.40 81 THR D C 1
ATOM 2782 O O . THR D 1 81 ? 20.427 18.474 55.663 1.00 41.51 81 THR D O 1
ATOM 2786 N N . TYR D 1 82 ? 21.652 20.294 56.286 1.00 41.53 82 TYR D N 1
ATOM 2787 C CA . TYR D 1 82 ? 22.134 20.712 54.958 1.00 40.62 82 TYR D CA 1
ATOM 2788 C C . TYR D 1 82 ? 23.609 20.396 54.764 1.00 41.05 82 TYR D C 1
ATOM 2789 O O . TYR D 1 82 ? 24.448 20.852 55.531 1.00 41.56 82 TYR D O 1
ATOM 2798 N N . HIS D 1 83 ? 23.931 19.630 53.732 1.00 41.49 83 HIS D N 1
ATOM 2799 C CA . HIS D 1 83 ? 25.301 19.397 53.307 1.00 42.02 83 HIS D CA 1
ATOM 2800 C C . HIS D 1 83 ? 25.553 20.146 51.999 1.00 41.21 83 HIS D C 1
ATOM 2801 O O . HIS D 1 83 ? 24.772 20.039 51.047 1.00 39.44 83 HIS D O 1
ATOM 2808 N N . VAL D 1 84 ? 26.659 20.876 51.979 1.00 40.98 84 VAL D N 1
ATOM 2809 C CA . VAL D 1 84 ? 27.112 21.680 50.872 1.00 41.50 84 VAL D CA 1
ATOM 2810 C C . VAL D 1 84 ? 28.341 21.040 50.252 1.00 43.72 84 VAL D C 1
ATOM 2811 O O . VAL D 1 84 ? 29.340 20.855 50.948 1.00 44.32 84 VAL D O 1
ATOM 2815 N N . GLN D 1 85 ? 28.244 20.659 48.975 1.00 45.24 85 GLN D N 1
ATOM 2816 C CA . GLN D 1 85 ? 29.375 20.094 48.204 1.00 46.99 85 GLN D CA 1
ATOM 2817 C C . GLN D 1 85 ? 29.805 21.004 47.067 1.00 46.61 85 GLN D C 1
ATOM 2818 O O . GLN D 1 85 ? 28.975 21.678 46.461 1.00 45.94 85 GLN D O 1
ATOM 2824 N N . ASN D 1 86 ? 31.074 20.913 46.701 1.00 46.71 86 ASN D N 1
ATOM 2825 C CA . ASN D 1 86 ? 31.586 21.610 45.541 1.00 47.18 86 ASN D CA 1
ATOM 2826 C C . ASN D 1 86 ? 31.478 20.748 44.298 1.00 47.70 86 ASN D C 1
ATOM 2827 O O . ASN D 1 86 ? 31.776 19.569 44.354 1.00 46.89 86 ASN D O 1
ATOM 2832 N N . LEU D 1 87 ? 31.033 21.313 43.171 1.00 48.63 87 LEU D N 1
ATOM 2833 C CA . LEU D 1 87 ? 30.733 20.460 42.017 1.00 49.89 87 LEU D CA 1
ATOM 2834 C C . LEU D 1 87 ? 31.691 20.507 40.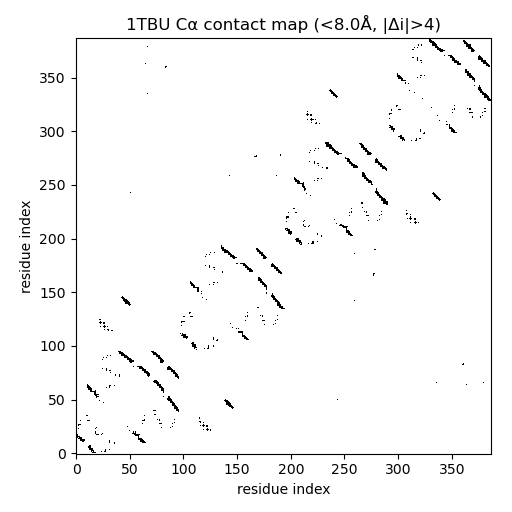868 1.00 51.31 87 LEU D C 1
ATOM 2835 O O . LEU D 1 87 ? 31.921 19.474 40.221 1.00 52.97 87 LEU D O 1
ATOM 2840 N N . ARG D 1 88 ? 32.271 21.657 40.586 1.00 52.33 88 ARG D N 1
ATOM 2841 C CA . ARG D 1 88 ? 33.132 21.754 39.396 1.00 53.58 88 ARG D CA 1
ATOM 2842 C C . ARG D 1 88 ? 33.092 23.180 38.954 1.00 53.42 88 ARG D C 1
ATOM 2843 O O . ARG D 1 88 ? 32.040 23.673 38.503 1.00 54.09 88 ARG D O 1
ATOM 2851 N N . ASN D 1 89 ? 34.254 23.801 39.104 1.00 52.18 89 ASN D N 1
ATOM 2852 C CA . ASN D 1 89 ? 34.468 25.219 38.999 1.00 52.22 89 ASN D CA 1
ATOM 2853 C C . ASN D 1 89 ? 34.812 25.644 37.586 1.00 52.24 89 ASN D C 1
ATOM 2854 O O . ASN D 1 89 ? 35.167 24.826 36.733 1.00 50.56 89 ASN D O 1
ATOM 2859 N N . GLY D 1 90 ? 34.727 26.955 37.382 1.00 52.55 90 GLY D N 1
ATOM 2860 C CA . GLY D 1 90 ? 35.373 27.600 36.269 1.00 52.78 90 GLY D CA 1
ATOM 2861 C C . GLY D 1 90 ? 36.000 28.892 36.742 1.00 53.42 90 GLY D C 1
ATOM 2862 O O . GLY D 1 90 ? 35.860 29.321 37.902 1.00 53.56 90 GLY D O 1
ATOM 2863 N N . ARG D 1 91 ? 36.777 29.463 35.838 1.00 53.23 91 ARG D N 1
ATOM 2864 C CA . ARG D 1 91 ? 37.043 30.883 35.787 1.00 53.31 91 ARG D CA 1
ATOM 2865 C C . ARG D 1 91 ? 36.413 31.792 36.884 1.00 52.06 91 ARG D C 1
ATOM 2866 O O . ARG D 1 91 ? 37.033 32.250 37.876 1.00 52.16 91 ARG D O 1
ATOM 2874 N N . ASN D 1 92 ? 35.151 32.067 36.650 1.00 49.93 92 ASN D N 1
ATOM 2875 C CA . ASN D 1 92 ? 34.467 33.160 37.279 1.00 48.64 92 ASN D CA 1
ATOM 2876 C C . ASN D 1 92 ? 33.276 32.646 38.077 1.00 46.00 92 ASN D C 1
ATOM 2877 O O . ASN D 1 92 ? 32.472 33.433 38.529 1.00 46.00 92 ASN D O 1
ATOM 2882 N N . PHE D 1 93 ? 33.205 31.331 38.290 1.00 43.38 93 PHE D N 1
ATOM 2883 C CA . PHE D 1 93 ? 32.060 30.777 38.999 1.00 41.62 93 PHE D CA 1
ATOM 2884 C C . PHE D 1 93 ? 32.387 29.631 39.921 1.00 39.70 93 PHE D C 1
ATOM 2885 O O . PHE D 1 93 ? 33.393 28.957 39.761 1.00 38.70 93 PHE D O 1
ATOM 2893 N N . ILE D 1 94 ? 31.493 29.438 40.887 1.00 38.13 94 ILE D N 1
ATOM 2894 C CA . ILE D 1 94 ? 31.490 28.314 41.808 1.00 36.98 94 ILE D CA 1
ATOM 2895 C C . ILE D 1 94 ? 30.093 27.657 41.669 1.00 35.03 94 ILE D C 1
ATOM 2896 O O . ILE D 1 94 ? 29.077 28.331 41.717 1.00 32.89 94 ILE D O 1
ATOM 2901 N N . HIS D 1 95 ? 30.066 26.354 41.455 1.00 34.31 95 HIS D N 1
ATOM 2902 C CA . HIS D 1 95 ? 28.835 25.569 41.402 1.00 35.11 95 HIS D CA 1
ATOM 2903 C C . HIS D 1 95 ? 28.770 24.769 42.700 1.00 35.27 95 HIS D C 1
ATOM 2904 O O . HIS D 1 95 ? 29.572 23.842 42.891 1.00 35.86 95 HIS D O 1
ATOM 2911 N N . LYS D 1 96 ? 27.830 25.119 43.589 1.00 34.57 96 LYS D N 1
ATOM 2912 C CA . LYS D 1 96 ? 27.540 24.309 44.801 1.00 34.72 96 LYS D CA 1
ATOM 2913 C C . LYS D 1 96 ? 26.291 23.428 44.625 1.00 35.72 96 LYS D C 1
ATOM 2914 O O . LYS D 1 96 ? 25.344 23.824 43.926 1.00 35.82 96 LYS D O 1
ATOM 2920 N N . GLN D 1 97 ? 26.312 22.221 45.189 1.00 35.62 97 GLN D N 1
ATOM 2921 C CA . GLN D 1 97 ? 25.101 21.425 45.431 1.00 36.39 97 GLN D CA 1
ATOM 2922 C C . GLN D 1 97 ? 24.850 21.382 46.922 1.00 35.84 97 GLN D C 1
ATOM 2923 O O . GLN D 1 97 ? 25.767 21.139 47.693 1.00 36.76 97 GLN D O 1
ATOM 2929 N N . VAL D 1 98 ? 23.619 21.670 47.317 1.00 35.00 98 VAL D N 1
ATOM 2930 C CA . VAL D 1 98 ? 23.200 21.680 48.701 1.00 35.38 98 VAL D CA 1
ATOM 2931 C C . VAL D 1 98 ? 22.082 20.695 48.845 1.00 36.23 98 VAL D C 1
ATOM 2932 O O . VAL D 1 98 ? 21.021 20.883 48.240 1.00 36.19 98 VAL D O 1
ATOM 2936 N N . SER D 1 99 ? 22.255 19.692 49.695 1.00 36.90 99 SER D N 1
ATOM 2937 C CA . SER D 1 99 ? 21.170 18.754 49.906 1.00 38.41 99 SER D CA 1
ATOM 2938 C C . SER D 1 99 ? 20.634 18.787 51.320 1.00 38.56 99 SER D C 1
ATOM 2939 O O . SER D 1 99 ? 21.350 19.048 52.284 1.00 39.92 99 SER D O 1
ATOM 2942 N N . ALA D 1 100 ? 19.331 18.634 51.443 1.00 39.12 100 ALA D N 1
ATOM 2943 C CA . ALA D 1 100 ? 18.654 18.792 52.713 1.00 39.51 100 ALA D CA 1
ATOM 2944 C C . ALA D 1 100 ? 18.107 17.444 53.122 1.00 41.20 100 ALA D C 1
ATOM 2945 O O . ALA D 1 100 ? 17.570 16.715 52.285 1.00 40.63 100 ALA D O 1
ATOM 2947 N N . TYR D 1 101 ? 18.217 17.140 54.416 1.00 42.80 101 TYR D N 1
ATOM 2948 C CA . TYR D 1 101 ? 17.858 15.821 54.962 1.00 44.42 101 TYR D CA 1
ATOM 2949 C C . TYR D 1 101 ? 16.989 15.917 56.205 1.00 46.27 101 TYR D C 1
ATOM 2950 O O . TYR D 1 101 ? 17.149 16.809 57.020 1.00 46.88 101 TYR D O 1
ATOM 2959 N N . GLN D 1 102 ? 16.019 15.023 56.305 1.00 48.72 102 GLN D N 1
ATOM 2960 C CA . GLN D 1 102 ? 15.397 14.689 57.582 1.00 50.13 102 GLN D CA 1
ATOM 2961 C C . GLN D 1 102 ? 15.483 13.172 57.688 1.00 51.79 102 GLN D C 1
ATOM 2962 O O . GLN D 1 102 ? 15.164 12.475 56.727 1.00 52.43 102 GLN D O 1
ATOM 2968 N N . HIS D 1 103 ? 15.984 12.669 58.826 1.00 53.94 103 HIS D N 1
ATOM 2969 C CA . HIS D 1 103 ? 16.022 11.217 59.138 1.00 54.70 103 HIS D CA 1
ATOM 2970 C C . HIS D 1 103 ? 16.936 10.463 58.206 1.00 54.70 103 HIS D C 1
ATOM 2971 O O . HIS D 1 103 ? 16.651 9.328 57.787 1.00 54.85 103 HIS D O 1
ATOM 2978 N N . ASP D 1 104 ? 18.036 11.119 57.859 1.00 54.58 104 ASP D N 1
ATOM 2979 C CA . ASP D 1 104 ? 18.950 10.572 56.876 1.00 54.63 104 ASP D CA 1
ATOM 2980 C C . ASP D 1 104 ? 18.306 10.355 55.492 1.00 53.28 104 ASP D C 1
ATOM 2981 O O . ASP D 1 104 ? 18.908 9.738 54.631 1.00 52.67 104 ASP D O 1
ATOM 2986 N N . LYS D 1 105 ? 17.102 10.890 55.275 1.00 52.33 105 LYS D N 1
ATOM 2987 C CA . LYS D 1 105 ? 16.463 10.857 53.951 1.00 51.92 105 LYS D CA 1
ATOM 2988 C C . LYS D 1 105 ? 16.432 12.227 53.255 1.00 49.46 105 LYS D C 1
ATOM 2989 O O . LYS D 1 105 ? 16.045 13.241 53.850 1.00 47.81 105 LYS D O 1
ATOM 2995 N N . LEU D 1 106 ? 16.818 12.210 51.977 1.00 47.48 106 LEU D N 1
ATOM 2996 C CA . LEU D 1 106 ? 16.868 13.396 51.129 1.00 45.23 106 LEU D CA 1
ATOM 2997 C C . LEU D 1 106 ? 15.489 13.975 50.909 1.00 43.88 106 LEU D C 1
ATOM 2998 O O . LEU D 1 106 ? 14.623 13.330 50.376 1.00 43.99 106 LEU D O 1
ATOM 3003 N N . ILE D 1 107 ? 15.320 15.211 51.340 1.00 43.06 107 ILE D N 1
ATOM 3004 C CA . ILE D 1 107 ? 14.096 15.995 51.254 1.00 43.05 107 ILE D CA 1
ATOM 3005 C C . ILE D 1 107 ? 14.118 16.940 50.008 1.00 41.48 107 ILE D C 1
ATOM 3006 O O . ILE D 1 107 ? 13.097 17.189 49.363 1.00 41.42 107 ILE D O 1
ATOM 3011 N N . PHE D 1 108 ? 15.292 17.478 49.692 1.00 39.73 108 PHE D N 1
ATOM 3012 C CA . PHE D 1 108 ? 15.385 18.648 48.850 1.00 38.68 108 PHE D CA 1
ATOM 3013 C C . PHE D 1 108 ? 16.850 18.793 48.428 1.00 38.74 108 PHE D C 1
ATOM 3014 O O . PHE D 1 108 ? 17.753 18.430 49.216 1.00 38.01 108 PHE D O 1
ATOM 3022 N N . THR D 1 109 ? 17.090 19.237 47.185 1.00 36.97 109 THR D N 1
ATOM 3023 C CA . THR D 1 109 ? 18.437 19.613 46.721 1.00 37.29 109 THR D CA 1
ATOM 3024 C C . THR D 1 109 ? 18.364 20.817 45.825 1.00 35.46 109 THR D C 1
ATOM 3025 O O . THR D 1 109 ? 17.400 20.983 45.056 1.00 36.24 109 THR D O 1
ATOM 3029 N N . SER D 1 110 ? 19.422 21.603 45.900 1.00 33.33 110 SER D N 1
ATOM 3030 C CA . SER D 1 110 ? 19.634 22.776 45.108 1.00 33.24 110 SER D CA 1
ATOM 3031 C C . SER D 1 110 ? 21.006 22.754 44.451 1.00 32.94 110 SER D C 1
ATOM 3032 O O . SER D 1 110 ? 21.958 22.201 45.012 1.00 33.36 110 SER D O 1
ATOM 3035 N N 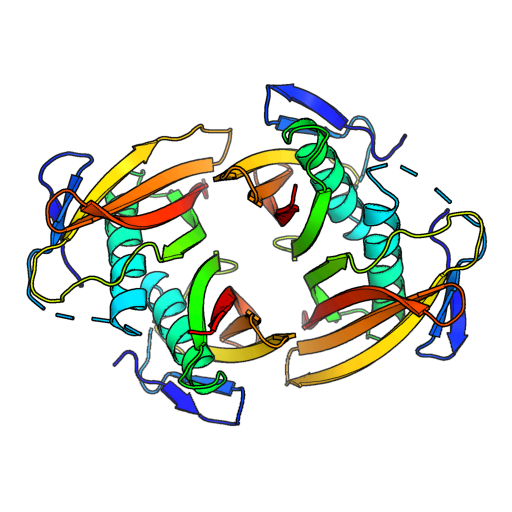. MET D 1 111 ? 21.078 23.291 43.231 1.00 30.96 111 MET D N 1
ATOM 3036 C CA . MET D 1 111 ? 22.322 23.720 42.604 1.00 30.46 111 MET D CA 1
ATOM 3037 C C . MET D 1 111 ? 22.332 25.254 42.682 1.00 29.49 111 MET D C 1
ATOM 3038 O O . MET D 1 111 ? 21.360 25.919 42.265 1.00 27.54 111 MET D O 1
ATOM 3043 N N . ILE D 1 112 ? 23.365 25.821 43.282 1.00 28.53 112 ILE D N 1
ATOM 3044 C CA . ILE D 1 112 ? 23.475 27.246 43.381 1.00 28.54 112 ILE D CA 1
ATOM 3045 C C . ILE D 1 112 ? 24.741 27.637 42.681 1.00 28.70 112 ILE D C 1
ATOM 3046 O O . ILE D 1 112 ? 25.798 27.058 42.950 1.00 29.79 112 ILE D O 1
ATOM 3051 N N . LEU D 1 113 ? 24.642 28.614 41.791 1.00 28.24 113 LEU D N 1
ATOM 3052 C CA . LEU D 1 113 ? 25.788 29.096 41.053 1.00 29.20 113 LEU D CA 1
ATOM 3053 C C . LEU D 1 113 ? 26.160 30.451 41.564 1.00 29.85 113 LEU D C 1
ATOM 3054 O O . LEU D 1 113 ? 25.292 31.273 41.842 1.00 29.95 113 LEU D O 1
ATOM 3059 N N . PHE D 1 114 ? 27.459 30.689 41.657 1.00 31.23 114 PHE D N 1
ATOM 3060 C CA . PHE D 1 114 ? 27.995 31.920 42.253 1.00 33.73 114 PHE D CA 1
ATOM 3061 C C . PHE D 1 114 ? 29.006 32.589 41.292 1.00 35.73 114 PHE D C 1
ATOM 3062 O O . PHE D 1 114 ? 29.740 31.885 40.625 1.00 34.76 114 PHE D O 1
ATOM 3070 N N . ALA D 1 115 ? 29.026 33.919 41.211 1.00 39.42 115 ALA D N 1
ATOM 3071 C CA . ALA D 1 115 ? 30.096 34.658 40.508 1.00 42.88 115 ALA D CA 1
ATOM 3072 C C . ALA D 1 115 ? 30.673 35.818 41.296 1.00 46.40 115 ALA D C 1
ATOM 3073 O O . ALA D 1 115 ? 30.055 36.366 42.229 1.00 45.20 115 ALA D O 1
ATOM 3075 N N . VAL D 1 116 ? 31.885 36.193 40.871 1.00 52.22 116 VAL D N 1
ATOM 3076 C CA . VAL D 1 116 ? 32.693 37.231 41.523 1.00 56.02 116 VAL D CA 1
ATOM 3077 C C . VAL D 1 116 ? 32.431 38.550 40.872 1.00 59.21 116 VAL D C 1
ATOM 3078 O O . VAL D 1 116 ? 32.145 38.569 39.667 1.00 59.67 116 VAL D O 1
ATOM 3082 N N . GLN D 1 117 ? 32.618 39.636 41.639 1.00 63.09 117 GLN D N 1
ATOM 3083 C CA . GLN D 1 117 ? 32.512 41.023 41.123 1.00 65.56 117 GLN D CA 1
ATOM 3084 C C . GLN D 1 117 ? 33.894 41.632 40.768 1.00 67.17 117 GLN D C 1
ATOM 3085 O O . GLN D 1 117 ? 34.068 42.192 39.667 1.00 67.89 117 GLN D O 1
ATOM 3091 N N . ARG D 1 118 ? 34.855 41.539 41.696 1.00 68.38 118 ARG D N 1
ATOM 3092 C CA . ARG D 1 118 ? 36.249 41.994 41.471 1.00 69.12 118 ARG D CA 1
ATOM 3093 C C . ARG D 1 118 ? 36.449 43.526 41.456 1.00 69.15 118 ARG D C 1
ATOM 3094 O O . ARG D 1 118 ? 35.688 44.274 40.832 1.00 69.34 118 ARG D O 1
#

Foldseek 3Di:
DQLDWDDDDQFKTKGPAFAPDPVSVQSNQVVSVCSNDDPPKAWPDKAKDFAADDDRRFMKMKGKDWDDDDPFKTKIKIFIDTPNDTGMMMITIIGD/DQLDWDDPDQFKTKGPAFVPVPVSVVVNQVVSQCSNDDPQWAWPDKDKDFAADDDSVDMKMKGWDWDDDDPFKTWIKIFIDDPNDTGMIMITMTGGDD/DLDWDDPDQFKIKHPAFAPDVVSVVVNQVVSVCSNDDPQKDWPDKDKDFAADDDSPWMKMKGKDWDDDDDFKTKIKIFIDDPNDTGMIMITIITGD/DQDWDDPDLFKTKRPDFVVCVVSVQVVQLVRQVSNDDPFKDWPDKDKDFDADDDRPDMKMKGKDWDDDDDFKTWIKIFIDGPNDTGMIMITMIGGDD

CATH classification: 3.10.129.10

Nearest PDB structures (foldseek):
  1tbu-assembly1_D  TM=1.010E+00  e=8.086E-19  Saccharomyces cerevisiae
  1tbu-assembly1_C  TM=9.628E-01  e=6.388E-17  Saccharomyces cerevisiae
  4qfw-assembly2_B  TM=9.283E-01  e=9.333E-09  Yersinia pestis
  4qfw-assembly3_C  TM=9.297E-01  e=5.875E-08  Yersinia pestis
  4qfw-assembly1_A  TM=9.308E-01  e=6.591E-08  Yersinia pestis

Organism: Saccharomyces cerevisiae (strain ATCC 204508 / S288c) (NCBI:txid559292)

B-factor: mean 40.91, std 12.05, range [19.88, 79.58]

Sequence (387 aa):
KILELVPLSPTSFVTKYLPTFGGTLVSQSLLASLHTVPLNFFPTSLHSYFIKGGDPRTKITYHVQNLRNGRNFIHKQVSAYQHDKLIFTSMILFAVKILELVPLSPTSFVTKYLGTFGGTLVSQSLLASLHTVPLNFFPTSLHSYFIKGGDPRTKITYHVQNLRNGRNFIHKQVSAYQHDKLIFTSMILFAVQRILELVPLSPTSFVTKYLPTFGGTLVSQSLLASLHTVPLNFFPTSLHSYFIKGGDPRTKITYHVQNLRNGRNFIHKQVSAYQHDKLIFTSMILFAVQILELVPLSPTSFVTKYLGTFGGTLVSQSLLASLHTVPLNFFPTSLHSYFIKGGDPRTKITYHVQNLRNGRNFIHKQVSAYQHDKLIFTSMILFAVQR

Radius of gyration: 20.58 Å; Cα contacts (8 Å, |Δi|>4): 927; chains: 4; bounding box: 43×46×63 Å

InterPro domains:
  IPR003703 Acyl-CoA thioesterase [PTHR11066] (5-339)
  IPR003703 Acyl-CoA thioesterase [TIGR00189] (15-337)
  IPR025652 Acyl-CoA thioesterase 2, C-terminal domain [PF02551] (201-336)
  IPR029069 HotDog domain superfamily [SSF54637] (6-119)
  IPR029069 HotDog domain superfamily [SSF54637] (179-338)
  IPR042171 Acyl-CoA thioesterase, double hotdog domain [G3DSA:2.40.160.210] (5-339)
  IPR049449 Acyl-CoA thioesterase-like, N-terminal HotDog domain [PF13622] (36-114)

Solvent-accessible surface area: 18433 Å² total; per-residue (Å²): 188,126,55,58,26,62,85,105,52,120,25,10,5,19,11,83,121,128,36,28,102,9,4,29,7,0,3,2,0,0,44,0,0,37,123,38,10,70,164,84,16,132,24,62,2,0,0,0,1,44,42,112,69,26,54,66,220,25,124,0,6,0,18,3,2,34,2,77,92,44,227,76,124,6,22,20,1,0,5,0,8,8,131,85,111,27,2,0,3,0,0,0,14,2,22,95,213,137,62,69,16,56,85,106,46,115,63,14,3,14,14,98,143,124,92,40,57,9,1,41,3,0,6,6,0,1,49,0,0,46,117,39,19,79,156,75,32,86,22,24,3,0,0,0,14,46,61,110,66,28,39,86,196,28,119,9,26,0,80,9,108,75,67,80,95,28,202,10,7,16,4,19,42,0,16,0,62,9,112,141,111,59,1,0,5,0,17,0,9,0,12,27,122,215,139,57,84,27,53,87,103,45,117,34,10,5,16,11,120,104,115,53,52,56,9,1,30,6,1,4,7,0,1,36,0,0,44,128,36,12,67,172,52,18,118,21,61,3,0,0,0,1,41,46,113,67,12,32,76,198,28,106,0,23,0,35,3,4,50,4,87,97,42,226,80,124,12,26,20,0,0,5,0,13,10,118,67,115,23,5,0,3,0,1,0,15,2,21,45,168,151,76,81,14,55,86,111,45,118,60,16,3,21,5,104,155,149,58,78,56,5,1,23,6,0,3,10,0,1,21,0,0,50,127,39,19,78,159,80,33,118,21,30,3,0,0,0,10,54,58,95,78,26,64,70,205,36,137,0,37,0,69,4,95,75,59,83,86,22,94,6,9,22,0,24,44,1,9,0,58,8,137,140,133,48,10,2,7,0,14,0,5,0,20,39,154,208

Secondary structure (DSSP, 8-state):
--S-EEE-SSSEEEESS----HHHHHHHHHHHHHTTS-TT-EEEEEEEEE-S---TTS--EEEEEEEEE-SSEEEEEEEEEETTEEEEEEEEEEE-/--S-EEEEETTEEEES----HHHHHHHHHHHHHHTTS-TTEEEEEEEEEE-S---SSS--EEEEEEEEE-SSEEEEEEEEEETTEEEEEEEEEEEE--/---EEESSSSEEEESS----HHHHHHHHHHHHHTTS-TTEEEEEEEEEE-S---TTS--EEEEEEEEE-SSEEEEEEEEEETTEEEEEEEEEEEE-/---EEESSSSEEEE----HHHHHHHHHHHHHHHTTS-TTEEEEEEEEEE-S---SSS--EEEEEE---BTTEEEEEEEEEETTEEEEEEEEEEEE--

GO terms:
  GO:0052816 long-chain fatty acyl-CoA hydrolase activity (F, IDA)
  GO:0005777 peroxisome (C, IDA)
  GO:0008474 palmitoyl-(protein) hydrolase activity (F, IDA)
  GO:0047617 fatty acyl-CoA hydrolase activity (F, IDA)
  GO:0005739 mitochondrion (C, HDA)
  GO:0019395 fatty acid oxidation (P, IMP)
  GO:0006635 fatty acid beta-oxidation (P, IMP)